Protein AF-0000000067924309 (afdb_homodimer)

Structure (mmCIF, N/CA/C/O backbone):
data_AF-0000000067924309-model_v1
#
loop_
_entity.id
_entity.type
_entity.pdbx_description
1 polymer 'DUF1259 domain-containing protein'
#
loop_
_atom_site.group_PDB
_atom_site.id
_atom_site.type_symbol
_atom_site.label_atom_id
_atom_site.label_alt_id
_atom_site.label_comp_id
_atom_site.label_asym_id
_atom_site.label_entity_id
_atom_site.label_seq_id
_atom_site.pdbx_PDB_ins_code
_atom_site.Cartn_x
_atom_site.Cartn_y
_atom_site.Cartn_z
_atom_site.occupancy
_atom_site.B_iso_or_equiv
_atom_site.auth_seq_id
_atom_site.auth_comp_id
_atom_site.auth_asym_id
_atom_site.auth_atom_id
_atom_site.pdbx_PDB_model_num
ATOM 1 N N . MET A 1 1 ? 17.607 -83.705 40.54 1 23.08 1 MET A N 1
ATOM 2 C CA . MET A 1 1 ? 16.521 -83.33 39.639 1 23.08 1 MET A CA 1
ATOM 3 C C . MET A 1 1 ? 16.368 -81.814 39.572 1 23.08 1 MET A C 1
ATOM 5 O O . MET A 1 1 ? 15.809 -81.202 40.484 1 23.08 1 MET A O 1
ATOM 9 N N . ARG A 1 2 ? 17.459 -81.066 39.121 1 29.7 2 ARG A N 1
ATOM 10 C CA . ARG A 1 2 ? 17.712 -79.656 38.84 1 29.7 2 ARG A CA 1
ATOM 11 C C . ARG A 1 2 ? 16.684 -79.1 37.86 1 29.7 2 ARG A C 1
ATOM 13 O O . ARG A 1 2 ? 16.654 -79.496 36.693 1 29.7 2 ARG A O 1
ATOM 20 N N . GLY A 1 3 ? 15.448 -78.944 38.33 1 28.32 3 GLY A N 1
ATOM 21 C CA . GLY A 1 3 ? 14.361 -78.472 37.487 1 28.32 3 GLY A CA 1
ATOM 22 C C . GLY A 1 3 ? 14.646 -77.128 36.842 1 28.32 3 GLY A C 1
ATOM 23 O O . GLY A 1 3 ? 15.003 -76.168 37.527 1 28.32 3 GLY A O 1
ATOM 24 N N . LYS A 1 4 ? 15.116 -77.11 35.594 1 32.19 4 LYS A N 1
ATOM 25 C CA . LYS A 1 4 ? 15.393 -76.02 34.662 1 32.19 4 LYS A CA 1
ATOM 26 C C . LYS A 1 4 ? 14.173 -75.121 34.488 1 32.19 4 LYS A C 1
ATOM 28 O O . LYS A 1 4 ? 13.108 -75.585 34.075 1 32.19 4 LYS A O 1
ATOM 33 N N . ILE A 1 5 ? 13.844 -74.185 35.409 1 35.72 5 ILE A N 1
ATOM 34 C CA . ILE A 1 5 ? 12.767 -73.213 35.257 1 35.72 5 ILE A CA 1
ATOM 35 C C . ILE A 1 5 ? 12.973 -72.408 33.976 1 35.72 5 ILE A C 1
ATOM 37 O O . ILE A 1 5 ? 13.992 -71.732 33.818 1 35.72 5 ILE A O 1
ATOM 41 N N . THR A 1 6 ? 12.565 -72.855 32.813 1 34.09 6 THR A N 1
ATOM 42 C CA . THR A 1 6 ? 12.554 -72.127 31.549 1 34.09 6 THR A CA 1
ATOM 43 C C . THR A 1 6 ? 11.695 -70.871 31.655 1 34.09 6 THR A C 1
ATOM 45 O O . THR A 1 6 ? 10.504 -70.951 31.963 1 34.09 6 THR A O 1
ATOM 48 N N . THR A 1 7 ? 12.187 -69.773 32.178 1 37.63 7 THR A N 1
ATOM 49 C CA . THR A 1 7 ? 11.464 -68.506 32.173 1 37.63 7 THR A CA 1
ATOM 50 C C . THR A 1 7 ? 11.074 -68.112 30.751 1 37.63 7 THR A C 1
ATOM 52 O O . THR A 1 7 ? 11.924 -68.059 29.86 1 37.63 7 THR A O 1
ATOM 55 N N . GLY A 1 8 ? 9.877 -68.409 30.246 1 32.55 8 GLY A N 1
ATOM 56 C CA . GLY A 1 8 ? 9.249 -67.971 29.009 1 32.55 8 GLY A CA 1
ATOM 57 C C . GLY A 1 8 ? 9.24 -66.462 28.847 1 32.55 8 GLY A C 1
ATOM 58 O O . GLY A 1 8 ? 8.758 -65.741 29.723 1 32.55 8 GLY A O 1
ATOM 59 N N . LEU A 1 9 ? 10.204 -65.874 28.143 1 33.08 9 LEU A N 1
ATOM 60 C CA . LEU A 1 9 ? 10.248 -64.466 27.764 1 33.08 9 LEU A CA 1
ATOM 61 C C . LEU A 1 9 ? 9.013 -64.082 26.955 1 33.08 9 LEU A C 1
ATOM 63 O O . LEU A 1 9 ? 8.748 -64.668 25.903 1 33.08 9 LEU A O 1
ATOM 67 N N . ALA A 1 10 ? 7.907 -63.552 27.582 1 36.67 10 ALA A N 1
ATOM 68 C CA . ALA A 1 10 ? 6.747 -62.981 26.903 1 36.67 10 ALA A CA 1
ATOM 69 C C . ALA A 1 10 ? 7.165 -61.866 25.948 1 36.67 10 ALA A C 1
ATOM 71 O O . ALA A 1 10 ? 7.77 -60.876 26.366 1 36.67 10 ALA A O 1
ATOM 72 N N . LEU A 1 11 ? 7.314 -62.12 24.678 1 35.98 11 LEU A N 1
ATOM 73 C CA . LEU A 1 11 ? 7.451 -61.105 23.64 1 35.98 11 LEU A CA 1
ATOM 74 C C . LEU A 1 11 ? 6.238 -60.181 23.62 1 35.98 11 LEU A C 1
ATOM 76 O O . LEU A 1 11 ? 5.112 -60.632 23.395 1 35.98 11 LEU A O 1
ATOM 80 N N . ALA A 1 12 ? 6.207 -59.073 24.358 1 36.69 12 ALA A N 1
ATOM 81 C CA . ALA A 1 12 ? 5.209 -58.019 24.198 1 36.69 12 ALA A CA 1
ATOM 82 C C . ALA A 1 12 ? 5.17 -57.514 22.758 1 36.69 12 ALA A C 1
ATOM 84 O O . ALA A 1 12 ? 6.166 -56.996 22.248 1 36.69 12 ALA A O 1
ATOM 85 N N . ALA A 1 13 ? 4.249 -58.012 21.91 1 39.47 13 ALA A N 1
ATOM 86 C CA . ALA A 1 13 ? 3.939 -57.439 20.603 1 39.47 13 ALA A CA 1
ATOM 87 C C . ALA A 1 13 ? 3.551 -55.968 20.727 1 39.47 13 ALA A C 1
ATOM 89 O O . ALA A 1 13 ? 2.582 -55.631 21.411 1 39.47 13 ALA A O 1
ATOM 90 N N . SER A 1 14 ? 4.457 -55.034 20.583 1 39.79 14 SER A N 1
ATOM 91 C CA . SER A 1 14 ? 4.105 -53.627 20.422 1 39.79 14 SER A CA 1
ATOM 92 C C . SER A 1 14 ? 3.09 -53.436 19.301 1 39.79 14 SER A C 1
ATOM 94 O O . SER A 1 14 ? 3.377 -53.732 18.139 1 39.79 14 SER A O 1
ATOM 96 N N . LEU A 1 15 ? 1.822 -53.582 19.565 1 42.45 15 LEU A N 1
ATOM 97 C CA . LEU A 1 15 ? 0.823 -53.106 18.614 1 42.45 15 LEU A CA 1
ATOM 98 C C . LEU A 1 15 ? 1.114 -51.669 18.194 1 42.45 15 LEU A C 1
ATOM 100 O O . LEU A 1 15 ? 1.043 -50.752 19.014 1 42.45 15 LEU A O 1
ATOM 104 N N . GLY A 1 16 ? 1.887 -51.476 17.162 1 40.39 16 GLY A N 1
ATOM 105 C CA . GLY A 1 16 ? 1.947 -50.166 16.535 1 40.39 16 GLY A CA 1
ATOM 106 C C . GLY A 1 16 ? 0.579 -49.571 16.263 1 40.39 16 GLY A C 1
ATOM 107 O O . GLY A 1 16 ? -0.231 -50.164 15.547 1 40.39 16 GLY A O 1
ATOM 108 N N . ILE A 1 17 ? -0.018 -48.821 17.112 1 43.35 17 ILE A N 1
ATOM 109 C CA . ILE A 1 17 ? -1.154 -47.975 16.765 1 43.35 17 ILE A CA 1
ATOM 110 C C . ILE A 1 17 ? -0.861 -47.224 15.469 1 43.35 17 ILE A C 1
ATOM 112 O O . ILE A 1 17 ? 0.073 -46.421 15.407 1 43.35 17 ILE A O 1
ATOM 116 N N . ALA A 1 18 ? -1.315 -47.752 14.346 1 43.51 18 ALA A N 1
ATOM 117 C CA . ALA A 1 18 ? -1.325 -46.936 13.135 1 43.51 18 ALA A CA 1
ATOM 118 C C . ALA A 1 18 ? -1.882 -45.543 13.416 1 43.51 18 ALA A C 1
ATOM 120 O O . ALA A 1 18 ? -3.02 -45.403 13.87 1 43.51 18 ALA A O 1
ATOM 121 N N . GLN A 1 19 ? -1.108 -44.576 13.682 1 43.29 19 GLN A N 1
ATOM 122 C CA . GLN A 1 19 ? -1.622 -43.211 13.641 1 43.29 19 GLN A CA 1
ATOM 123 C C . GLN A 1 19 ? -2.549 -43.0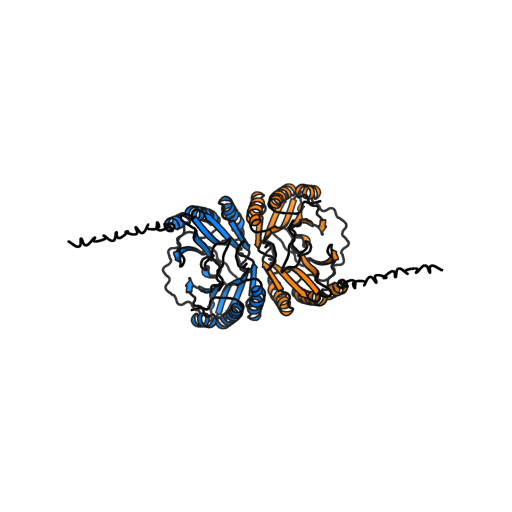08 12.446 1 43.29 19 GLN A C 1
ATOM 125 O O . GLN A 1 19 ? -2.22 -43.4 11.325 1 43.29 19 GLN A O 1
ATOM 130 N N . PRO A 1 20 ? -3.871 -42.97 12.626 1 41.98 20 PRO A N 1
ATOM 131 C CA . PRO A 1 20 ? -4.694 -42.668 11.453 1 41.98 20 PRO A CA 1
ATOM 132 C C . PRO A 1 20 ? -4.018 -41.69 10.494 1 41.98 20 PRO A C 1
ATOM 134 O O . PRO A 1 20 ? -3.347 -40.753 10.934 1 41.98 20 PRO A O 1
ATOM 137 N N . SER A 1 21 ? -3.563 -42.096 9.409 1 42.72 21 SER A N 1
ATOM 138 C CA . SER A 1 21 ? -3.136 -41.19 8.348 1 42.72 21 SER A CA 1
ATOM 139 C C . SER A 1 21 ? -4.053 -39.976 8.255 1 42.72 21 SER A C 1
ATOM 141 O O . SER A 1 21 ? -5.27 -40.119 8.121 1 42.72 21 SER A O 1
ATOM 143 N N . LEU A 1 22 ? -3.825 -38.855 8.944 1 50.45 22 LEU A N 1
ATOM 144 C CA . LEU A 1 22 ? -4.514 -37.58 8.776 1 50.45 22 LEU A CA 1
ATOM 145 C C . LEU A 1 22 ? -4.946 -37.382 7.326 1 50.45 22 LEU A C 1
ATOM 147 O O . LEU A 1 22 ? -4.12 -37.454 6.413 1 50.45 22 LEU A O 1
ATOM 151 N N . ALA A 1 23 ? -6.161 -37.845 6.984 1 56.33 23 ALA A N 1
ATOM 152 C CA . ALA A 1 23 ? -6.686 -37.814 5.621 1 56.33 23 ALA A CA 1
ATOM 153 C C . ALA A 1 23 ? -6.424 -36.462 4.963 1 56.33 23 ALA A C 1
ATOM 155 O O . ALA A 1 23 ? -6.719 -35.415 5.543 1 56.33 23 ALA A O 1
ATOM 156 N N . ALA A 1 24 ? -5.529 -36.313 3.994 1 72.33 24 ALA A N 1
ATOM 157 C CA . ALA A 1 24 ? -5.271 -35.156 3.139 1 72.33 24 ALA A CA 1
ATOM 158 C C . ALA A 1 24 ? -6.571 -34.588 2.578 1 72.33 24 ALA A C 1
ATOM 160 O O . ALA A 1 24 ? -7.512 -35.334 2.298 1 72.33 24 ALA A O 1
ATOM 161 N N . PRO A 1 25 ? -6.758 -33.21 2.652 1 83.13 25 PRO A N 1
ATOM 162 C CA . PRO A 1 25 ? -7.966 -32.628 2.062 1 83.13 25 PRO A CA 1
ATOM 163 C C . PRO A 1 25 ? -8.257 -33.163 0.662 1 83.13 25 PRO A C 1
ATOM 165 O O . PRO A 1 25 ? -7.337 -33.573 -0.05 1 83.13 25 PRO A O 1
ATOM 168 N N . ASP A 1 26 ? -9.457 -33.373 0.361 1 91.67 26 ASP A N 1
ATOM 169 C CA . ASP A 1 26 ? -9.881 -33.744 -0.985 1 91.67 26 ASP A CA 1
ATOM 170 C C . ASP A 1 26 ? -9.73 -32.571 -1.952 1 91.67 26 ASP A C 1
ATOM 172 O O . ASP A 1 26 ? -10.674 -31.805 -2.159 1 91.67 26 ASP A O 1
ATOM 176 N N . TRP A 1 27 ? -8.61 -32.438 -2.599 1 95.27 27 TRP A N 1
ATOM 177 C CA . TRP A 1 27 ? -8.313 -31.31 -3.476 1 95.27 27 TRP A CA 1
ATOM 178 C C . TRP A 1 27 ? -9.221 -31.319 -4.701 1 95.27 27 TRP A C 1
ATOM 180 O O . TRP A 1 27 ? -9.486 -30.27 -5.293 1 95.27 27 TRP A O 1
ATOM 190 N N . LYS A 1 28 ? -9.723 -32.455 -5.056 1 95.65 28 LYS A N 1
ATOM 191 C CA . LYS A 1 28 ? -10.682 -32.516 -6.156 1 95.65 28 LYS A CA 1
ATOM 192 C C . LYS A 1 28 ? -11.969 -31.775 -5.805 1 95.65 28 LYS A C 1
ATOM 194 O O . LYS A 1 28 ? -12.53 -31.065 -6.642 1 95.65 28 LYS A O 1
ATOM 199 N N . ALA A 1 29 ? -12.399 -32.016 -4.596 1 96.96 29 ALA A N 1
ATOM 200 C CA . ALA A 1 29 ? -13.594 -31.314 -4.133 1 96.96 29 ALA A CA 1
ATOM 201 C C . ALA A 1 29 ? -13.355 -29.808 -4.072 1 96.96 29 ALA A C 1
ATOM 203 O O . ALA A 1 29 ? -14.25 -29.018 -4.383 1 96.96 29 ALA A O 1
ATOM 204 N N . VAL A 1 30 ? -12.164 -29.425 -3.657 1 97.4 30 VAL A N 1
ATOM 205 C CA . VAL A 1 30 ? -11.791 -28.015 -3.599 1 97.4 30 VAL A CA 1
ATOM 206 C C . VAL A 1 30 ? -11.806 -27.418 -5.004 1 97.4 30 VAL A C 1
ATOM 208 O O . VAL A 1 30 ? -12.355 -26.335 -5.219 1 97.4 30 VAL A O 1
ATOM 211 N N . ALA A 1 31 ? -11.223 -28.113 -5.942 1 97.27 31 ALA A N 1
ATOM 212 C CA . ALA A 1 31 ? -11.202 -27.668 -7.333 1 97.27 31 ALA A CA 1
ATOM 213 C C . ALA A 1 31 ? -12.618 -27.477 -7.87 1 97.27 31 ALA A C 1
ATOM 215 O O . ALA A 1 31 ? -12.903 -26.489 -8.55 1 97.27 31 ALA A O 1
ATOM 216 N N . GLN A 1 32 ? -13.484 -28.411 -7.61 1 96.94 32 GLN A N 1
ATOM 217 C CA . GLN A 1 32 ? -14.867 -28.346 -8.071 1 96.94 32 GLN A CA 1
ATOM 218 C C . GLN A 1 32 ? -15.597 -27.156 -7.455 1 96.94 32 GLN A C 1
ATOM 220 O O . GLN A 1 32 ? -16.317 -26.435 -8.149 1 96.94 32 GLN A O 1
ATOM 225 N N . ALA A 1 33 ? -15.384 -26.998 -6.196 1 97.9 33 ALA A N 1
ATOM 226 C CA . ALA A 1 33 ? -16.037 -25.899 -5.491 1 97.9 33 ALA A CA 1
ATOM 227 C C . ALA A 1 33 ? -15.539 -24.549 -5.998 1 97.9 33 ALA A C 1
ATOM 229 O O . ALA A 1 33 ? -16.317 -23.601 -6.127 1 97.9 33 ALA A O 1
ATOM 230 N N . LEU A 1 34 ? -14.25 -24.45 -6.256 1 98.12 34 LEU A N 1
ATOM 231 C CA . LEU A 1 34 ? -13.643 -23.208 -6.722 1 98.12 34 LEU A CA 1
ATOM 232 C C . LEU A 1 34 ? -14 -22.942 -8.181 1 98.12 34 LEU A C 1
ATOM 234 O O . LEU A 1 34 ? -14.069 -21.787 -8.607 1 98.12 34 LEU A O 1
ATOM 238 N N . GLY A 1 35 ? -14.247 -24.033 -8.899 1 96.47 35 GLY A N 1
ATOM 239 C CA . GLY A 1 35 ? -14.524 -23.925 -10.323 1 96.47 35 GLY A CA 1
ATOM 240 C C . GLY A 1 35 ? -13.268 -23.818 -11.168 1 96.47 35 GLY A C 1
ATOM 241 O O . GLY A 1 35 ? -13.328 -23.405 -12.328 1 96.47 35 GLY A O 1
ATOM 242 N N . LYS A 1 36 ? -12.176 -24.162 -10.606 1 96.66 36 LYS A N 1
ATOM 243 C CA . LYS A 1 36 ? -10.875 -24.1 -11.266 1 96.66 36 LYS A CA 1
ATOM 244 C C . LYS A 1 36 ? -9.903 -25.109 -10.662 1 96.66 36 LYS A C 1
ATOM 246 O O . LYS A 1 36 ? -9.794 -25.219 -9.439 1 96.66 36 LYS A O 1
ATOM 251 N N . SER A 1 37 ? -9.218 -25.865 -11.512 1 95.58 37 SER A N 1
ATOM 252 C CA . SER A 1 37 ? -8.261 -26.857 -11.034 1 95.58 37 SER A CA 1
ATOM 253 C C . SER A 1 37 ? -6.916 -26.216 -10.708 1 95.58 37 SER A C 1
ATOM 255 O O . SER A 1 37 ? -6.543 -25.206 -11.308 1 95.58 37 SER A O 1
ATOM 257 N N . GLY A 1 38 ? -6.316 -26.782 -9.717 1 95.61 38 GLY A N 1
ATOM 258 C CA . GLY A 1 38 ? -4.951 -26.43 -9.359 1 95.61 38 GLY A CA 1
ATOM 259 C C . GLY A 1 38 ? -4.013 -27.622 -9.341 1 95.61 38 GLY A C 1
ATOM 260 O O . GLY A 1 38 ? -4.25 -28.616 -10.032 1 95.61 38 GLY A O 1
ATOM 261 N N . GLN A 1 39 ? -2.899 -27.427 -8.745 1 94.71 39 GLN A N 1
ATOM 262 C CA . GLN A 1 39 ? -1.901 -28.483 -8.618 1 94.71 39 GLN A CA 1
ATOM 263 C C . GLN A 1 39 ? -1.324 -28.528 -7.206 1 94.71 39 GLN A C 1
ATOM 265 O O . GLN A 1 39 ? -1.125 -27.486 -6.578 1 94.71 39 GLN A O 1
ATOM 270 N N . GLU A 1 40 ? -1.088 -29.74 -6.809 1 94.69 40 GLU A N 1
ATOM 271 C CA . GLU A 1 40 ? -0.344 -29.879 -5.561 1 94.69 40 GLU A CA 1
ATOM 272 C C . GLU A 1 40 ? 1.139 -29.582 -5.766 1 94.69 40 GLU A C 1
ATOM 274 O O . GLU A 1 40 ? 1.744 -30.055 -6.73 1 94.69 40 GLU A O 1
ATOM 279 N N . VAL A 1 41 ? 1.634 -28.8 -4.991 1 92.65 41 VAL A N 1
ATOM 280 C CA . VAL A 1 41 ? 3.052 -28.461 -5.056 1 92.65 41 VAL A CA 1
ATOM 281 C C . VAL A 1 41 ? 3.755 -28.936 -3.787 1 92.65 41 VAL A C 1
ATOM 283 O O . VAL A 1 41 ? 3.108 -29.422 -2.856 1 92.65 41 VAL A O 1
ATOM 286 N N . PRO A 1 42 ? 5.062 -28.922 -3.751 1 85.93 42 PRO A N 1
ATOM 287 C CA . PRO A 1 42 ? 5.788 -29.405 -2.574 1 85.93 42 PRO A CA 1
ATOM 288 C C . PRO A 1 42 ? 5.303 -28.76 -1.277 1 85.93 42 PRO A C 1
ATOM 290 O O . PRO A 1 42 ? 5.014 -27.562 -1.25 1 85.93 42 PRO A O 1
ATOM 293 N N . GLY A 1 43 ? 5.138 -29.604 -0.269 1 84.44 43 GLY A N 1
ATOM 294 C CA . GLY A 1 43 ? 4.661 -29.148 1.027 1 84.44 43 GLY A CA 1
ATOM 295 C C . GLY A 1 43 ? 3.178 -29.39 1.237 1 84.44 43 GLY A C 1
ATOM 296 O O . GLY A 1 43 ? 2.594 -28.902 2.206 1 84.44 43 GLY A O 1
ATOM 297 N N . GLY A 1 44 ? 2.645 -30.117 0.253 1 88.74 44 GLY A N 1
ATOM 298 C CA . GLY A 1 44 ? 1.239 -30.463 0.384 1 88.74 44 GLY A CA 1
ATOM 299 C C . GLY A 1 44 ? 0.31 -29.287 0.144 1 88.74 44 GLY A C 1
ATOM 300 O O . GLY A 1 44 ? -0.823 -29.275 0.63 1 88.74 44 GLY A O 1
ATOM 301 N N . ILE A 1 45 ? 0.823 -28.35 -0.517 1 95.45 45 ILE A N 1
ATOM 302 C CA . ILE A 1 45 ? 0.059 -27.146 -0.824 1 95.45 45 ILE A CA 1
ATOM 303 C C . ILE A 1 45 ? -0.698 -27.334 -2.136 1 95.45 45 ILE A C 1
ATOM 305 O O . ILE A 1 45 ? -0.149 -27.861 -3.107 1 95.45 45 ILE A O 1
ATOM 309 N N . TYR A 1 46 ? -2.002 -27.038 -2.077 1 97.04 46 TYR A N 1
ATOM 310 C CA . TYR A 1 46 ? -2.779 -27.014 -3.312 1 97.04 46 TYR A CA 1
ATOM 311 C C . TYR A 1 46 ? -2.86 -25.601 -3.878 1 97.04 46 TYR A C 1
ATOM 313 O O . TYR A 1 46 ? -3.462 -24.715 -3.267 1 97.04 46 TYR A O 1
ATOM 321 N N . ARG A 1 47 ? -2.263 -25.378 -5.033 1 97.48 47 ARG A N 1
ATOM 322 C CA . ARG A 1 47 ? -2.154 -24.04 -5.608 1 97.48 47 ARG A CA 1
ATOM 323 C C . ARG A 1 47 ? -2.965 -23.93 -6.895 1 97.48 47 ARG A C 1
ATOM 325 O O . ARG A 1 47 ? -2.9 -24.812 -7.753 1 97.48 47 ARG A O 1
ATOM 332 N N . VAL A 1 48 ? -3.699 -22.878 -7.003 1 97.52 48 VAL A N 1
ATOM 333 C CA . VAL A 1 48 ? -4.535 -22.602 -8.166 1 97.52 48 VAL A CA 1
ATOM 334 C C . VAL A 1 48 ? -4.135 -21.264 -8.785 1 97.52 48 VAL A C 1
ATOM 336 O O . VAL A 1 48 ? -4.202 -20.224 -8.126 1 97.52 48 VAL A O 1
ATOM 339 N N . GLY A 1 49 ? -3.682 -21.275 -10.022 1 96.25 49 GLY A N 1
ATOM 340 C CA . GLY A 1 49 ? -3.431 -20.056 -10.774 1 96.25 49 GLY A CA 1
ATOM 341 C C . GLY A 1 49 ? -4.676 -19.495 -11.435 1 96.25 49 GLY A C 1
ATOM 342 O O . GLY A 1 49 ? -5.47 -20.243 -12.01 1 96.25 49 GLY A O 1
ATOM 343 N N . LEU A 1 50 ? -4.891 -18.269 -11.298 1 97.24 50 LEU A N 1
ATOM 344 C CA . LEU A 1 50 ? -6.041 -17.563 -11.854 1 97.24 50 LEU A CA 1
ATOM 345 C C . LEU A 1 50 ? -5.594 -16.364 -12.683 1 97.24 50 LEU A C 1
ATOM 347 O O . LEU A 1 50 ? -5.926 -15.221 -12.358 1 97.24 50 LEU A O 1
ATOM 351 N N . PRO A 1 51 ? -4.916 -16.663 -13.816 1 96.09 51 PRO A N 1
ATOM 352 C CA . PRO A 1 51 ? -4.453 -15.539 -14.633 1 96.09 51 PRO A CA 1
ATOM 353 C C . PRO A 1 51 ? -5.603 -14.706 -15.197 1 96.09 51 PRO A C 1
ATOM 355 O O . PRO A 1 51 ? -6.626 -15.259 -15.607 1 96.09 51 PRO A O 1
ATOM 358 N N . ARG A 1 52 ? -5.449 -13.452 -15.206 1 97.45 52 ARG A N 1
ATOM 359 C CA . ARG A 1 52 ? -6.435 -12.562 -15.812 1 97.45 52 ARG A CA 1
ATOM 360 C C . ARG A 1 52 ? -6.246 -12.484 -17.323 1 97.45 52 ARG A C 1
ATOM 362 O O . ARG A 1 52 ? -5.911 -11.425 -17.858 1 97.45 52 ARG A O 1
ATOM 369 N N . SER A 1 53 ? -6.512 -13.534 -18.009 1 95.09 53 SER A N 1
ATOM 370 C CA . SER A 1 53 ? -6.374 -13.598 -19.46 1 95.09 53 SER A CA 1
ATOM 371 C C . SER A 1 53 ? -7.472 -12.801 -20.156 1 95.09 53 SER A C 1
ATOM 373 O O . SER A 1 53 ? -7.399 -12.557 -21.362 1 95.09 53 SER A O 1
ATOM 375 N N . ASP A 1 54 ? -8.429 -12.408 -19.399 1 96.76 54 ASP A N 1
ATOM 376 C CA . ASP A 1 54 ? -9.534 -11.611 -19.923 1 96.76 54 ASP A CA 1
ATOM 377 C C . ASP A 1 54 ? -9.126 -10.149 -20.087 1 96.76 54 ASP A C 1
ATOM 379 O O . ASP A 1 54 ? -9.817 -9.377 -20.756 1 96.76 54 ASP A O 1
ATOM 383 N N . LEU A 1 55 ? -8.014 -9.758 -19.435 1 97.76 55 LEU A N 1
ATOM 384 C CA . LEU A 1 55 ? -7.613 -8.355 -19.421 1 97.76 55 LEU A CA 1
ATOM 385 C C . LEU A 1 55 ? -6.54 -8.087 -20.471 1 97.76 55 LEU A C 1
ATOM 387 O O . LEU A 1 55 ? -5.648 -8.913 -20.678 1 97.76 55 LEU A O 1
ATOM 391 N N . LYS A 1 56 ? -6.691 -7.047 -21.171 1 97.96 56 LYS A N 1
ATOM 392 C CA . LYS A 1 56 ? -5.626 -6.462 -21.981 1 97.96 56 LYS A CA 1
ATOM 393 C C . LYS A 1 56 ? -5.046 -5.22 -21.312 1 97.96 56 LYS A C 1
ATOM 395 O O . LYS A 1 56 ? -5.538 -4.109 -21.52 1 97.96 56 LYS A O 1
ATOM 400 N N . VAL A 1 57 ? -3.987 -5.428 -20.582 1 98.5 57 VAL A N 1
ATOM 401 C CA . VAL A 1 57 ? -3.367 -4.348 -19.821 1 98.5 57 VAL A CA 1
ATOM 402 C C . VAL A 1 57 ? -2.083 -3.898 -20.512 1 98.5 57 VAL A C 1
ATOM 404 O O . VAL A 1 57 ? -1.271 -4.728 -20.93 1 98.5 57 VAL A O 1
ATOM 407 N N . THR A 1 58 ? -1.958 -2.646 -20.657 1 98.67 58 THR A N 1
ATOM 408 C CA . THR A 1 58 ? -0.729 -2.089 -21.212 1 98.67 58 THR A CA 1
ATOM 409 C C . THR A 1 58 ? -0.013 -1.224 -20.179 1 98.67 58 THR A C 1
ATOM 411 O O . THR A 1 58 ? -0.654 -0.62 -19.316 1 98.67 58 THR A O 1
ATOM 414 N N . LEU A 1 59 ? 1.21 -1.222 -20.201 1 98.33 59 LEU A N 1
ATOM 415 C CA . LEU A 1 59 ? 2.089 -0.367 -19.411 1 98.33 59 LEU A CA 1
ATOM 416 C C . LEU A 1 59 ? 3.199 0.22 -20.277 1 98.33 59 LEU A C 1
ATOM 418 O O . LEU A 1 59 ? 4.028 -0.517 -20.815 1 98.33 59 LEU A O 1
ATOM 422 N N . ASP A 1 60 ? 3.144 1.55 -20.4 1 96.63 60 ASP A N 1
ATOM 423 C CA . ASP A 1 60 ? 4.115 2.254 -21.232 1 96.63 60 ASP A CA 1
ATOM 424 C C . ASP A 1 60 ? 4.121 1.702 -22.656 1 96.63 60 ASP A C 1
ATOM 426 O O . ASP A 1 60 ? 5.185 1.45 -23.224 1 96.63 60 ASP A O 1
ATOM 430 N N . GLY A 1 61 ? 3.009 1.348 -23.141 1 96.69 61 GLY A N 1
ATOM 431 C CA . GLY A 1 61 ? 2.856 0.902 -24.517 1 96.69 61 GLY A CA 1
ATOM 432 C C . GLY A 1 61 ? 3.07 -0.59 -24.687 1 96.69 61 GLY A C 1
ATOM 433 O O . GLY A 1 61 ? 2.893 -1.127 -25.783 1 96.69 61 GLY A O 1
ATOM 434 N N . LEU A 1 62 ? 3.461 -1.267 -23.67 1 98.12 62 LEU A N 1
ATOM 435 C CA . LEU A 1 62 ? 3.695 -2.706 -23.718 1 98.12 62 LEU A CA 1
ATOM 436 C C . LEU A 1 62 ? 2.487 -3.472 -23.188 1 98.12 62 LEU A C 1
ATOM 438 O O . LEU A 1 62 ? 2.035 -3.228 -22.067 1 98.12 62 LEU A O 1
ATOM 442 N N . GLU A 1 63 ? 2.012 -4.386 -23.99 1 98.16 63 GLU A N 1
ATOM 443 C CA . GLU A 1 63 ? 0.954 -5.265 -23.5 1 98.16 63 GLU A CA 1
ATOM 444 C C . GLU A 1 63 ? 1.504 -6.297 -22.52 1 98.16 63 GLU A C 1
ATOM 446 O O . GLU A 1 63 ? 2.448 -7.023 -22.838 1 98.16 63 GLU A O 1
ATOM 451 N N . LEU A 1 64 ? 0.971 -6.387 -21.409 1 98.41 64 LEU A N 1
ATOM 452 C CA . LEU A 1 64 ? 1.438 -7.301 -20.373 1 98.41 64 LEU A CA 1
ATOM 453 C C . LEU A 1 64 ? 0.839 -8.691 -20.564 1 98.41 64 LEU A C 1
ATOM 455 O O . LEU A 1 64 ? -0.374 -8.831 -20.735 1 98.41 64 LEU A O 1
ATOM 459 N N . LYS A 1 65 ? 1.713 -9.688 -20.55 1 97.23 65 LYS A N 1
ATOM 460 C CA . LYS A 1 65 ? 1.219 -11.06 -20.472 1 97.23 65 LYS A CA 1
ATOM 461 C C . LYS A 1 65 ? 0.637 -11.357 -19.093 1 97.23 65 LYS A C 1
ATOM 463 O O . LYS A 1 65 ? 1.165 -10.897 -18.079 1 97.23 65 LYS A O 1
ATOM 468 N N . PRO A 1 66 ? -0.38 -12.155 -19.064 1 96.16 66 PRO A N 1
ATOM 469 C CA . PRO A 1 66 ? -0.991 -12.451 -17.766 1 96.16 66 PRO A CA 1
ATOM 470 C C . PRO A 1 66 ? 0.015 -12.985 -16.749 1 96.16 66 PRO A C 1
ATOM 472 O O . PRO A 1 66 ? -0.028 -12.608 -15.575 1 96.16 66 PRO A O 1
ATOM 475 N N . ALA A 1 67 ? 0.983 -13.773 -17.18 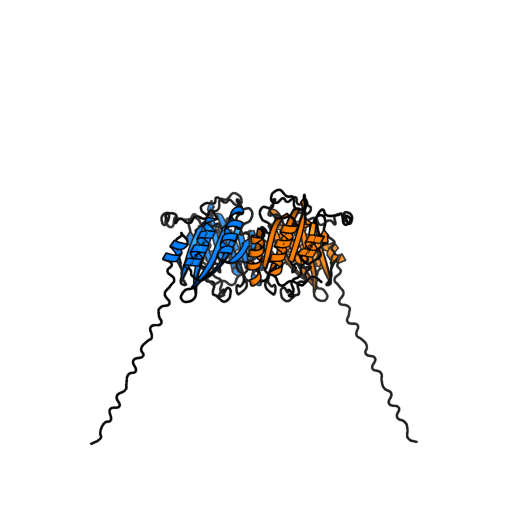1 95.84 67 ALA A N 1
ATOM 476 C CA . ALA A 1 67 ? 1.943 -14.407 -16.28 1 95.84 67 ALA A CA 1
ATOM 477 C C . ALA A 1 67 ? 2.951 -13.392 -15.749 1 95.84 67 ALA A C 1
ATOM 479 O O . ALA A 1 67 ? 3.667 -13.666 -14.783 1 95.84 67 ALA A O 1
ATOM 480 N N . LEU A 1 68 ? 3.031 -12.244 -16.45 1 98.07 68 LEU A N 1
ATOM 481 C CA . LEU A 1 68 ? 4.006 -11.246 -16.023 1 98.07 68 LEU A CA 1
ATOM 482 C C . LEU A 1 68 ? 3.554 -10.561 -14.738 1 98.07 68 LEU A C 1
ATOM 484 O O . LEU A 1 68 ? 4.327 -10.452 -13.783 1 98.07 68 LEU A O 1
ATOM 488 N N . ALA A 1 69 ? 2.259 -10.136 -14.707 1 97.97 69 ALA A N 1
ATOM 489 C CA . ALA A 1 69 ? 1.882 -9.282 -13.584 1 97.97 69 ALA A CA 1
ATOM 490 C C . ALA A 1 69 ? 0.389 -9.389 -13.29 1 97.97 69 ALA A C 1
ATOM 492 O O . ALA A 1 69 ? -0.122 -8.72 -12.389 1 97.97 69 ALA A O 1
ATOM 493 N N . LEU A 1 70 ? -0.361 -10.212 -14.012 1 98.05 70 LEU A N 1
ATOM 494 C CA . LEU A 1 70 ? -1.815 -10.257 -13.904 1 98.05 70 LEU A CA 1
ATOM 495 C C . LEU A 1 70 ? -2.283 -11.631 -13.435 1 98.05 70 LEU A C 1
ATOM 497 O O . LEU A 1 70 ? -3.328 -12.118 -13.873 1 98.05 70 LEU A O 1
ATOM 501 N N . GLY A 1 71 ? -1.426 -12.301 -12.671 1 95.94 71 GLY A N 1
ATOM 502 C CA . GLY A 1 71 ? -1.755 -13.633 -12.187 1 95.94 71 GLY A CA 1
ATOM 503 C C . GLY A 1 71 ? -2.362 -13.63 -10.797 1 95.94 71 GLY A C 1
ATOM 504 O O . GLY A 1 71 ? -1.639 -13.601 -9.799 1 95.94 71 GLY A O 1
ATOM 505 N N . SER A 1 72 ? -3.653 -13.696 -10.671 1 97.96 72 SER A N 1
ATOM 506 C CA . SER A 1 72 ? -4.248 -14.055 -9.387 1 97.96 72 SER A CA 1
ATOM 507 C C . SER A 1 72 ? -3.895 -15.486 -8.996 1 97.96 72 SER A C 1
ATOM 509 O O . SER A 1 72 ? -3.602 -16.317 -9.858 1 97.96 72 SER A O 1
ATOM 511 N N . TRP A 1 73 ? -3.878 -15.709 -7.742 1 97.84 73 TRP A N 1
ATOM 512 C CA . TRP A 1 73 ? -3.632 -17.077 -7.297 1 97.84 73 TRP A CA 1
ATOM 513 C C . TRP A 1 73 ? -4.216 -17.312 -5.908 1 97.84 73 TRP A C 1
ATOM 515 O O . TRP A 1 73 ? -4.44 -16.362 -5.154 1 97.84 73 TRP A O 1
ATOM 525 N N . LEU A 1 74 ? -4.484 -18.55 -5.613 1 98.64 74 LEU A N 1
ATOM 526 C CA . LEU A 1 74 ? -4.891 -19.062 -4.309 1 98.64 74 LEU A CA 1
ATOM 527 C C . LEU A 1 74 ? -4.082 -20.299 -3.934 1 98.64 74 LEU A C 1
ATOM 529 O O . LEU A 1 74 ? -3.817 -21.154 -4.783 1 98.64 74 LEU A O 1
ATOM 533 N N . ALA A 1 75 ? -3.687 -20.372 -2.731 1 98.26 75 ALA A N 1
ATOM 534 C CA . ALA A 1 75 ? -2.977 -21.543 -2.223 1 98.26 75 ALA A CA 1
ATOM 535 C C . ALA A 1 75 ? -3.578 -22.021 -0.905 1 98.26 75 ALA A C 1
ATOM 537 O O . ALA A 1 75 ? -3.806 -21.223 0.007 1 98.26 75 ALA A O 1
ATOM 538 N N . PHE A 1 76 ? -3.859 -23.321 -0.838 1 97.71 76 PHE A N 1
ATOM 539 C CA . PHE A 1 76 ? -4.443 -23.96 0.335 1 97.71 76 PHE A CA 1
ATOM 540 C C . PHE A 1 76 ? -3.413 -24.829 1.048 1 97.71 76 PHE A C 1
ATOM 542 O O . PHE A 1 76 ? -2.767 -25.673 0.423 1 97.71 76 PHE A O 1
ATOM 549 N N . LYS A 1 77 ? -3.238 -24.59 2.246 1 96.45 77 LYS A N 1
ATOM 550 C CA . LYS A 1 77 ? -2.372 -25.405 3.093 1 96.45 77 LYS A CA 1
ATOM 551 C C . LYS A 1 77 ? -3.18 -26.141 4.158 1 96.45 77 LYS A C 1
ATOM 553 O O . LYS A 1 77 ? -3.893 -25.515 4.946 1 96.45 77 LYS A O 1
ATOM 558 N N . PRO A 1 78 ? -3.052 -27.422 4.202 1 94.92 78 PRO A N 1
ATOM 559 C CA . PRO A 1 78 ? -3.761 -28.166 5.246 1 94.92 78 PRO A CA 1
ATOM 560 C C . PRO A 1 78 ? -3.312 -27.781 6.654 1 94.92 78 PRO A C 1
ATOM 562 O O . PRO A 1 78 ? -2.121 -27.558 6.887 1 94.92 78 PRO A O 1
ATOM 565 N N . MET A 1 79 ? -4.32 -27.556 7.433 1 91.37 79 MET A N 1
ATOM 566 C CA . MET A 1 79 ? -4.116 -27.328 8.861 1 91.37 79 MET A CA 1
ATOM 567 C C . MET A 1 79 ? -4.824 -28.395 9.689 1 91.37 79 MET A C 1
ATOM 569 O O . MET A 1 79 ? -6.047 -28.362 9.836 1 91.37 79 MET A O 1
ATOM 573 N N . GLY A 1 80 ? -4.105 -29.232 10.326 1 85.21 80 GLY A N 1
ATOM 574 C CA . GLY A 1 80 ? -4.751 -30.306 11.063 1 85.21 80 GLY A CA 1
ATOM 575 C C . GLY A 1 80 ? -5.498 -31.278 10.169 1 85.21 80 GLY A C 1
ATOM 576 O O . GLY A 1 80 ? -5.064 -31.558 9.049 1 85.21 80 GLY A O 1
ATOM 577 N N . ASP A 1 81 ? -6.637 -31.873 10.685 1 82.54 81 ASP A N 1
ATOM 578 C CA . ASP A 1 81 ? -7.277 -32.985 9.988 1 82.54 81 ASP A CA 1
ATOM 579 C C . ASP A 1 81 ? -8.341 -32.483 9.014 1 82.54 81 ASP A C 1
ATOM 581 O O . ASP A 1 81 ? -8.583 -33.103 7.976 1 82.54 81 ASP A O 1
ATOM 585 N N . HIS A 1 82 ? -8.881 -31.365 9.291 1 87.88 82 HIS A N 1
ATOM 586 C CA . HIS A 1 82 ? -10.044 -31.031 8.477 1 87.88 82 HIS A CA 1
ATOM 587 C C . HIS A 1 82 ? -9.988 -29.583 8.002 1 87.88 82 HIS A C 1
ATOM 589 O O . HIS A 1 82 ? -10.837 -29.148 7.221 1 87.88 82 HIS A O 1
ATOM 595 N N . ASP A 1 83 ? -8.999 -28.869 8.46 1 93.96 83 ASP A N 1
ATOM 596 C CA . ASP A 1 83 ? -8.988 -27.442 8.154 1 93.96 83 ASP A CA 1
ATOM 597 C C . ASP A 1 83 ? -7.817 -27.085 7.241 1 93.96 83 ASP A C 1
ATOM 599 O O . ASP A 1 83 ? -6.924 -27.905 7.018 1 93.96 83 ASP A O 1
ATOM 603 N N . ALA A 1 84 ? -7.932 -25.97 6.64 1 96.22 84 ALA A N 1
ATOM 604 C CA . ALA A 1 84 ? -6.866 -25.402 5.819 1 96.22 84 ALA A CA 1
ATOM 605 C C . ALA A 1 84 ? -6.77 -23.891 6.014 1 96.22 84 ALA A C 1
ATOM 607 O O . ALA A 1 84 ? -7.694 -23.267 6.541 1 96.22 84 ALA A O 1
ATOM 608 N N . MET A 1 85 ? -5.668 -23.448 5.717 1 96.63 85 MET A N 1
ATOM 609 C CA . MET A 1 85 ? -5.443 -22.024 5.489 1 96.63 85 MET A CA 1
ATOM 610 C C . MET A 1 85 ? -5.378 -21.715 3.997 1 96.63 85 MET A C 1
ATOM 612 O O . MET A 1 85 ? -4.779 -22.469 3.228 1 96.63 85 MET A O 1
ATOM 616 N N . VAL A 1 86 ? -6.055 -20.716 3.593 1 97.97 86 VAL A N 1
ATOM 617 C CA . VAL A 1 86 ? -5.932 -20.268 2.21 1 97.97 86 VAL A CA 1
ATOM 618 C C . VAL A 1 86 ? -5.379 -18.845 2.174 1 97.97 86 VAL A C 1
ATOM 620 O O . VAL A 1 86 ? -5.745 -18.01 3.005 1 97.97 86 VAL A O 1
ATOM 623 N N . MET A 1 87 ? -4.444 -18.587 1.341 1 98.4 87 MET A N 1
ATOM 624 C CA . MET A 1 87 ? -3.926 -17.262 1.01 1 98.4 87 MET A CA 1
ATOM 625 C C . MET A 1 87 ? -4.006 -17.006 -0.491 1 98.4 87 MET A C 1
ATOM 627 O O . MET A 1 87 ? -4.073 -17.947 -1.283 1 98.4 87 MET A O 1
ATOM 631 N N . GLY A 1 88 ? -4.075 -15.747 -0.839 1 98.43 88 GLY A N 1
ATOM 632 C CA . GLY A 1 88 ? -4.109 -15.438 -2.259 1 98.43 88 GLY A CA 1
ATOM 633 C C . GLY A 1 88 ? -3.871 -13.969 -2.556 1 98.43 88 GLY A C 1
ATOM 634 O O . GLY A 1 88 ? -3.775 -13.153 -1.637 1 98.43 88 GLY A O 1
ATOM 635 N N . ASP A 1 89 ? -3.732 -13.768 -3.706 1 98.53 89 ASP A N 1
ATOM 636 C CA . ASP A 1 89 ? -3.577 -12.461 -4.337 1 98.53 89 ASP A CA 1
ATOM 637 C C . ASP A 1 89 ? -4.497 -12.323 -5.548 1 98.53 89 ASP A C 1
ATOM 639 O O . ASP A 1 89 ? -4.294 -12.988 -6.567 1 98.53 89 ASP A O 1
ATOM 643 N N . LEU A 1 90 ? -5.463 -11.47 -5.459 1 98.9 90 LEU A N 1
ATOM 644 C CA . LEU A 1 90 ? -6.446 -11.285 -6.521 1 98.9 90 LEU A CA 1
ATOM 645 C C . LEU A 1 90 ? -6.159 -10.014 -7.312 1 98.9 90 LEU A C 1
ATOM 647 O O . LEU A 1 90 ? -6.163 -8.915 -6.752 1 98.9 90 LEU A O 1
ATOM 651 N N . VAL A 1 91 ? -5.911 -10.164 -8.564 1 98.82 91 VAL A N 1
ATOM 652 C CA . VAL A 1 91 ? -5.748 -9.026 -9.463 1 98.82 91 VAL A CA 1
ATOM 653 C C . VAL A 1 91 ? -7.118 -8.499 -9.883 1 98.82 91 VAL A C 1
ATOM 655 O O . VAL A 1 91 ? -7.909 -9.224 -10.492 1 98.82 91 VAL A O 1
ATOM 658 N N . LEU A 1 92 ? -7.391 -7.246 -9.604 1 98.89 92 LEU A N 1
ATOM 659 C CA . LEU A 1 92 ? -8.717 -6.682 -9.833 1 98.89 92 LEU A CA 1
ATOM 660 C C . LEU A 1 92 ? -8.621 -5.348 -10.564 1 98.89 92 LEU A C 1
ATOM 662 O O . LEU A 1 92 ? -7.707 -4.559 -10.308 1 98.89 92 LEU A O 1
ATOM 666 N N . THR A 1 93 ? -9.606 -5.164 -11.458 1 98.53 93 THR A N 1
ATOM 667 C CA . THR A 1 93 ? -9.827 -3.802 -11.93 1 98.53 93 THR A CA 1
ATOM 668 C C . THR A 1 93 ? -10.544 -2.971 -10.871 1 98.53 93 THR A C 1
ATOM 670 O O . THR A 1 93 ? -11.096 -3.518 -9.914 1 98.53 93 THR A O 1
ATOM 673 N N . LEU A 1 94 ? -10.572 -1.697 -11.033 1 98.18 94 LEU A N 1
ATOM 674 C CA . LEU A 1 94 ? -11.116 -0.811 -10.009 1 98.18 94 LEU A CA 1
ATOM 675 C C . LEU A 1 94 ? -12.588 -1.115 -9.753 1 98.18 94 LEU A C 1
ATOM 677 O O . LEU A 1 94 ? -13.007 -1.252 -8.602 1 98.18 94 LEU A O 1
ATOM 681 N N . PRO A 1 95 ? -13.437 -1.36 -10.75 1 98.19 95 PRO A N 1
ATOM 682 C CA . PRO A 1 95 ? -14.854 -1.629 -10.492 1 98.19 95 PRO A CA 1
ATOM 683 C C . PRO A 1 95 ? -15.084 -2.981 -9.82 1 98.19 95 PRO A C 1
ATOM 685 O O . PRO A 1 95 ? -16.161 -3.226 -9.271 1 98.19 95 PRO A O 1
ATOM 688 N N . GLU A 1 96 ? -14.088 -3.802 -9.891 1 98.76 96 GLU A N 1
ATOM 689 C CA . GLU A 1 96 ? -14.242 -5.147 -9.346 1 98.76 96 GLU A CA 1
ATOM 690 C C . GLU A 1 96 ? -13.968 -5.17 -7.845 1 98.76 96 GLU A C 1
ATOM 692 O O . GLU A 1 96 ? -14.358 -6.111 -7.151 1 98.76 96 GLU A O 1
ATOM 697 N N . ILE A 1 97 ? -13.321 -4.164 -7.316 1 98.79 97 ILE A N 1
ATOM 698 C CA . ILE A 1 97 ? -12.808 -4.193 -5.951 1 98.79 97 ILE A CA 1
ATOM 699 C C . ILE A 1 97 ? -13.969 -4.299 -4.965 1 98.79 97 ILE A C 1
ATOM 701 O O . ILE A 1 97 ? -14.006 -5.209 -4.134 1 98.79 97 ILE A O 1
ATOM 705 N N . ASP A 1 98 ? -14.945 -3.456 -5.072 1 97.89 98 ASP A N 1
ATOM 706 C CA . ASP A 1 98 ? -16.014 -3.377 -4.082 1 97.89 98 ASP A CA 1
ATOM 707 C C . ASP A 1 98 ? -16.859 -4.649 -4.084 1 97.89 98 ASP A C 1
ATOM 709 O O . ASP A 1 98 ? -17.074 -5.259 -3.034 1 97.89 98 ASP A O 1
ATOM 713 N N . PRO A 1 99 ? -17.299 -5.095 -5.247 1 98.55 99 PRO A N 1
ATOM 714 C CA . PRO A 1 99 ? -18.136 -6.297 -5.207 1 98.55 99 PRO A CA 1
ATOM 715 C C . PRO A 1 99 ? -17.376 -7.53 -4.726 1 98.55 99 PRO A C 1
ATOM 717 O O . PRO A 1 99 ? -17.927 -8.352 -3.989 1 98.55 99 PRO A O 1
ATOM 720 N N . VAL A 1 100 ? -16.143 -7.694 -5.119 1 98.87 100 VAL A N 1
ATOM 721 C CA . VAL A 1 100 ? -15.348 -8.828 -4.659 1 98.87 100 VAL A CA 1
ATOM 722 C C . VAL A 1 100 ? -15.155 -8.744 -3.147 1 98.87 100 VAL A C 1
ATOM 724 O O . VAL A 1 100 ? -15.354 -9.73 -2.433 1 98.87 100 VAL A O 1
ATOM 727 N N . MET A 1 101 ? -14.803 -7.563 -2.678 1 98.79 101 MET A N 1
ATOM 728 C CA . MET A 1 101 ? -14.57 -7.345 -1.253 1 98.79 101 MET A CA 1
ATOM 729 C C . MET A 1 101 ? -15.815 -7.681 -0.44 1 98.79 101 MET A C 1
ATOM 731 O O . MET A 1 101 ? -15.724 -8.33 0.604 1 98.79 101 MET A O 1
ATOM 735 N N . MET A 1 102 ? -16.95 -7.254 -0.885 1 98.33 102 MET A N 1
ATOM 736 C CA . MET A 1 102 ? -18.193 -7.478 -0.153 1 98.33 102 MET A CA 1
ATOM 737 C C . MET A 1 102 ? -18.493 -8.968 -0.033 1 98.33 102 MET A C 1
ATOM 739 O O . MET A 1 102 ? -18.933 -9.434 1.019 1 98.33 102 MET A O 1
ATOM 743 N N . LYS A 1 103 ? -18.249 -9.705 -1.098 1 98.63 103 LYS A N 1
ATOM 744 C CA . LYS A 1 103 ? -18.484 -11.145 -1.044 1 98.63 103 LYS A CA 1
ATOM 745 C C . LYS A 1 103 ? -17.521 -11.823 -0.074 1 98.63 103 LYS A C 1
ATOM 747 O O . LYS A 1 103 ? -17.896 -12.767 0.624 1 98.63 103 LYS A O 1
ATOM 752 N N . LEU A 1 104 ? -16.267 -11.374 -0.096 1 98.75 104 LEU A N 1
ATOM 753 C CA . LEU A 1 104 ? -15.287 -11.941 0.824 1 98.75 104 LEU A CA 1
ATOM 754 C C . LEU A 1 104 ? -15.682 -11.673 2.272 1 98.75 104 LEU A C 1
ATOM 756 O O . LEU A 1 104 ? -15.642 -12.578 3.109 1 98.75 104 LEU A O 1
ATOM 760 N N . ILE A 1 105 ? -16.099 -10.464 2.535 1 97.4 105 ILE A N 1
ATOM 761 C CA . ILE A 1 105 ? -16.545 -10.073 3.868 1 97.4 105 ILE A CA 1
ATOM 762 C C . ILE A 1 105 ? -17.714 -10.955 4.301 1 97.4 105 ILE A C 1
ATOM 764 O O . ILE A 1 105 ? -17.709 -11.506 5.404 1 97.4 105 ILE A O 1
ATOM 768 N N . GLU A 1 106 ? -18.621 -11.153 3.454 1 97.07 106 GLU A N 1
ATOM 769 C CA . GLU A 1 106 ? -19.823 -11.931 3.741 1 97.07 106 GLU A CA 1
ATOM 770 C C . GLU A 1 106 ? -19.478 -13.384 4.054 1 97.07 106 GLU A C 1
ATOM 772 O O . GLU A 1 106 ? -20.175 -14.04 4.831 1 97.07 106 GLU A O 1
ATOM 777 N N . SER A 1 107 ? -18.415 -13.827 3.503 1 97.74 107 SER A N 1
ATOM 778 C CA . SER A 1 107 ? -18.096 -15.247 3.6 1 97.74 107 SER A CA 1
ATOM 779 C C . SER A 1 107 ? -17.017 -15.501 4.647 1 97.74 107 SER A C 1
ATOM 781 O O . SER A 1 107 ? -16.567 -16.636 4.82 1 97.74 107 SER A O 1
ATOM 783 N N . GLY A 1 108 ? -16.54 -14.481 5.192 1 96.45 108 GLY A N 1
ATOM 784 C CA . GLY A 1 108 ? -15.606 -14.628 6.297 1 96.45 108 GLY A CA 1
ATOM 785 C C . GLY A 1 108 ? -14.161 -14.73 5.846 1 96.45 108 GLY A C 1
ATOM 786 O O . GLY A 1 108 ? -13.291 -15.136 6.62 1 96.45 108 GLY A O 1
ATOM 787 N N . ILE A 1 109 ? -13.894 -14.48 4.555 1 98.58 109 ILE A N 1
ATOM 788 C CA . ILE A 1 109 ? -12.523 -14.389 4.066 1 98.58 109 ILE A CA 1
ATOM 789 C C . ILE A 1 109 ? -11.942 -13.02 4.411 1 98.58 109 ILE A C 1
ATOM 791 O O . ILE A 1 109 ? -12.577 -11.991 4.171 1 98.58 109 ILE A O 1
ATOM 795 N N . GLU A 1 110 ? -10.786 -12.959 4.918 1 98.61 110 GLU A N 1
ATOM 796 C CA . GLU A 1 110 ? -10.161 -11.712 5.348 1 98.61 110 GLU A CA 1
ATOM 797 C C . GLU A 1 110 ? -9.41 -11.046 4.199 1 98.61 110 GLU A C 1
ATOM 799 O O . GLU A 1 110 ? -8.867 -11.728 3.327 1 98.61 110 GLU A O 1
ATOM 804 N N . ILE A 1 111 ? -9.419 -9.763 4.212 1 98.86 111 ILE A N 1
ATOM 805 C CA . ILE A 1 111 ? -8.57 -8.944 3.354 1 98.86 111 ILE A CA 1
ATOM 806 C C . ILE A 1 111 ? -7.351 -8.465 4.139 1 98.86 111 ILE A C 1
ATOM 808 O O . ILE A 1 111 ? -7.491 -7.841 5.194 1 98.86 111 ILE A O 1
ATOM 812 N N . THR A 1 112 ? -6.186 -8.713 3.621 1 98.78 112 THR A N 1
ATOM 813 C CA . THR A 1 112 ? -4.988 -8.409 4.394 1 98.78 112 THR A CA 1
ATOM 814 C C . THR A 1 112 ? -4.234 -7.231 3.784 1 98.78 112 THR A C 1
ATOM 816 O O . THR A 1 112 ? -3.358 -6.648 4.425 1 98.78 112 THR A O 1
ATOM 819 N N . ALA A 1 113 ? -4.523 -6.92 2.535 1 98.85 113 ALA A N 1
ATOM 820 C CA . ALA A 1 113 ? -3.94 -5.768 1.852 1 98.85 113 ALA A CA 1
ATOM 821 C C . ALA A 1 113 ? -4.714 -5.434 0.58 1 98.85 113 ALA A C 1
ATOM 823 O O . ALA A 1 113 ? -5.359 -6.306 -0.009 1 98.85 113 ALA A O 1
ATOM 824 N N . LEU A 1 114 ? -4.704 -4.27 0.187 1 98.9 114 LEU A N 1
ATOM 825 C CA . LEU A 1 114 ? -5.209 -3.732 -1.071 1 98.9 114 LEU A CA 1
ATOM 826 C C . LEU A 1 114 ? -4.331 -2.586 -1.563 1 98.9 114 LEU A C 1
ATOM 828 O O . LEU A 1 114 ? -4.228 -1.549 -0.904 1 98.9 114 LEU A O 1
ATOM 832 N N . HIS A 1 115 ? -3.656 -2.761 -2.648 1 98.66 115 HIS A N 1
ATOM 833 C CA . HIS A 1 115 ? -2.731 -1.75 -3.147 1 98.66 115 HIS A CA 1
ATOM 834 C C . HIS A 1 115 ? -2.3 -2.056 -4.578 1 98.66 115 HIS A C 1
ATOM 836 O O . HIS A 1 115 ? -2.625 -3.117 -5.115 1 98.66 115 HIS A O 1
ATOM 842 N N . ASN A 1 116 ? -1.597 -1.175 -5.17 1 98.03 116 ASN A N 1
ATOM 843 C CA . ASN A 1 116 ? -1.058 -1.367 -6.513 1 98.03 116 ASN A CA 1
ATOM 844 C C . ASN A 1 116 ? 0.264 -2.129 -6.482 1 98.03 116 ASN A C 1
ATOM 846 O O . ASN A 1 116 ? 1.03 -2.014 -5.523 1 98.03 116 ASN A O 1
ATOM 850 N N . HIS A 1 117 ? 0.552 -2.856 -7.568 1 98.48 117 HIS A N 1
ATOM 851 C CA . HIS A 1 117 ? 1.883 -3.401 -7.809 1 98.48 117 HIS A CA 1
ATOM 852 C C . HIS A 1 117 ? 2.599 -2.635 -8.917 1 98.48 117 HIS A C 1
ATOM 854 O O . HIS A 1 117 ? 3.831 -2.631 -8.978 1 98.48 117 HIS A O 1
ATOM 860 N N . LEU A 1 118 ? 1.796 -2.038 -9.797 1 98.22 118 LEU A N 1
ATOM 861 C CA . LEU A 1 118 ? 2.292 -1.34 -10.978 1 98.22 118 LEU A CA 1
ATOM 862 C C . LEU A 1 118 ? 1.849 0.119 -10.973 1 98.22 118 LEU A C 1
ATOM 864 O O . LEU A 1 118 ? 0.825 0.459 -10.376 1 98.22 118 LEU A O 1
ATOM 868 N N . GLN A 1 119 ? 2.641 0.886 -11.593 1 97.97 119 GLN A N 1
ATOM 869 C CA . GLN A 1 119 ? 2.258 2.249 -11.943 1 97.97 119 GLN A CA 1
ATOM 870 C C . GLN A 1 119 ? 1.978 2.376 -13.437 1 97.97 119 GLN A C 1
ATOM 872 O O . GLN A 1 119 ? 2.621 1.713 -14.253 1 97.97 119 GLN A O 1
ATOM 877 N N . ARG A 1 120 ? 0.962 3.171 -13.836 1 97.4 120 ARG A N 1
ATOM 878 C CA . ARG A 1 120 ? 0.666 3.583 -15.204 1 97.4 120 ARG A CA 1
ATOM 879 C C . ARG A 1 120 ? -0.023 2.463 -15.977 1 97.4 120 ARG A C 1
ATOM 881 O O . ARG A 1 120 ? -0.192 2.554 -17.194 1 97.4 120 ARG A O 1
ATOM 888 N N . ALA A 1 121 ? -0.342 1.326 -15.312 1 97.85 121 ALA A N 1
ATOM 889 C CA . ALA A 1 121 ? -1.057 0.255 -16 1 97.85 121 ALA A CA 1
ATOM 890 C C . ALA A 1 121 ? -2.431 0.725 -16.468 1 97.85 121 ALA A C 1
ATOM 892 O O . ALA A 1 121 ? -3.125 1.447 -15.748 1 97.85 121 ALA A O 1
ATOM 893 N N . GLN A 1 122 ? -2.769 0.279 -17.658 1 97.9 122 GLN A N 1
ATOM 894 C CA . GLN A 1 122 ? -4.068 0.61 -18.235 1 97.9 122 GLN A CA 1
ATOM 895 C C . GLN A 1 122 ? -4.743 -0.628 -18.817 1 97.9 122 GLN A C 1
ATOM 897 O O . GLN A 1 122 ? -4.248 -1.216 -19.781 1 97.9 122 GLN A O 1
ATOM 902 N N . PRO A 1 123 ? -5.92 -0.967 -18.352 1 97.46 123 PRO A N 1
ATOM 903 C CA . PRO A 1 123 ? -6.578 -0.342 -17.202 1 97.46 123 PRO A CA 1
ATOM 904 C C . PRO A 1 123 ? -5.796 -0.525 -15.904 1 97.46 123 PRO A C 1
ATOM 906 O O . PRO A 1 123 ? -4.981 -1.445 -15.794 1 97.46 123 PRO A O 1
ATOM 909 N N . GLU A 1 124 ? -6.069 0.367 -14.975 1 97.3 124 GLU A N 1
ATOM 910 C CA . GLU A 1 124 ? -5.46 0.268 -13.652 1 97.3 124 GLU A CA 1
ATOM 911 C C . GLU A 1 124 ? -5.846 -1.038 -12.964 1 97.3 124 GLU A C 1
ATOM 913 O O . GLU A 1 124 ? -7.011 -1.44 -12.99 1 97.3 124 GLU A O 1
ATOM 918 N N . THR A 1 125 ? -4.876 -1.684 -12.404 1 98.05 125 THR A N 1
ATOM 919 C CA . THR A 1 125 ? -5.092 -2.933 -11.682 1 98.05 125 THR A CA 1
ATOM 920 C C . THR A 1 125 ? -4.663 -2.797 -10.224 1 98.05 125 THR A C 1
ATOM 922 O O . THR A 1 125 ? -3.674 -2.126 -9.923 1 98.05 125 THR A O 1
ATOM 925 N N . MET A 1 126 ? -5.415 -3.367 -9.396 1 98.7 126 MET A N 1
ATOM 926 C CA . MET A 1 126 ? -5.146 -3.435 -7.963 1 98.7 126 MET A CA 1
ATOM 927 C C . MET A 1 126 ? -5.055 -4.884 -7.495 1 98.7 126 MET A C 1
ATOM 929 O O . MET A 1 126 ? -5.557 -5.789 -8.163 1 98.7 126 MET A O 1
ATOM 933 N N . TYR A 1 127 ? -4.413 -5.051 -6.42 1 98.82 127 TYR A N 1
ATOM 934 C CA . TYR A 1 127 ? -4.149 -6.378 -5.874 1 98.82 127 TYR A CA 1
ATOM 935 C C . TYR A 1 127 ? -4.704 -6.507 -4.461 1 98.82 127 TYR A C 1
ATOM 937 O O . TYR A 1 127 ? -4.335 -5.737 -3.57 1 98.82 127 TYR A O 1
ATOM 945 N N . MET A 1 128 ? -5.585 -7.418 -4.297 1 98.92 128 MET A N 1
ATOM 946 C CA . MET A 1 128 ? -6.203 -7.69 -3.002 1 98.92 128 MET A CA 1
ATOM 947 C C . MET A 1 128 ? -5.693 -9.004 -2.42 1 98.92 128 MET A C 1
ATOM 949 O O . MET A 1 128 ? -5.907 -10.069 -3.001 1 98.92 128 MET A O 1
ATOM 953 N N . HIS A 1 129 ? -5.024 -8.922 -1.347 1 98.87 129 HIS A N 1
ATOM 954 C CA . HIS A 1 129 ? -4.535 -10.116 -0.667 1 98.87 129 HIS A CA 1
ATOM 955 C C . HIS A 1 129 ? -5.563 -10.644 0.327 1 98.87 129 HIS A C 1
ATOM 957 O O . HIS A 1 129 ? -6.229 -9.863 1.012 1 98.87 129 HIS A O 1
ATOM 963 N N . VAL A 1 130 ? -5.656 -11.972 0.415 1 98.83 130 VAL A N 1
ATOM 964 C CA . VAL A 1 130 ? -6.731 -12.567 1.203 1 98.83 130 VAL A CA 1
ATOM 965 C C . VAL A 1 130 ? -6.167 -13.665 2.102 1 98.83 130 VAL A C 1
ATOM 967 O O . VAL A 1 130 ? -5.112 -14.233 1.811 1 98.83 130 VAL A O 1
ATOM 970 N N . LEU A 1 131 ? -6.849 -13.919 3.115 1 98.57 131 LEU A N 1
ATOM 971 C CA . LEU A 1 131 ? -6.539 -14.961 4.087 1 98.57 131 LEU A CA 1
ATOM 972 C C . LEU A 1 131 ? -7.815 -15.598 4.627 1 98.57 131 LEU A C 1
ATOM 974 O O . LEU A 1 131 ? -8.78 -14.897 4.939 1 98.57 131 LEU A O 1
ATOM 978 N N . GLY A 1 132 ? -7.87 -16.903 4.668 1 97.84 132 GLY A N 1
ATOM 979 C CA . GLY A 1 132 ? -8.981 -17.632 5.259 1 97.84 132 GLY A CA 1
ATOM 980 C C . GLY A 1 132 ? -8.544 -18.867 6.023 1 97.84 132 GLY A C 1
ATOM 981 O O . GLY A 1 132 ? -7.509 -19.462 5.714 1 97.84 132 GLY A O 1
ATOM 982 N N . HIS A 1 133 ? -9.339 -19.246 6.977 1 96.56 133 HIS A N 1
ATOM 983 C CA . HIS A 1 133 ? -9.172 -20.48 7.737 1 96.56 133 HIS A CA 1
ATOM 984 C C . HIS A 1 133 ? -10.482 -21.257 7.821 1 96.56 133 HIS A C 1
ATOM 986 O O . HIS A 1 133 ? -11.551 -20.664 7.982 1 96.56 133 HIS A O 1
ATOM 992 N N . GLY A 1 134 ? -10.387 -22.582 7.672 1 96.58 134 GLY A N 1
ATOM 993 C CA . GLY A 1 134 ? -11.58 -23.397 7.84 1 96.58 134 GLY A CA 1
ATOM 994 C C . GLY A 1 134 ? -11.631 -24.584 6.896 1 96.58 134 GLY A C 1
ATOM 995 O O . GLY A 1 134 ? -10.59 -25.095 6.478 1 96.58 134 GLY A O 1
ATOM 996 N N . ASP A 1 135 ? -12.767 -25.131 6.623 1 96.88 135 ASP A N 1
ATOM 997 C CA . ASP A 1 135 ? -12.974 -26.223 5.676 1 96.88 135 ASP A CA 1
ATOM 998 C C . ASP A 1 135 ? -12.578 -25.806 4.262 1 96.88 135 ASP A C 1
ATOM 1000 O O . ASP A 1 135 ? -13.1 -24.824 3.73 1 96.88 135 ASP A O 1
ATOM 1004 N N . PRO A 1 136 ? -11.662 -26.53 3.69 1 97.37 136 PRO A N 1
ATOM 1005 C CA . PRO A 1 136 ? -11.131 -26.086 2.398 1 97.37 136 PRO A CA 1
ATOM 1006 C C . PRO A 1 136 ? -12.209 -25.981 1.322 1 97.37 136 PRO A C 1
ATOM 1008 O O . PRO A 1 136 ? -12.138 -25.105 0.456 1 97.37 136 PRO A O 1
ATOM 1011 N N . GLU A 1 137 ? -13.193 -26.848 1.315 1 97.77 137 GLU A N 1
ATOM 1012 C CA . GLU A 1 137 ? -14.265 -26.779 0.325 1 97.77 137 GLU A CA 1
ATOM 1013 C C . GLU A 1 137 ? -15.12 -25.532 0.524 1 97.77 137 GLU A C 1
ATOM 1015 O O . GLU A 1 137 ? -15.537 -24.897 -0.447 1 97.77 137 GLU A O 1
ATOM 1020 N N . LYS A 1 138 ? -15.394 -25.213 1.775 1 97.97 138 LYS A N 1
ATOM 1021 C CA . LYS A 1 138 ? -16.156 -24.004 2.078 1 97.97 138 LYS A CA 1
ATOM 1022 C C . LYS A 1 138 ? -15.378 -22.751 1.685 1 97.97 138 LYS A C 1
ATOM 1024 O O . LYS A 1 138 ? -15.953 -21.799 1.153 1 97.97 138 LYS A O 1
ATOM 1029 N N . LEU A 1 139 ? -14.099 -22.781 1.987 1 98.55 139 LEU A N 1
ATOM 1030 C CA . LEU A 1 139 ? -13.249 -21.667 1.581 1 98.55 139 LEU A CA 1
ATOM 1031 C C . LEU A 1 139 ? -13.263 -21.497 0.066 1 98.55 139 LEU A C 1
ATOM 1033 O O . LEU A 1 139 ? -13.392 -20.378 -0.436 1 98.55 139 LEU A O 1
ATOM 1037 N N . ALA A 1 140 ? -13.144 -22.588 -0.621 1 98.5 140 ALA A N 1
ATOM 1038 C CA . ALA A 1 140 ? -13.152 -22.559 -2.081 1 98.5 140 ALA A CA 1
ATOM 1039 C C . ALA A 1 140 ? -14.475 -22.015 -2.612 1 98.5 140 ALA A C 1
ATOM 1041 O O . ALA A 1 140 ? -14.495 -21.237 -3.569 1 98.5 140 ALA A O 1
ATOM 1042 N N . THR A 1 141 ? -15.574 -22.399 -2.031 1 98.64 141 THR A N 1
ATOM 1043 C CA . THR A 1 141 ? -16.893 -21.92 -2.427 1 98.64 141 THR A CA 1
ATOM 1044 C C . THR A 1 141 ? -17.003 -20.411 -2.23 1 98.64 141 THR A C 1
ATOM 1046 O O . THR A 1 141 ? -17.524 -19.703 -3.095 1 98.64 141 THR A O 1
ATOM 1049 N N . ALA A 1 142 ? -16.541 -19.988 -1.081 1 98.74 142 ALA A N 1
ATOM 1050 C CA . ALA A 1 142 ? -16.551 -18.558 -0.783 1 98.74 142 ALA A CA 1
ATOM 1051 C C . ALA A 1 142 ? -15.73 -17.779 -1.806 1 98.74 142 ALA A C 1
ATOM 1053 O O . ALA A 1 142 ? -16.177 -16.748 -2.315 1 98.74 142 ALA A O 1
ATOM 1054 N N . LEU A 1 143 ? -14.569 -18.274 -2.112 1 98.84 143 LEU A N 1
ATOM 1055 C CA . LEU A 1 143 ? -13.666 -17.615 -3.05 1 98.84 143 LEU A CA 1
ATOM 1056 C C . LEU A 1 143 ? -14.233 -17.649 -4.465 1 98.84 143 LEU A C 1
ATOM 1058 O O . LEU A 1 143 ? -14.093 -16.682 -5.218 1 98.84 143 LEU A O 1
ATOM 1062 N N . HIS A 1 144 ? -14.865 -18.735 -4.808 1 98.65 144 HIS A N 1
ATOM 1063 C CA . HIS A 1 144 ? -15.55 -18.806 -6.093 1 98.65 144 HIS A CA 1
ATOM 1064 C C . HIS A 1 144 ? -16.602 -17.709 -6.218 1 98.65 144 HIS A C 1
ATOM 1066 O O . HIS A 1 144 ? -16.684 -17.036 -7.248 1 98.65 144 HIS A O 1
ATOM 1072 N N . SER A 1 145 ? -17.381 -17.588 -5.193 1 98.52 145 SER A N 1
ATOM 1073 C CA . SER A 1 145 ? -18.434 -16.578 -5.186 1 98.52 145 SER A CA 1
ATOM 1074 C C . SER A 1 145 ? -17.857 -15.177 -5.357 1 98.52 145 SER A C 1
ATOM 1076 O O . SER A 1 145 ? -18.436 -14.343 -6.056 1 98.52 145 SER A O 1
ATOM 1078 N N . ALA A 1 146 ? -16.771 -14.919 -4.71 1 98.82 146 ALA A N 1
ATOM 1079 C CA . ALA A 1 146 ? -16.112 -13.62 -4.83 1 98.82 146 ALA A CA 1
ATOM 1080 C C . ALA A 1 146 ? -15.559 -13.414 -6.237 1 98.82 146 ALA A C 1
ATOM 1082 O O . ALA A 1 146 ? -15.735 -12.347 -6.83 1 98.82 146 ALA A O 1
ATOM 1083 N N . LEU A 1 147 ? -14.91 -14.385 -6.787 1 98.74 147 LEU A N 1
ATOM 1084 C CA . LEU A 1 147 ? -14.278 -14.295 -8.099 1 98.74 147 LEU A CA 1
ATOM 1085 C C . LEU A 1 147 ? -15.322 -14.102 -9.193 1 98.74 147 LEU A C 1
ATOM 1087 O O . LEU A 1 147 ? -15.047 -13.47 -10.216 1 98.74 147 LEU A O 1
ATOM 1091 N N . GLN A 1 148 ? -16.536 -14.571 -8.975 1 98.14 148 GLN A N 1
ATOM 1092 C CA . GLN A 1 148 ? -17.621 -14.396 -9.935 1 98.14 148 GLN A CA 1
ATOM 1093 C C . GLN A 1 148 ? -17.992 -12.923 -10.083 1 98.14 148 GLN A C 1
ATOM 1095 O O . GLN A 1 148 ? -18.68 -12.544 -11.033 1 98.14 148 GLN A O 1
ATOM 1100 N N . GLN A 1 149 ? -17.572 -12.146 -9.067 1 98.61 149 GLN A N 1
ATOM 1101 C CA . GLN A 1 149 ? -17.84 -10.714 -9.146 1 98.61 149 GLN A CA 1
ATOM 1102 C C . GLN A 1 149 ? -16.776 -10 -9.975 1 98.61 149 GLN A C 1
ATOM 1104 O O . GLN A 1 149 ? -16.785 -8.772 -10.082 1 98.61 149 GLN A O 1
ATOM 1109 N N . SER A 1 150 ? -15.838 -10.704 -10.511 1 98.5 150 SER A N 1
ATOM 1110 C CA . SER A 1 150 ? -14.78 -10.174 -11.365 1 98.5 150 SER A CA 1
ATOM 1111 C C . SER A 1 150 ? -14.771 -10.863 -12.725 1 98.5 150 SER A C 1
ATOM 1113 O O . SER A 1 150 ? -15.579 -11.759 -12.979 1 98.5 150 SER A O 1
ATOM 1115 N N . GLY A 1 151 ? -13.902 -10.431 -13.606 1 97.84 151 GLY A N 1
ATOM 1116 C CA . GLY A 1 151 ? -13.751 -11.05 -14.914 1 97.84 151 GLY A CA 1
ATOM 1117 C C . GLY A 1 151 ? -12.761 -12.199 -14.919 1 97.84 151 GLY A C 1
ATOM 1118 O O . GLY A 1 151 ? -12.378 -12.69 -15.983 1 97.84 151 GLY A O 1
ATOM 1119 N N . THR A 1 152 ? -12.328 -12.659 -13.74 1 97.88 152 THR A N 1
ATOM 1120 C CA . THR A 1 152 ? -11.341 -13.729 -13.644 1 97.88 152 THR A CA 1
ATOM 1121 C C . THR A 1 152 ? -11.859 -15.004 -14.303 1 97.88 152 THR A C 1
ATOM 1123 O O . THR A 1 152 ? -12.898 -15.536 -13.906 1 97.88 152 THR A O 1
ATOM 1126 N N . PRO A 1 153 ? -11.132 -15.489 -15.208 1 96.19 153 PRO A N 1
ATOM 1127 C CA . PRO A 1 153 ? -11.581 -16.733 -15.839 1 96.19 153 PRO A CA 1
ATOM 1128 C C . PRO A 1 153 ? -11.507 -17.932 -14.896 1 96.19 153 PRO A C 1
ATOM 1130 O O . PRO A 1 153 ? -10.465 -18.175 -14.282 1 96.19 153 PRO A O 1
ATOM 1133 N N . LEU A 1 154 ? -12.563 -18.609 -14.765 1 93.11 154 LEU A N 1
ATOM 1134 C CA . LEU A 1 154 ? -12.602 -19.78 -13.895 1 93.11 154 LEU A CA 1
ATOM 1135 C C . LEU A 1 154 ? -12.679 -21.064 -14.714 1 93.11 154 LEU A C 1
ATOM 1137 O O . LEU A 1 154 ? -12.752 -22.159 -14.153 1 93.11 154 LEU A O 1
ATOM 1141 N N . SER A 1 155 ? -12.64 -20.938 -15.975 1 83.92 155 SER A N 1
ATOM 1142 C CA . SER A 1 155 ? -12.667 -22.137 -16.806 1 83.92 155 SER A CA 1
ATOM 1143 C C . SER A 1 155 ? -11.258 -22.645 -17.09 1 83.92 155 SER A C 1
ATOM 1145 O O . SER A 1 155 ? -10.318 -21.855 -17.199 1 83.92 155 SER A O 1
ATOM 1147 N N . ASP A 1 156 ? -11.208 -23.822 -16.796 1 70.85 156 ASP A N 1
ATOM 1148 C CA . ASP A 1 156 ? -9.923 -24.423 -17.136 1 70.85 156 ASP A CA 1
ATOM 1149 C C . ASP A 1 156 ? -9.625 -24.278 -18.627 1 70.85 156 ASP A C 1
ATOM 1151 O O . ASP A 1 156 ? -10.463 -24.61 -19.468 1 70.85 156 ASP A O 1
ATOM 1155 N N . ALA A 1 157 ? -9.372 -23.015 -18.979 1 58.05 157 ALA A N 1
ATOM 1156 C CA . ALA A 1 157 ? -9.04 -22.963 -20.4 1 58.05 157 ALA A CA 1
ATOM 1157 C C . ALA A 1 157 ? -8.354 -24.249 -20.851 1 58.05 157 ALA A C 1
ATOM 1159 O O . ALA A 1 157 ? -7.608 -24.863 -20.084 1 58.05 157 ALA A O 1
ATOM 1160 N N . PRO A 1 158 ? -9.058 -24.835 -21.741 1 46.01 158 PRO A N 1
ATOM 1161 C CA . PRO A 1 158 ? -8.34 -26.016 -22.226 1 46.01 158 PRO A CA 1
ATOM 1162 C C . PRO A 1 158 ? -6.823 -25.863 -22.137 1 46.01 158 PRO A C 1
ATOM 1164 O O . PRO A 1 158 ? -6.303 -24.753 -22.271 1 46.01 158 PRO A O 1
ATOM 1167 N N . ALA A 1 159 ? -6.386 -26.567 -21.051 1 43.79 159 ALA A N 1
ATOM 1168 C CA . ALA A 1 159 ? -4.925 -26.569 -21.052 1 43.79 159 ALA A CA 1
ATOM 1169 C C . ALA A 1 159 ? -4.377 -26.191 -22.426 1 43.79 159 ALA A C 1
ATOM 1171 O O . ALA A 1 159 ? -4.525 -26.947 -23.389 1 43.79 159 ALA A O 1
ATOM 1172 N N . SER A 1 160 ? -4.938 -25.081 -22.919 1 41.38 160 SER A N 1
ATOM 1173 C CA . SER A 1 160 ? -4.154 -25.008 -24.148 1 41.38 160 SER A CA 1
ATOM 1174 C C . SER A 1 160 ? -2.874 -25.83 -24.037 1 41.38 160 SER A C 1
ATOM 1176 O O . SER A 1 160 ? -2.255 -25.884 -22.972 1 41.38 160 SER A O 1
ATOM 1178 N N . ALA A 1 161 ? -2.797 -26.856 -24.781 1 39.77 161 ALA A N 1
ATOM 1179 C CA . ALA A 1 161 ? -1.662 -27.77 -24.893 1 39.77 161 ALA A CA 1
ATOM 1180 C C . ALA A 1 161 ? -0.453 -27.237 -24.13 1 39.77 161 ALA A C 1
ATOM 1182 O O . ALA A 1 161 ? -0.239 -26.025 -24.061 1 39.77 161 ALA A O 1
ATOM 1183 N N . ALA A 1 162 ? 0.062 -27.955 -23.111 1 43.97 162 ALA A N 1
ATOM 1184 C CA . ALA A 1 162 ? 1.489 -27.987 -22.803 1 43.97 162 ALA A CA 1
ATOM 1185 C C . ALA A 1 162 ? 2.292 -27.205 -23.839 1 43.97 162 ALA A C 1
ATOM 1187 O O . ALA A 1 162 ? 2.638 -27.737 -24.896 1 43.97 162 ALA A O 1
ATOM 1188 N N . ALA A 1 163 ? 1.666 -26.103 -24.256 1 45.91 163 ALA A N 1
ATOM 1189 C CA . ALA A 1 163 ? 2.565 -25.446 -25.202 1 45.91 163 ALA A CA 1
ATOM 1190 C C . ALA A 1 163 ? 4.025 -25.719 -24.85 1 45.91 163 ALA A C 1
ATOM 1192 O O . ALA A 1 163 ? 4.477 -25.39 -23.751 1 45.91 163 ALA A O 1
ATOM 1193 N N . ALA A 1 164 ? 4.432 -26.78 -25.318 1 43.08 164 ALA A N 1
ATOM 1194 C CA . ALA A 1 164 ? 5.838 -27.155 -25.448 1 43.08 164 ALA A CA 1
ATOM 1195 C C . ALA A 1 164 ? 6.752 -25.975 -25.133 1 43.08 164 ALA A C 1
ATOM 1197 O O . ALA A 1 164 ? 6.395 -24.821 -25.384 1 43.08 164 ALA A O 1
ATOM 1198 N N . SER A 1 165 ? 7.629 -26.124 -24.22 1 50.67 165 SER A N 1
ATOM 1199 C CA . SER A 1 165 ? 8.865 -25.382 -23.998 1 50.67 165 SER A CA 1
ATOM 1200 C C . SER A 1 165 ? 9.19 -24.482 -25.185 1 50.67 165 SER A C 1
ATOM 1202 O O . SER A 1 165 ? 10.035 -24.822 -26.016 1 50.67 165 SER A O 1
ATOM 1204 N N . LYS A 1 166 ? 8.083 -23.95 -25.837 1 58.13 166 LYS A N 1
ATOM 1205 C CA . LYS A 1 166 ? 8.533 -23.076 -26.916 1 58.13 166 LYS A CA 1
ATOM 1206 C C . LYS A 1 166 ? 9.65 -22.149 -26.443 1 58.13 166 LYS A C 1
ATOM 1208 O O . LYS A 1 166 ? 9.669 -21.733 -25.282 1 58.13 166 LYS A O 1
ATOM 1213 N N . ALA A 1 167 ? 10.548 -22.295 -27.097 1 76.18 167 ALA A N 1
ATOM 1214 C CA . ALA A 1 167 ? 11.699 -21.408 -26.951 1 76.18 167 ALA A CA 1
ATOM 1215 C C . ALA A 1 167 ? 11.255 -19.966 -26.723 1 76.18 167 ALA A C 1
ATOM 1217 O O . ALA A 1 167 ? 10.352 -19.473 -27.403 1 76.18 167 ALA A O 1
ATOM 1218 N N . ILE A 1 168 ? 11.288 -19.488 -25.415 1 89.03 168 ILE A N 1
ATOM 1219 C CA . ILE A 1 168 ? 11.081 -18.072 -25.13 1 89.03 168 ILE A CA 1
ATOM 1220 C C . ILE A 1 168 ? 12.263 -17.262 -25.655 1 89.03 168 ILE A C 1
ATOM 1222 O O . ILE A 1 168 ? 13.413 -17.699 -25.563 1 89.03 168 ILE A O 1
ATOM 1226 N N . ASP A 1 169 ? 12.01 -16.266 -26.358 1 91.48 169 ASP A N 1
ATOM 1227 C CA . ASP A 1 169 ? 13.044 -15.393 -26.905 1 91.48 169 ASP A CA 1
ATOM 1228 C C . ASP A 1 169 ? 13.718 -14.58 -25.802 1 91.48 169 ASP A C 1
ATOM 1230 O O . ASP A 1 169 ? 13.617 -13.352 -25.778 1 91.48 169 ASP A O 1
ATOM 1234 N N . LEU A 1 170 ? 14.393 -15.309 -24.936 1 95.27 170 LEU A N 1
ATOM 1235 C CA . LEU A 1 170 ? 15.069 -14.72 -23.785 1 95.27 170 LEU A CA 1
ATOM 1236 C C . LEU A 1 170 ? 16.312 -15.522 -23.416 1 95.27 170 LEU A C 1
ATOM 1238 O O . LEU A 1 170 ? 16.281 -16.755 -23.408 1 95.27 170 LEU A O 1
ATOM 1242 N N . ASP A 1 171 ? 17.381 -14.902 -23.186 1 95.03 171 ASP A N 1
ATOM 1243 C CA . ASP A 1 171 ? 18.587 -15.57 -22.708 1 95.03 171 ASP A CA 1
ATOM 1244 C C . ASP A 1 171 ? 18.427 -16.022 -21.259 1 95.03 171 ASP A C 1
ATOM 1246 O O . ASP A 1 171 ? 19.018 -15.433 -20.351 1 95.03 171 ASP A O 1
ATOM 1250 N N . THR A 1 172 ? 17.779 -17.114 -21.04 1 96.46 172 THR A N 1
ATOM 1251 C CA . THR A 1 172 ? 17.46 -17.579 -19.695 1 96.46 172 THR A CA 1
ATOM 1252 C C . THR A 1 172 ? 18.717 -18.06 -18.976 1 96.46 172 THR A C 1
ATOM 1254 O O . THR A 1 172 ? 18.805 -17.982 -17.748 1 96.46 172 THR A O 1
ATOM 1257 N N . GLN A 1 173 ? 19.705 -18.519 -19.738 1 95.89 173 GLN A N 1
ATOM 1258 C CA . GLN A 1 173 ? 20.945 -18.992 -19.132 1 95.89 173 GLN A CA 1
ATOM 1259 C C . GLN A 1 173 ? 21.677 -17.858 -18.42 1 95.89 173 GLN A C 1
ATOM 1261 O O . GLN A 1 173 ? 22.155 -18.03 -17.297 1 95.89 173 GLN A O 1
ATOM 1266 N N . THR A 1 174 ? 21.77 -16.782 -19.131 1 97.09 174 THR A N 1
ATOM 1267 C CA . THR A 1 174 ? 22.408 -15.614 -18.532 1 97.09 174 THR A CA 1
ATOM 1268 C C . THR A 1 174 ? 21.665 -15.178 -17.273 1 97.09 174 THR A C 1
ATOM 1270 O O . THR A 1 174 ? 22.287 -14.818 -16.272 1 97.09 174 THR A O 1
ATOM 1273 N N . ILE A 1 175 ? 20.321 -15.196 -17.297 1 98.09 175 ILE A N 1
ATOM 1274 C CA . ILE A 1 175 ? 19.505 -14.813 -16.15 1 98.09 175 ILE A CA 1
ATOM 1275 C C . ILE A 1 175 ? 19.79 -15.75 -14.979 1 98.09 175 ILE A C 1
ATOM 1277 O O . ILE A 1 175 ? 20.125 -15.298 -13.881 1 98.09 175 ILE A O 1
ATOM 1281 N N . ASP A 1 176 ? 19.76 -17.054 -15.242 1 97.6 176 ASP A N 1
ATOM 1282 C CA . ASP A 1 176 ? 19.962 -18.062 -14.206 1 97.6 176 ASP A CA 1
ATOM 1283 C C . ASP A 1 176 ? 21.338 -17.917 -13.559 1 97.6 176 ASP A C 1
ATOM 1285 O O . ASP A 1 176 ? 21.46 -17.952 -12.333 1 97.6 176 ASP A O 1
ATOM 1289 N N . LYS A 1 177 ? 22.317 -17.807 -14.379 1 97.62 177 LYS A N 1
ATOM 1290 C CA . LYS A 1 177 ? 23.692 -17.72 -13.897 1 97.62 177 LYS A CA 1
ATOM 1291 C C . LYS A 1 177 ? 23.901 -16.466 -13.053 1 97.62 177 LYS A C 1
ATOM 1293 O O . LYS A 1 177 ? 24.523 -16.523 -11.99 1 97.62 177 LYS A O 1
ATOM 1298 N N . THR A 1 178 ? 23.408 -15.391 -13.544 1 98.3 178 THR A N 1
ATOM 1299 C CA . THR A 1 178 ? 23.616 -14.119 -12.861 1 98.3 178 THR A CA 1
ATOM 1300 C C . THR A 1 178 ? 22.877 -14.094 -11.526 1 98.3 178 THR A C 1
ATOM 1302 O O . THR A 1 178 ? 23.434 -13.672 -10.51 1 98.3 178 THR A O 1
ATOM 1305 N N . LEU A 1 179 ? 21.617 -14.576 -11.496 1 98.1 179 LEU A N 1
ATOM 1306 C CA . LEU A 1 179 ? 20.798 -14.499 -10.291 1 98.1 179 LEU A CA 1
ATOM 1307 C C . LEU A 1 179 ? 21.086 -15.674 -9.363 1 98.1 179 LEU A C 1
ATOM 1309 O O . LEU A 1 179 ? 20.733 -15.639 -8.182 1 98.1 179 LEU A O 1
ATOM 1313 N N . GLY A 1 180 ? 21.695 -16.752 -9.912 1 97.14 180 GLY A N 1
ATOM 1314 C CA . GLY A 1 180 ? 22.023 -17.922 -9.113 1 97.14 180 GLY A CA 1
ATOM 1315 C C . GLY A 1 180 ? 20.818 -18.788 -8.801 1 97.14 180 GLY A C 1
ATOM 1316 O O . GLY A 1 180 ? 20.822 -19.537 -7.821 1 97.14 180 GLY A O 1
ATOM 1317 N N . HIS A 1 181 ? 19.762 -18.645 -9.52 1 96.75 181 HIS A N 1
ATOM 1318 C CA . HIS A 1 181 ? 18.526 -19.406 -9.374 1 96.75 181 HIS A CA 1
ATOM 1319 C C . HIS A 1 181 ? 17.944 -19.779 -10.733 1 96.75 181 HIS A C 1
ATOM 1321 O O . HIS A 1 181 ? 17.979 -18.977 -11.669 1 96.75 181 HIS A O 1
ATOM 1327 N N . LYS A 1 182 ? 17.36 -20.921 -10.823 1 95.76 182 LYS A N 1
ATOM 1328 C CA . LYS A 1 182 ? 16.74 -21.385 -12.061 1 95.76 182 LYS A CA 1
ATOM 1329 C C . LYS A 1 182 ? 15.261 -21.014 -12.108 1 95.76 182 LYS A C 1
ATOM 1331 O O . LYS A 1 182 ? 14.544 -21.172 -11.118 1 95.76 182 LYS A O 1
ATOM 1336 N N . GLY A 1 183 ? 14.87 -20.517 -13.242 1 96.02 183 GLY A N 1
ATOM 1337 C CA . GLY A 1 183 ? 13.468 -20.184 -13.435 1 96.02 183 GLY A CA 1
ATOM 1338 C C . GLY A 1 183 ? 12.719 -21.213 -14.262 1 96.02 183 GLY A C 1
ATOM 1339 O O . GLY A 1 183 ? 13.24 -22.297 -14.534 1 96.02 183 GLY A O 1
ATOM 1340 N N . LYS A 1 184 ? 11.497 -20.884 -14.504 1 93.98 184 LYS A N 1
ATOM 1341 C CA . LYS A 1 184 ? 10.637 -21.704 -15.353 1 93.98 184 LYS A CA 1
ATOM 1342 C C . LYS A 1 184 ? 9.796 -20.835 -16.285 1 93.98 184 LYS A C 1
ATOM 1344 O O . LYS A 1 184 ? 9.441 -19.707 -15.938 1 93.98 184 LYS A O 1
ATOM 1349 N N . VAL A 1 185 ? 9.504 -21.397 -17.392 1 94.58 185 VAL A N 1
ATOM 1350 C CA . VAL A 1 185 ? 8.664 -20.691 -18.355 1 94.58 185 VAL A CA 1
ATOM 1351 C C . VAL A 1 185 ? 7.192 -20.933 -18.032 1 94.58 185 VAL A C 1
ATOM 1353 O O . VAL A 1 185 ? 6.778 -22.073 -17.806 1 94.58 185 VAL A O 1
ATOM 1356 N N . ASN A 1 186 ? 6.46 -19.928 -17.956 1 91.48 186 ASN A N 1
ATOM 1357 C CA . ASN A 1 186 ? 5.005 -19.916 -17.847 1 91.48 186 ASN A CA 1
ATOM 1358 C C . ASN A 1 186 ? 4.37 -19.033 -18.917 1 91.48 186 ASN A C 1
ATOM 1360 O O . ASN A 1 186 ? 4.286 -17.814 -18.753 1 91.48 186 ASN A O 1
ATOM 1364 N N . GLY A 1 187 ? 3.964 -19.711 -19.893 1 85.17 187 GLY A N 1
ATOM 1365 C CA . GLY A 1 187 ? 3.575 -18.947 -21.067 1 85.17 187 GLY A CA 1
ATOM 1366 C C . GLY A 1 187 ? 4.747 -18.274 -21.757 1 85.17 187 GLY A C 1
ATOM 1367 O O . GLY A 1 187 ? 5.739 -18.928 -22.086 1 85.17 187 GLY A O 1
ATOM 1368 N N . ASP A 1 188 ? 4.704 -17.032 -21.94 1 90.28 188 ASP A N 1
ATOM 1369 C CA . ASP A 1 188 ? 5.766 -16.281 -22.603 1 90.28 188 ASP A CA 1
ATOM 1370 C C . ASP A 1 188 ? 6.569 -15.46 -21.596 1 90.28 188 ASP A C 1
ATOM 1372 O O . ASP A 1 188 ? 7.15 -14.432 -21.949 1 90.28 188 ASP A O 1
ATOM 1376 N N . VAL A 1 189 ? 6.491 -16 -20.393 1 96.96 189 VAL A N 1
ATOM 1377 C CA . VAL A 1 189 ? 7.187 -15.29 -19.325 1 96.96 189 VAL A CA 1
ATOM 1378 C C . VAL A 1 189 ? 8.125 -16.248 -18.593 1 96.96 189 VAL A C 1
ATOM 1380 O O . VAL A 1 189 ? 7.782 -17.411 -18.367 1 96.96 189 VAL A O 1
ATOM 1383 N N . TYR A 1 190 ? 9.344 -15.775 -18.368 1 97.56 190 TYR A N 1
ATOM 1384 C CA . TYR A 1 190 ? 10.289 -16.523 -17.546 1 97.56 190 TYR A CA 1
ATOM 1385 C C . TYR A 1 190 ? 10.209 -16.085 -16.089 1 97.56 190 TYR A C 1
ATOM 1387 O O . TYR A 1 190 ? 10.394 -14.906 -15.777 1 97.56 190 TYR A O 1
ATOM 1395 N N . GLN A 1 191 ? 9.913 -17.015 -15.195 1 97.64 191 GLN A N 1
ATOM 1396 C CA . GLN A 1 191 ? 9.633 -16.681 -13.802 1 97.64 191 GLN A CA 1
ATOM 1397 C C . GLN A 1 191 ? 10.65 -17.328 -12.866 1 97.64 191 GLN A C 1
ATOM 1399 O O . GLN A 1 191 ? 10.977 -18.507 -13.016 1 97.64 191 GLN A O 1
ATOM 1404 N N . ILE A 1 192 ? 11.166 -16.599 -11.976 1 97.61 192 ILE A N 1
ATOM 1405 C CA . ILE A 1 192 ? 12.116 -17.077 -10.977 1 97.61 192 ILE A CA 1
ATOM 1406 C C . ILE A 1 192 ? 11.552 -16.844 -9.577 1 97.61 192 ILE A C 1
ATOM 1408 O O . ILE A 1 192 ? 11.033 -15.764 -9.281 1 97.61 192 ILE A O 1
ATOM 1412 N N . SER A 1 193 ? 11.548 -17.838 -8.754 1 96.97 193 SER A N 1
ATOM 1413 C CA . SER A 1 193 ? 11.155 -17.784 -7.35 1 96.97 193 SER A CA 1
ATOM 1414 C C . SER A 1 193 ? 12.356 -17.988 -6.432 1 96.97 193 SER A C 1
ATOM 1416 O O . SER A 1 193 ? 13.027 -19.02 -6.499 1 96.97 193 SER A O 1
ATOM 1418 N N . ILE A 1 194 ? 12.657 -17.019 -5.609 1 97.7 194 ILE A N 1
ATOM 1419 C CA . ILE A 1 194 ? 13.816 -17.064 -4.724 1 97.7 194 ILE A CA 1
ATOM 1420 C C . ILE A 1 194 ? 13.356 -17.025 -3.268 1 97.7 194 ILE A C 1
ATOM 1422 O O . ILE A 1 194 ? 12.954 -15.973 -2.766 1 97.7 194 ILE A O 1
ATOM 1426 N N . PRO A 1 195 ? 13.453 -18.093 -2.534 1 96.3 195 PRO A N 1
ATOM 1427 C CA . PRO A 1 195 ? 12.98 -18.134 -1.148 1 96.3 195 PRO A CA 1
ATOM 1428 C C . PRO A 1 195 ? 13.867 -17.334 -0.197 1 96.3 195 PRO A C 1
ATOM 1430 O O . PRO A 1 195 ? 15.088 -17.294 -0.373 1 96.3 195 PRO A O 1
ATOM 1433 N N . ARG A 1 196 ? 13.26 -16.736 0.728 1 97.24 196 ARG A N 1
ATOM 1434 C CA . ARG A 1 196 ? 14.026 -16.197 1.847 1 97.24 196 ARG A CA 1
ATOM 1435 C C . ARG A 1 196 ? 14.67 -17.316 2.66 1 97.24 196 ARG A C 1
ATOM 1437 O O . ARG A 1 196 ? 14.225 -18.464 2.607 1 97.24 196 ARG A O 1
ATOM 1444 N N . ALA A 1 197 ? 15.651 -16.944 3.419 1 96.2 197 ALA A N 1
ATOM 1445 C CA . ALA A 1 197 ? 16.346 -17.924 4.25 1 96.2 197 ALA A CA 1
ATOM 1446 C C . ALA A 1 197 ? 15.584 -18.18 5.547 1 96.2 197 ALA A C 1
ATOM 1448 O O . ALA A 1 197 ? 15.688 -19.261 6.132 1 96.2 197 ALA A O 1
ATOM 1449 N N . GLU A 1 198 ? 14.834 -17.181 5.984 1 95.62 198 GLU A N 1
ATOM 1450 C CA . GLU A 1 198 ? 14.028 -17.336 7.192 1 95.62 198 GLU A CA 1
ATOM 1451 C C . GLU A 1 198 ? 12.787 -18.182 6.923 1 95.62 198 GLU A C 1
ATOM 1453 O O . GLU A 1 198 ? 12.263 -18.188 5.807 1 95.62 198 GLU A O 1
ATOM 1458 N N . THR A 1 199 ? 12.407 -18.896 7.907 1 95.45 199 THR A N 1
ATOM 1459 C CA . THR A 1 199 ? 11.049 -19.426 7.865 1 95.45 199 THR A CA 1
ATOM 1460 C C . THR A 1 199 ? 10.028 -18.32 8.115 1 95.45 199 THR A C 1
ATOM 1462 O O . THR A 1 199 ? 10.08 -17.641 9.143 1 95.45 199 THR A O 1
ATOM 1465 N N . ILE A 1 200 ? 9.153 -18.147 7.211 1 96.97 200 ILE A N 1
ATOM 1466 C CA . ILE A 1 200 ? 8.136 -17.108 7.325 1 96.97 200 ILE A CA 1
ATOM 1467 C C . ILE A 1 200 ? 6.867 -17.693 7.94 1 96.97 200 ILE A C 1
ATOM 1469 O O . ILE A 1 200 ? 6.432 -18.783 7.562 1 96.97 200 ILE A O 1
ATOM 1473 N N . LYS A 1 201 ? 6.348 -16.986 8.882 1 97.34 201 LYS A N 1
ATOM 1474 C CA . LYS A 1 201 ? 5.08 -17.37 9.496 1 97.34 201 LYS A CA 1
ATOM 1475 C C . LYS A 1 201 ? 4.054 -16.246 9.388 1 97.34 201 LYS A C 1
ATOM 1477 O O . LYS A 1 201 ? 4.419 -15.078 9.239 1 97.34 201 LYS A O 1
ATOM 1482 N N . ASP A 1 202 ? 2.836 -16.598 9.442 1 95.15 202 ASP A N 1
ATOM 1483 C CA . ASP A 1 202 ? 1.707 -15.688 9.609 1 95.15 202 ASP A CA 1
ATOM 1484 C C . ASP A 1 202 ? 0.726 -16.214 10.655 1 95.15 202 ASP A C 1
ATOM 1486 O O . ASP A 1 202 ? 0.176 -17.307 10.504 1 95.15 202 ASP A O 1
ATOM 1490 N N . ASP A 1 203 ? 0.523 -15.397 11.675 1 93.08 203 ASP A N 1
ATOM 1491 C CA . ASP A 1 203 ? -0.288 -15.808 12.816 1 93.08 203 ASP A CA 1
ATOM 1492 C C . ASP A 1 203 ? 0.16 -17.168 13.347 1 93.08 203 ASP A C 1
ATOM 1494 O O . ASP A 1 203 ? -0.664 -18.063 13.55 1 93.08 203 ASP A O 1
ATOM 1498 N N . GLY A 1 204 ? 1.462 -17.342 13.396 1 92.25 204 GLY A N 1
ATOM 1499 C CA . GLY A 1 204 ? 2.068 -18.526 13.985 1 92.25 204 GLY A CA 1
ATOM 1500 C C . GLY A 1 204 ? 2.158 -19.693 13.02 1 92.25 204 GLY A C 1
ATOM 1501 O O . GLY A 1 204 ? 2.771 -20.716 13.33 1 92.25 204 GLY A O 1
ATOM 1502 N N . MET A 1 205 ? 1.629 -19.541 11.806 1 93.5 205 MET A N 1
ATOM 1503 C CA . MET A 1 205 ? 1.632 -20.632 10.836 1 93.5 205 MET A CA 1
ATOM 1504 C C . MET A 1 205 ? 2.686 -20.398 9.759 1 93.5 205 MET A C 1
ATOM 1506 O O . MET A 1 205 ? 2.871 -19.27 9.299 1 93.5 205 MET A O 1
ATOM 1510 N N . ASP A 1 206 ? 3.24 -21.461 9.358 1 94.78 206 ASP A N 1
ATOM 1511 C CA . ASP A 1 206 ? 4.246 -21.354 8.306 1 94.78 206 ASP A CA 1
ATOM 1512 C C . ASP A 1 206 ? 3.621 -20.885 6.994 1 94.78 206 ASP A C 1
ATOM 1514 O O . ASP A 1 206 ? 2.526 -21.319 6.632 1 94.78 206 ASP A O 1
ATOM 1518 N N . VAL A 1 207 ? 4.26 -19.997 6.33 1 95.9 207 VAL A N 1
ATOM 1519 C CA . VAL A 1 207 ? 3.891 -19.542 4.993 1 95.9 207 VAL A CA 1
ATOM 1520 C C . VAL A 1 207 ? 4.948 -19.988 3.985 1 95.9 207 VAL A C 1
ATOM 1522 O O . VAL A 1 207 ? 5.883 -19.241 3.686 1 95.9 207 VAL A O 1
ATOM 1525 N N . PRO A 1 208 ? 4.787 -21.193 3.427 1 95.18 208 PRO A N 1
ATOM 1526 C CA . PRO A 1 208 ? 5.757 -21.687 2.447 1 95.18 208 PRO A CA 1
ATOM 1527 C C . PRO A 1 208 ? 5.889 -20.769 1.234 1 95.18 208 PRO A C 1
ATOM 1529 O O . PRO A 1 208 ? 5.03 -19.913 1.006 1 95.18 208 PRO A O 1
ATOM 1532 N N . ASP A 1 209 ? 6.871 -20.995 0.426 1 94.13 209 ASP A N 1
ATOM 1533 C CA . ASP A 1 209 ? 7.182 -20.182 -0.746 1 94.13 209 ASP A CA 1
ATOM 1534 C C . ASP A 1 209 ? 5.984 -20.099 -1.69 1 94.13 209 ASP A C 1
ATOM 1536 O O . ASP A 1 209 ? 5.677 -19.029 -2.218 1 94.13 209 ASP A O 1
ATOM 1540 N N . ALA A 1 210 ? 5.323 -21.202 -1.859 1 93.79 210 ALA A N 1
ATOM 1541 C CA . ALA A 1 210 ? 4.22 -21.298 -2.811 1 93.79 210 ALA A CA 1
ATOM 1542 C C . ALA A 1 210 ? 3.039 -20.437 -2.37 1 93.79 210 ALA A C 1
ATOM 1544 O O . ALA A 1 210 ? 2.115 -20.193 -3.15 1 93.79 210 ALA A O 1
ATOM 1545 N N . MET A 1 211 ? 3.118 -19.903 -1.14 1 95.64 211 MET A N 1
ATOM 1546 C CA . MET A 1 211 ? 2.026 -19.094 -0.606 1 95.64 211 MET A CA 1
ATOM 1547 C C . MET A 1 211 ? 2.414 -17.62 -0.558 1 95.64 211 MET A C 1
ATOM 1549 O O . MET A 1 211 ? 1.796 -16.834 0.162 1 95.64 211 MET A O 1
ATOM 1553 N N . GLY A 1 212 ? 3.444 -17.259 -1.268 1 93.93 212 GLY A N 1
ATOM 1554 C CA . GLY A 1 212 ? 3.703 -15.849 -1.513 1 93.93 212 GLY A CA 1
ATOM 1555 C C . GLY A 1 212 ? 4.787 -15.277 -0.619 1 93.93 212 GLY A C 1
ATOM 1556 O O . GLY A 1 212 ? 4.858 -14.062 -0.42 1 93.93 212 GLY A O 1
ATOM 1557 N N . SER A 1 213 ? 5.659 -16.148 -0.033 1 95.85 213 SER A N 1
ATOM 1558 C CA . SER A 1 213 ? 6.684 -15.644 0.875 1 95.85 213 SER A CA 1
ATOM 1559 C C . SER A 1 213 ? 8.045 -15.578 0.189 1 95.85 213 SER A C 1
ATOM 1561 O O . SER A 1 213 ? 9.047 -15.234 0.82 1 95.85 213 SER A O 1
ATOM 1563 N N . ALA A 1 214 ? 8.125 -15.942 -1.102 1 97.01 214 ALA A N 1
ATOM 1564 C CA . ALA A 1 214 ? 9.383 -15.899 -1.842 1 97.01 214 ALA A CA 1
ATOM 1565 C C . ALA A 1 214 ? 9.448 -14.67 -2.744 1 97.01 214 ALA A C 1
ATOM 1567 O O . ALA A 1 214 ? 8.413 -14.141 -3.158 1 97.01 214 ALA A O 1
ATOM 1568 N N . ILE A 1 215 ? 10.587 -14.241 -3.044 1 98.41 215 ILE A N 1
ATOM 1569 C CA . ILE A 1 215 ? 10.825 -13.202 -4.04 1 98.41 215 ILE A CA 1
ATOM 1570 C C . ILE A 1 215 ? 10.459 -13.724 -5.428 1 98.41 215 ILE A C 1
ATOM 1572 O O . ILE A 1 215 ? 10.868 -14.822 -5.812 1 98.41 215 ILE A O 1
ATOM 1576 N N . ALA A 1 216 ? 9.644 -12.987 -6.096 1 98.12 216 ALA A N 1
ATOM 1577 C CA . ALA A 1 216 ? 9.217 -13.345 -7.446 1 98.12 216 ALA A CA 1
ATOM 1578 C C . ALA A 1 216 ? 9.765 -12.359 -8.474 1 98.12 216 ALA A C 1
ATOM 1580 O O . ALA A 1 216 ? 9.588 -11.146 -8.336 1 98.12 216 ALA A O 1
ATOM 1581 N N . ILE A 1 217 ? 10.451 -12.866 -9.477 1 98.75 217 ILE A N 1
ATOM 1582 C CA . ILE A 1 217 ? 10.971 -12.059 -10.575 1 98.75 217 ILE A CA 1
ATOM 1583 C C . ILE A 1 217 ? 10.496 -12.633 -11.908 1 98.75 217 ILE A C 1
ATOM 1585 O O . ILE A 1 217 ? 10.76 -13.797 -12.219 1 98.75 217 ILE A O 1
ATOM 1589 N N . ASN A 1 218 ? 9.855 -11.843 -12.69 1 98.72 218 ASN A N 1
ATOM 1590 C CA . ASN A 1 218 ? 9.294 -12.257 -13.972 1 98.72 218 ASN A CA 1
ATOM 1591 C C . ASN A 1 218 ? 9.908 -11.477 -15.13 1 98.72 218 ASN A C 1
ATOM 1593 O O . ASN A 1 218 ? 10.086 -10.261 -15.04 1 98.72 218 ASN A O 1
ATOM 1597 N N . PHE A 1 219 ? 10.212 -12.189 -16.21 1 98.8 219 PHE A N 1
ATOM 1598 C CA . PHE A 1 219 ? 10.764 -11.615 -17.431 1 98.8 219 PHE A CA 1
ATOM 1599 C C . PHE A 1 219 ? 9.841 -11.876 -18.616 1 98.8 219 PHE A C 1
ATOM 1601 O O . PHE A 1 219 ? 9.572 -13.029 -18.958 1 98.8 219 PHE A O 1
ATOM 1608 N N . GLN A 1 220 ? 9.374 -10.853 -19.22 1 98.56 220 GLN A N 1
ATOM 1609 C CA . GLN A 1 220 ? 8.679 -10.948 -20.499 1 98.56 220 GLN A CA 1
ATOM 1610 C C . GLN A 1 220 ? 9.544 -10.415 -21.637 1 98.56 220 GLN A C 1
ATOM 1612 O O . GLN A 1 220 ? 9.853 -9.222 -21.682 1 98.56 220 GLN A O 1
ATOM 1617 N N . PRO A 1 221 ? 9.877 -11.257 -22.583 1 98.12 221 PRO A N 1
ATOM 1618 C CA . PRO A 1 221 ? 10.658 -10.744 -23.711 1 98.12 221 PRO A CA 1
ATOM 1619 C C . PRO A 1 221 ? 9.934 -9.638 -24.475 1 98.12 221 PRO A C 1
ATOM 1621 O O . PRO A 1 221 ? 8.721 -9.72 -24.686 1 98.12 221 PRO A O 1
ATOM 1624 N N . THR A 1 222 ? 10.73 -8.61 -24.827 1 97.93 222 THR A N 1
ATOM 1625 C CA . THR A 1 222 ? 10.137 -7.505 -25.573 1 97.93 222 THR A CA 1
ATOM 1626 C C . THR A 1 222 ? 10.882 -7.277 -26.885 1 97.93 222 THR A C 1
ATOM 1628 O O . THR A 1 222 ? 10.69 -6.253 -27.544 1 97.93 222 THR A O 1
ATOM 1631 N N . GLY A 1 223 ? 11.781 -8.199 -27.254 1 95.43 223 GLY A N 1
ATOM 1632 C CA . GLY A 1 223 ? 12.491 -8.162 -28.523 1 95.43 223 GLY A CA 1
ATOM 1633 C C . GLY A 1 223 ? 13.898 -7.609 -28.403 1 95.43 223 GLY A C 1
ATOM 1634 O O . GLY A 1 223 ? 14.176 -6.787 -27.527 1 95.43 223 GLY A O 1
ATOM 1635 N N . GLY A 1 224 ? 14.818 -8.085 -29.255 1 95.36 224 GLY A N 1
ATOM 1636 C CA . GLY A 1 224 ? 16.165 -7.549 -29.374 1 95.36 224 GLY A CA 1
ATOM 1637 C C . GLY A 1 224 ? 17.001 -7.754 -28.125 1 95.36 224 GLY A C 1
ATOM 1638 O O . GLY A 1 224 ? 17.8 -6.889 -27.758 1 95.36 224 GLY A O 1
ATOM 1639 N N . GLY A 1 225 ? 16.697 -8.867 -27.387 1 96.27 225 GLY A N 1
ATOM 1640 C CA . GLY A 1 225 ? 17.477 -9.15 -26.193 1 96.27 225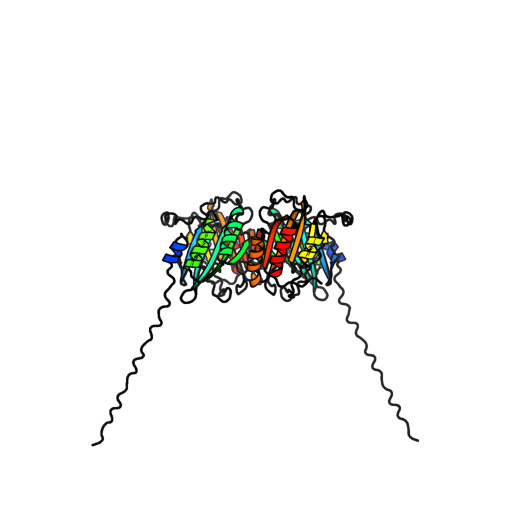 GLY A CA 1
ATOM 1641 C C . GLY A 1 225 ? 16.989 -8.399 -24.968 1 96.27 225 GLY A C 1
ATOM 1642 O O . GLY A 1 225 ? 17.606 -8.47 -23.903 1 96.27 225 GLY A O 1
ATOM 1643 N N . LYS A 1 226 ? 15.826 -7.734 -25.119 1 98.17 226 LYS A N 1
ATOM 1644 C CA . LYS A 1 226 ? 15.243 -6.962 -24.025 1 98.17 226 LYS A CA 1
ATOM 1645 C C . LYS A 1 226 ? 14.109 -7.731 -23.353 1 98.17 226 LYS A C 1
ATOM 1647 O O . LYS A 1 226 ? 13.582 -8.691 -23.919 1 98.17 226 LYS A O 1
ATOM 1652 N N . ALA A 1 227 ? 13.821 -7.286 -22.17 1 98.72 227 ALA A N 1
ATOM 1653 C CA . ALA A 1 227 ? 12.688 -7.838 -21.432 1 98.72 227 ALA A CA 1
ATOM 1654 C C . ALA A 1 227 ? 12.069 -6.789 -20.512 1 98.72 227 ALA A C 1
ATOM 1656 O O . ALA A 1 227 ? 12.771 -5.916 -19.996 1 98.72 227 ALA A O 1
ATOM 1657 N N . ALA A 1 228 ? 10.82 -6.87 -20.375 1 98.81 228 ALA A N 1
ATOM 1658 C CA . ALA A 1 228 ? 10.139 -6.233 -19.25 1 98.81 228 ALA A CA 1
ATOM 1659 C C . ALA A 1 228 ? 10.218 -7.102 -17.998 1 98.81 228 ALA A C 1
ATOM 1661 O O . ALA A 1 228 ? 10 -8.314 -18.061 1 98.81 228 ALA A O 1
ATOM 1662 N N . ILE A 1 229 ? 10.61 -6.491 -16.936 1 98.88 229 ILE A N 1
ATOM 1663 C CA . ILE A 1 229 ? 10.697 -7.238 -15.686 1 98.88 229 ILE A CA 1
ATOM 1664 C C . ILE A 1 229 ? 9.781 -6.605 -14.641 1 98.88 229 ILE A C 1
ATOM 1666 O O . ILE A 1 229 ? 9.619 -5.383 -14.607 1 98.88 229 ILE A O 1
ATOM 1670 N N . THR A 1 230 ? 9.117 -7.441 -13.836 1 98.82 230 THR A N 1
ATOM 1671 C CA . THR A 1 230 ? 8.4 -7.026 -12.635 1 98.82 230 THR A CA 1
ATOM 1672 C C . THR A 1 230 ? 8.373 -8.152 -11.606 1 98.82 230 THR A C 1
ATOM 1674 O O . THR A 1 230 ? 8.857 -9.254 -11.87 1 98.82 230 THR A O 1
ATOM 1677 N N . GLY A 1 231 ? 7.965 -7.893 -10.445 1 98.35 231 GLY A N 1
ATOM 1678 C CA . GLY A 1 231 ? 7.886 -8.805 -9.315 1 98.35 231 GLY A CA 1
ATOM 1679 C C . GLY A 1 231 ? 7.925 -8.097 -7.974 1 98.35 231 GLY A C 1
ATOM 1680 O O . GLY A 1 231 ? 7.474 -6.955 -7.855 1 98.35 231 GLY A O 1
ATOM 1681 N N . ASP A 1 232 ? 8.204 -8.865 -7.002 1 98.13 232 ASP A N 1
ATOM 1682 C CA . ASP A 1 232 ? 8.296 -8.244 -5.684 1 98.13 232 ASP A CA 1
ATOM 1683 C C . ASP A 1 232 ? 9.449 -8.836 -4.878 1 98.13 232 ASP A C 1
ATOM 1685 O O . ASP A 1 232 ? 9.621 -10.056 -4.835 1 98.13 232 ASP A O 1
ATOM 1689 N N . PHE A 1 233 ? 10.333 -7.993 -4.377 1 98.8 233 PHE A N 1
ATOM 1690 C CA . PHE A 1 233 ? 11.243 -8.38 -3.305 1 98.8 233 PHE A CA 1
ATOM 1691 C C . PHE A 1 233 ? 10.496 -8.518 -1.984 1 98.8 233 PHE A C 1
ATOM 1693 O O . PHE A 1 233 ? 9.647 -7.687 -1.655 1 98.8 233 PHE A O 1
ATOM 1700 N N . VAL A 1 234 ? 10.729 -9.554 -1.297 1 98.76 234 VAL A N 1
ATOM 1701 C CA . VAL A 1 234 ? 10.182 -9.785 0.036 1 98.76 234 VAL A CA 1
ATOM 1702 C C . VAL A 1 234 ? 11.227 -9.429 1.092 1 98.76 234 VAL A C 1
ATOM 1704 O O . VAL A 1 234 ? 12.227 -10.134 1.247 1 98.76 234 VAL A O 1
ATOM 1707 N N . LEU A 1 235 ? 10.971 -8.386 1.875 1 98.85 235 LEU A N 1
ATOM 1708 C CA . LEU A 1 235 ? 12.042 -7.749 2.633 1 98.85 235 LEU A CA 1
ATOM 1709 C C . LEU A 1 235 ? 11.655 -7.599 4.1 1 98.85 235 LEU A C 1
ATOM 1711 O O . LEU A 1 235 ? 10.48 -7.407 4.42 1 98.85 235 LEU A O 1
ATOM 1715 N N . ILE A 1 236 ? 12.664 -7.646 4.918 1 98.28 236 ILE A N 1
ATOM 1716 C CA . ILE A 1 236 ? 12.496 -7.136 6.274 1 98.28 236 ILE A CA 1
ATOM 1717 C C . ILE A 1 236 ? 12.925 -5.672 6.332 1 98.28 236 ILE A C 1
ATOM 1719 O O . ILE A 1 236 ? 13.558 -5.167 5.402 1 98.28 236 ILE A O 1
ATOM 1723 N N . ALA A 1 237 ? 12.675 -4.988 7.399 1 98.17 237 ALA A N 1
ATOM 1724 C CA . ALA A 1 237 ? 12.771 -3.534 7.507 1 98.17 237 ALA A CA 1
ATOM 1725 C C . ALA A 1 237 ? 14.161 -3.046 7.109 1 98.17 237 ALA A C 1
ATOM 1727 O O . ALA A 1 237 ? 14.296 -2.156 6.266 1 98.17 237 ALA A O 1
ATOM 1728 N N . PRO A 1 238 ? 15.277 -3.603 7.597 1 98.21 238 PRO A N 1
ATOM 1729 C CA . PRO A 1 238 ? 16.602 -3.066 7.279 1 98.21 238 PRO A CA 1
ATOM 1730 C C . PRO A 1 238 ? 16.995 -3.289 5.82 1 98.21 238 PRO A C 1
ATOM 1732 O O . PRO A 1 238 ? 17.962 -2.693 5.339 1 98.21 238 PRO A O 1
ATOM 1735 N N . GLU A 1 239 ? 16.272 -4.128 5.143 1 98.78 239 GLU A N 1
ATOM 1736 C CA . GLU A 1 239 ? 16.616 -4.464 3.765 1 98.78 239 GLU A CA 1
ATOM 1737 C C . GLU A 1 239 ? 15.95 -3.506 2.781 1 98.78 239 GLU A C 1
ATOM 1739 O O . GLU A 1 239 ? 16.373 -3.399 1.628 1 98.78 239 GLU A O 1
ATOM 1744 N N . VAL A 1 240 ? 14.919 -2.785 3.187 1 98.83 240 VAL A N 1
ATOM 1745 C CA . VAL A 1 240 ? 14.064 -2.025 2.281 1 98.83 240 VAL A CA 1
ATOM 1746 C C . VAL A 1 240 ? 14.894 -0.976 1.545 1 98.83 240 VAL A C 1
ATOM 1748 O O . VAL A 1 240 ? 14.92 -0.949 0.312 1 98.83 240 VAL A O 1
ATOM 1751 N N . ASN A 1 241 ? 15.583 -0.146 2.259 1 98.77 241 ASN A N 1
ATOM 1752 C CA . ASN A 1 241 ? 16.238 0.984 1.61 1 98.77 241 ASN A CA 1
ATOM 1753 C C . ASN A 1 241 ? 17.502 0.551 0.871 1 98.77 241 ASN A C 1
ATOM 1755 O O . ASN A 1 241 ? 17.798 1.059 -0.212 1 98.77 241 ASN A O 1
ATOM 1759 N N . PRO A 1 242 ? 18.3 -0.458 1.355 1 98.79 242 PRO A N 1
ATOM 1760 C CA . PRO A 1 242 ? 19.408 -0.967 0.543 1 98.79 242 PRO A CA 1
ATOM 1761 C C . PRO A 1 242 ? 18.943 -1.557 -0.786 1 98.79 242 PRO A C 1
ATOM 1763 O O . PRO A 1 242 ? 19.569 -1.322 -1.823 1 98.79 242 PRO A O 1
ATOM 1766 N N . VAL A 1 243 ? 17.883 -2.301 -0.768 1 98.88 243 VAL A N 1
ATOM 1767 C CA . VAL A 1 243 ? 17.362 -2.89 -1.997 1 98.88 243 VAL A CA 1
ATOM 1768 C C . VAL A 1 243 ? 16.836 -1.789 -2.916 1 98.88 243 VAL A C 1
ATOM 1770 O O . VAL A 1 243 ? 17.091 -1.804 -4.122 1 98.88 243 VAL A O 1
ATOM 1773 N N . LEU A 1 244 ? 16.095 -0.864 -2.294 1 98.82 244 LEU A N 1
ATOM 1774 C CA . LEU A 1 244 ? 15.577 0.268 -3.054 1 98.82 244 LEU A CA 1
ATOM 1775 C C . LEU A 1 244 ? 16.705 1.003 -3.771 1 98.82 244 LEU A C 1
ATOM 1777 O O . LEU A 1 244 ? 16.6 1.298 -4.964 1 98.82 244 LEU A O 1
ATOM 1781 N N . ARG A 1 245 ? 17.759 1.299 -3.102 1 98.56 245 ARG A N 1
ATOM 1782 C CA . ARG A 1 245 ? 18.911 1.994 -3.668 1 98.56 245 ARG A CA 1
ATOM 1783 C C . ARG A 1 245 ? 19.525 1.194 -4.811 1 98.56 245 ARG A C 1
ATOM 1785 O O . ARG A 1 245 ? 19.816 1.744 -5.875 1 98.56 245 ARG A O 1
ATOM 1792 N N . ALA A 1 246 ? 19.708 -0.106 -4.583 1 98.76 246 ALA A N 1
ATOM 1793 C CA . ALA A 1 246 ? 20.314 -0.961 -5.601 1 98.76 246 ALA A CA 1
ATOM 1794 C C . ALA A 1 246 ? 19.48 -0.966 -6.879 1 98.76 246 ALA A C 1
ATOM 1796 O O . ALA A 1 246 ? 20.025 -0.886 -7.983 1 98.76 246 ALA A O 1
ATOM 1797 N N . LEU A 1 247 ? 18.165 -1.051 -6.727 1 98.86 247 LEU A N 1
ATOM 1798 C CA . LEU A 1 247 ? 17.29 -1.05 -7.894 1 98.86 247 LEU A CA 1
ATOM 1799 C C . LEU A 1 247 ? 17.379 0.278 -8.639 1 98.86 247 LEU A C 1
ATOM 1801 O O . LEU A 1 247 ? 17.613 0.302 -9.849 1 98.86 247 LEU A O 1
ATOM 1805 N N . ARG A 1 248 ? 17.276 1.333 -7.925 1 98.57 248 ARG A N 1
ATOM 1806 C CA . ARG A 1 248 ? 17.222 2.644 -8.563 1 98.57 248 ARG A CA 1
ATOM 1807 C C . ARG A 1 248 ? 18.552 2.985 -9.227 1 98.57 248 ARG A C 1
ATOM 1809 O O . ARG A 1 248 ? 18.579 3.562 -10.315 1 98.57 248 ARG A O 1
ATOM 1816 N N . GLU A 1 249 ? 19.597 2.641 -8.586 1 97.64 249 GLU A N 1
ATOM 1817 C CA . GLU A 1 249 ? 20.916 2.888 -9.159 1 97.64 249 GLU A CA 1
ATOM 1818 C C . GLU A 1 249 ? 21.153 2.022 -10.394 1 97.64 249 GLU A C 1
ATOM 1820 O O . GLU A 1 249 ? 22.057 2.296 -11.186 1 97.64 249 GLU A O 1
ATOM 1825 N N . SER A 1 250 ? 20.362 0.968 -10.542 1 98.38 250 SER A N 1
ATOM 1826 C CA . SER A 1 250 ? 20.495 0.071 -11.685 1 98.38 250 SER A CA 1
ATOM 1827 C C . SER A 1 250 ? 19.47 0.397 -12.766 1 98.38 250 SER A C 1
ATOM 1829 O O . SER A 1 250 ? 19.313 -0.357 -13.728 1 98.38 250 SER A O 1
ATOM 1831 N N . GLY A 1 251 ? 18.756 1.447 -12.566 1 97.66 251 GLY A N 1
ATOM 1832 C CA . GLY A 1 251 ? 17.798 1.879 -13.571 1 97.66 251 GLY A CA 1
ATOM 1833 C C . GLY A 1 251 ? 16.487 1.118 -13.512 1 97.66 251 GLY A C 1
ATOM 1834 O O . GLY A 1 251 ? 15.737 1.084 -14.49 1 97.66 251 GLY A O 1
ATOM 1835 N N . ILE A 1 252 ? 16.246 0.458 -12.44 1 98.78 252 ILE A N 1
ATOM 1836 C CA . ILE A 1 252 ? 14.994 -0.262 -12.234 1 98.78 252 ILE A CA 1
ATOM 1837 C C . ILE A 1 252 ? 14.069 0.557 -11.337 1 98.78 252 ILE A C 1
ATOM 1839 O O . ILE A 1 252 ? 14.478 1.014 -10.266 1 98.78 252 ILE A O 1
ATOM 1843 N N . GLU A 1 253 ? 12.856 0.739 -11.73 1 98.6 253 GLU A N 1
ATOM 1844 C CA . GLU A 1 253 ? 11.891 1.553 -10.996 1 98.6 253 GLU A CA 1
ATOM 1845 C C . GLU A 1 253 ? 11.348 0.803 -9.782 1 98.6 253 GLU A C 1
ATOM 1847 O O . GLU A 1 253 ? 11.187 -0.418 -9.821 1 98.6 253 GLU A O 1
ATOM 1852 N N . VAL A 1 254 ? 11.108 1.548 -8.767 1 98.82 254 VAL A N 1
ATOM 1853 C CA . VAL A 1 254 ? 10.337 1.044 -7.634 1 98.82 254 VAL A CA 1
ATOM 1854 C C . VAL A 1 254 ? 8.896 1.538 -7.729 1 98.82 254 VAL A C 1
ATOM 1856 O O . VAL A 1 254 ? 8.638 2.741 -7.645 1 98.82 254 VAL A O 1
ATOM 1859 N N . ASN A 1 255 ? 7.975 0.618 -7.838 1 98.6 255 ASN A N 1
ATOM 1860 C CA . ASN A 1 255 ? 6.576 0.962 -8.069 1 98.6 255 ASN A CA 1
ATOM 1861 C C . ASN A 1 255 ? 5.81 1.107 -6.758 1 98.6 255 ASN A C 1
ATOM 1863 O O . ASN A 1 255 ? 4.855 1.882 -6.674 1 98.6 255 ASN A O 1
ATOM 1867 N N . ALA A 1 256 ? 6.192 0.291 -5.786 1 98.78 256 ALA A N 1
ATOM 1868 C CA . ALA A 1 256 ? 5.439 0.282 -4.534 1 98.78 256 ALA A CA 1
ATOM 1869 C C . ALA A 1 256 ? 6.225 -0.415 -3.427 1 98.78 256 ALA A C 1
ATOM 1871 O O . ALA A 1 256 ? 7.054 -1.286 -3.699 1 98.78 256 ALA A O 1
ATOM 1872 N N . VAL A 1 257 ? 6.018 -0.023 -2.241 1 98.86 257 VAL A N 1
ATOM 1873 C CA . VAL A 1 257 ? 6.503 -0.647 -1.015 1 98.86 257 VAL A CA 1
ATOM 1874 C C . VAL A 1 257 ? 5.369 -0.735 0.004 1 98.86 257 VAL A C 1
ATOM 1876 O O . VAL A 1 257 ? 4.841 0.29 0.443 1 98.86 257 VAL A O 1
ATOM 1879 N N . HIS A 1 258 ? 4.942 -1.947 0.338 1 98.76 258 HIS A N 1
ATOM 1880 C CA . HIS A 1 258 ? 3.82 -2.131 1.251 1 98.76 258 HIS A CA 1
ATOM 1881 C C . HIS A 1 258 ? 3.783 -3.554 1.798 1 98.76 258 HIS A C 1
ATOM 1883 O O . HIS A 1 258 ? 4.636 -4.377 1.458 1 98.76 258 HIS A O 1
ATOM 1889 N N . ASN A 1 259 ? 2.866 -3.835 2.631 1 98.39 259 ASN A N 1
ATOM 1890 C CA . ASN A 1 259 ? 2.691 -5.17 3.192 1 98.39 259 ASN A CA 1
ATOM 1891 C C . ASN A 1 259 ? 1.712 -6.001 2.366 1 98.39 259 ASN A C 1
ATOM 1893 O O . ASN A 1 259 ? 0.926 -5.453 1.591 1 98.39 259 ASN A O 1
ATOM 1897 N N . HIS A 1 260 ? 1.754 -7.353 2.587 1 98.68 260 HIS A N 1
ATOM 1898 C CA . HIS A 1 260 ? 0.757 -8.255 2.021 1 98.68 260 HIS A CA 1
ATOM 1899 C C . HIS A 1 260 ? -0.034 -8.96 3.117 1 98.68 260 HIS A C 1
ATOM 1901 O O . HIS A 1 260 ? -1.153 -9.423 2.881 1 98.68 260 HIS A O 1
ATOM 1907 N N . MET A 1 261 ? 0.587 -9.075 4.296 1 98.39 261 MET A N 1
ATOM 1908 C CA . MET A 1 261 ? 0.015 -9.853 5.391 1 98.39 261 MET A CA 1
ATOM 1909 C C . MET A 1 261 ? -0.154 -8.993 6.639 1 98.39 261 MET A C 1
ATOM 1911 O O . MET A 1 261 ? 0.409 -7.9 6.726 1 98.39 261 MET A O 1
ATOM 1915 N N . LEU A 1 262 ? -0.877 -9.49 7.614 1 98.25 262 LEU A N 1
ATOM 1916 C CA . LEU A 1 262 ? -1.181 -8.688 8.793 1 98.25 262 LEU A CA 1
ATOM 1917 C C . LEU A 1 262 ? -0.378 -9.166 9.998 1 98.25 262 LEU A C 1
ATOM 1919 O O . LEU A 1 262 ? -0.13 -8.397 10.929 1 98.25 262 LEU A O 1
ATOM 1923 N N . ASP A 1 263 ? 0.042 -10.451 10.006 1 97.44 263 ASP A N 1
ATOM 1924 C CA . ASP A 1 263 ? 0.686 -11.006 11.192 1 97.44 263 ASP A CA 1
ATOM 1925 C C . ASP A 1 263 ? 1.908 -11.84 10.814 1 97.44 263 ASP A C 1
ATOM 1927 O O . ASP A 1 263 ? 2.1 -12.941 11.336 1 97.44 263 ASP A O 1
ATOM 1931 N N . ASP A 1 264 ? 2.581 -11.409 9.814 1 97.75 264 ASP A N 1
ATOM 1932 C CA . ASP A 1 264 ? 3.774 -12.123 9.371 1 97.75 264 ASP A CA 1
ATOM 1933 C C . ASP A 1 264 ? 4.929 -11.923 10.348 1 97.75 264 ASP A C 1
ATOM 1935 O O . ASP A 1 264 ? 5.043 -10.867 10.975 1 97.75 264 ASP A O 1
ATOM 1939 N N . GLN A 1 265 ? 5.705 -12.929 10.411 1 97.18 265 GLN A N 1
ATOM 1940 C CA . GLN A 1 265 ? 6.942 -12.949 11.183 1 97.18 265 GLN A CA 1
ATOM 1941 C C . GLN A 1 265 ? 8.062 -13.639 10.41 1 97.18 265 GLN A C 1
ATOM 1943 O O . GLN A 1 265 ? 7.934 -14.805 10.029 1 97.18 265 GLN A O 1
ATOM 1948 N N . PRO A 1 266 ? 9.248 -13.039 10.318 1 97.16 266 PRO A N 1
ATOM 1949 C CA . PRO A 1 266 ? 9.435 -11.608 10.566 1 97.16 266 PRO A CA 1
ATOM 1950 C C . PRO A 1 266 ? 8.462 -10.739 9.773 1 97.16 266 PRO A C 1
ATOM 1952 O O . PRO A 1 266 ? 7.821 -11.221 8.835 1 97.16 266 PRO A O 1
ATOM 1955 N N . ARG A 1 267 ? 8.333 -9.503 10.178 1 97.22 267 ARG A N 1
ATOM 1956 C CA . ARG A 1 267 ? 7.515 -8.563 9.419 1 97.22 267 ARG A CA 1
ATOM 1957 C C . ARG A 1 267 ? 8.083 -8.348 8.02 1 97.22 267 ARG A C 1
ATOM 1959 O O . ARG A 1 267 ? 9.268 -8.047 7.865 1 97.22 267 ARG A O 1
ATOM 1966 N N . LEU A 1 268 ? 7.209 -8.47 7.082 1 98.51 268 LEU A N 1
ATOM 1967 C CA . LEU A 1 268 ? 7.677 -8.418 5.701 1 98.51 268 LEU A CA 1
ATOM 1968 C C . LEU A 1 268 ? 7.127 -7.189 4.986 1 98.51 268 LEU A C 1
ATOM 1970 O O . LEU A 1 268 ? 6.034 -6.716 5.307 1 98.51 268 LEU A O 1
ATOM 1974 N N . PHE A 1 269 ? 7.896 -6.695 4.106 1 98.77 269 PHE A N 1
ATOM 1975 C CA . PHE A 1 269 ? 7.542 -5.639 3.164 1 98.77 269 PHE A CA 1
ATOM 1976 C C . PHE A 1 269 ? 7.796 -6.086 1.729 1 98.77 269 PHE A C 1
ATOM 1978 O O . PHE A 1 269 ? 8.806 -6.732 1.444 1 98.77 269 PHE A O 1
ATOM 1985 N N . PHE A 1 270 ? 6.896 -5.765 0.906 1 98.87 270 PHE A N 1
ATOM 1986 C CA . PHE A 1 270 ? 6.983 -6.145 -0.499 1 98.87 270 PHE A CA 1
ATOM 1987 C C . PHE A 1 270 ? 7.28 -4.931 -1.371 1 98.87 270 PHE A C 1
ATOM 1989 O O . PHE A 1 270 ? 6.55 -3.939 -1.332 1 98.87 270 PHE A O 1
ATOM 1996 N N . MET A 1 271 ? 8.335 -5.037 -2.095 1 98.91 271 MET A N 1
ATOM 1997 C CA . MET A 1 271 ? 8.753 -3.971 -3.001 1 98.91 271 MET A CA 1
ATOM 1998 C C . MET A 1 271 ? 8.559 -4.386 -4.456 1 98.91 271 MET A C 1
ATOM 2000 O O . MET A 1 271 ? 9.248 -5.282 -4.947 1 98.91 271 MET A O 1
ATOM 2004 N N . HIS A 1 272 ? 7.651 -3.738 -5.078 1 98.9 272 HIS A N 1
ATOM 2005 C CA . HIS A 1 272 ? 7.366 -4.017 -6.482 1 98.9 272 HIS A CA 1
ATOM 2006 C C . HIS A 1 272 ? 8.188 -3.119 -7.4 1 98.9 272 HIS A C 1
ATOM 2008 O O . HIS A 1 272 ? 8.462 -1.964 -7.063 1 98.9 272 HIS A O 1
ATOM 2014 N N . PHE A 1 273 ? 8.582 -3.638 -8.519 1 98.88 273 PHE A N 1
ATOM 2015 C CA . PHE A 1 273 ? 9.511 -2.93 -9.393 1 98.88 273 PHE A CA 1
ATOM 2016 C C . PHE A 1 273 ? 9.122 -3.109 -10.855 1 98.88 273 PHE A C 1
ATOM 2018 O O . PHE A 1 273 ? 8.313 -3.979 -11.186 1 98.88 273 PHE A O 1
ATOM 2025 N N . TRP A 1 274 ? 9.63 -2.281 -11.696 1 98.81 274 TRP A N 1
ATOM 2026 C CA . TRP A 1 274 ? 9.378 -2.317 -13.132 1 98.81 274 TRP A CA 1
ATOM 2027 C C . TRP A 1 274 ? 10.585 -1.804 -13.911 1 98.81 274 TRP A C 1
ATOM 2029 O O . TRP A 1 274 ? 11.226 -0.833 -13.503 1 98.81 274 TRP A O 1
ATOM 2039 N N . ALA A 1 275 ? 10.846 -2.491 -14.968 1 98.81 275 ALA A N 1
ATOM 2040 C CA . ALA A 1 275 ? 11.778 -1.981 -15.97 1 98.81 275 ALA A CA 1
ATOM 2041 C C . ALA A 1 275 ? 11.575 -2.678 -17.313 1 98.81 275 ALA A C 1
ATOM 2043 O O . ALA A 1 275 ? 10.968 -3.75 -17.377 1 98.81 275 ALA A O 1
ATOM 2044 N N . ASN A 1 276 ? 11.96 -2.122 -18.397 1 98.7 276 ASN A N 1
ATOM 2045 C CA . ASN A 1 276 ? 12.078 -2.698 -19.733 1 98.7 276 ASN A CA 1
ATOM 2046 C C . ASN A 1 276 ? 13.39 -2.3 -20.401 1 98.7 276 ASN A C 1
ATOM 2048 O O . ASN A 1 276 ? 13.538 -1.167 -20.864 1 98.7 276 ASN A O 1
ATOM 2052 N N . ASP A 1 277 ? 14.332 -3.216 -20.421 1 98.56 277 ASP A N 1
ATOM 2053 C CA . ASP A 1 277 ? 15.688 -2.927 -20.876 1 98.56 277 ASP A CA 1
ATOM 2054 C C . ASP A 1 277 ? 16.423 -4.208 -21.262 1 98.56 277 ASP A C 1
ATOM 2056 O O . ASP A 1 277 ? 15.818 -5.28 -21.333 1 98.56 277 ASP A O 1
ATOM 2060 N N . ASP A 1 278 ? 17.711 -4.098 -21.562 1 98.4 278 ASP A N 1
ATOM 2061 C CA . ASP A 1 278 ? 18.572 -5.23 -21.891 1 98.4 278 ASP A CA 1
ATOM 2062 C C . ASP A 1 278 ? 18.582 -6.258 -20.762 1 98.4 278 ASP A C 1
ATOM 2064 O O . ASP A 1 278 ? 18.76 -5.905 -19.595 1 98.4 278 ASP A O 1
ATOM 2068 N N . VAL A 1 279 ? 18.446 -7.522 -21.105 1 98.2 279 VAL A N 1
ATOM 2069 C CA . VAL A 1 279 ? 18.291 -8.598 -20.132 1 98.2 279 VAL A CA 1
ATOM 2070 C C . VAL A 1 279 ? 19.534 -8.68 -19.249 1 98.2 279 VAL A C 1
ATOM 2072 O O . VAL A 1 279 ? 19.43 -8.878 -18.037 1 98.2 279 VAL A O 1
ATOM 2075 N N . GLY A 1 280 ? 20.699 -8.61 -19.808 1 98.24 280 GLY A N 1
ATOM 2076 C CA . GLY A 1 280 ? 21.925 -8.667 -19.028 1 98.24 280 GLY A CA 1
ATOM 2077 C C . GLY A 1 280 ? 22.027 -7.559 -17.997 1 98.24 280 GLY A C 1
ATOM 2078 O O . GLY A 1 280 ? 22.412 -7.803 -16.851 1 98.24 280 GLY A O 1
ATOM 2079 N N . LYS A 1 281 ? 21.659 -6.33 -18.443 1 98.48 281 LYS A N 1
ATOM 2080 C CA . LYS A 1 281 ? 21.663 -5.177 -17.547 1 98.48 281 LYS A CA 1
ATOM 2081 C C . LYS A 1 281 ? 20.681 -5.373 -16.395 1 98.48 281 LYS A C 1
ATOM 2083 O O . LYS A 1 281 ? 21.018 -5.123 -15.236 1 98.48 281 LYS A O 1
ATOM 2088 N N . LEU A 1 282 ? 19.508 -5.832 -16.741 1 98.81 282 LEU A N 1
ATOM 2089 C CA . LEU A 1 282 ? 18.465 -6.014 -15.738 1 98.81 282 LEU A CA 1
ATOM 2090 C C . LEU A 1 282 ? 18.845 -7.116 -14.754 1 98.81 282 LEU A C 1
ATOM 2092 O O . LEU A 1 282 ? 18.649 -6.969 -13.545 1 98.81 282 LEU A O 1
ATOM 2096 N N . ALA A 1 283 ? 19.395 -8.218 -15.235 1 98.75 283 ALA A N 1
ATOM 2097 C CA . ALA A 1 283 ? 19.802 -9.318 -14.365 1 98.75 283 ALA A CA 1
ATOM 2098 C C . ALA A 1 283 ? 20.867 -8.865 -13.37 1 98.75 283 ALA A C 1
ATOM 2100 O O . ALA A 1 283 ? 20.822 -9.233 -12.194 1 98.75 283 ALA A O 1
ATOM 2101 N N . LYS A 1 284 ? 21.806 -8.07 -13.821 1 98.79 284 LYS A N 1
ATOM 2102 C CA . LYS A 1 284 ? 22.858 -7.569 -12.941 1 98.79 284 LYS A CA 1
ATOM 2103 C C . LYS A 1 284 ? 22.282 -6.667 -11.853 1 98.79 284 LYS A C 1
ATOM 2105 O O . LYS A 1 284 ? 22.678 -6.758 -10.69 1 98.79 284 LYS A O 1
ATOM 2110 N N . GLY A 1 285 ? 21.405 -5.764 -12.303 1 98.85 285 GLY A N 1
ATOM 2111 C CA . GLY A 1 285 ? 20.759 -4.903 -11.325 1 98.85 285 GLY A CA 1
ATOM 2112 C C . GLY A 1 285 ? 19.97 -5.672 -10.282 1 98.85 285 GLY A C 1
ATOM 2113 O O . GLY A 1 285 ? 20.03 -5.354 -9.092 1 98.85 285 GLY A O 1
ATOM 2114 N N . LEU A 1 286 ? 19.226 -6.666 -10.716 1 98.89 286 LEU A N 1
ATOM 2115 C CA . LEU A 1 286 ? 18.455 -7.511 -9.811 1 98.89 286 LEU A CA 1
ATOM 2116 C C . LEU A 1 286 ? 19.375 -8.273 -8.862 1 98.89 286 LEU A C 1
ATOM 2118 O O . LEU A 1 286 ? 19.049 -8.453 -7.687 1 98.89 286 LEU A O 1
ATOM 2122 N N . LYS A 1 287 ? 20.52 -8.724 -9.386 1 98.77 287 LYS A N 1
ATOM 2123 C CA . LYS A 1 287 ? 21.493 -9.422 -8.55 1 98.77 287 LYS A CA 1
ATOM 2124 C C . LYS A 1 287 ? 22.018 -8.513 -7.442 1 98.77 287 LYS A C 1
ATOM 2126 O O . LYS A 1 287 ? 22.164 -8.943 -6.296 1 98.77 287 LYS A O 1
ATOM 2131 N N . LEU A 1 288 ? 22.304 -7.276 -7.765 1 98.78 288 LEU A N 1
ATOM 2132 C CA . LEU A 1 288 ? 22.772 -6.315 -6.772 1 98.78 288 LEU A CA 1
ATOM 2133 C C . LEU A 1 288 ? 21.733 -6.117 -5.674 1 98.78 288 LEU A C 1
ATOM 2135 O O . LEU A 1 288 ? 22.081 -5.996 -4.498 1 98.78 288 LEU A O 1
ATOM 2139 N N . ALA A 1 289 ? 20.471 -6.086 -6.078 1 98.83 289 ALA A N 1
ATOM 2140 C CA . ALA A 1 289 ? 19.395 -5.958 -5.098 1 98.83 289 ALA A CA 1
ATOM 2141 C C . ALA A 1 289 ? 19.272 -7.22 -4.25 1 98.83 289 ALA A C 1
ATOM 2143 O O . ALA A 1 289 ? 19.114 -7.142 -3.029 1 98.83 289 ALA A O 1
ATOM 2144 N N . LEU A 1 290 ? 19.351 -8.372 -4.893 1 98.63 290 LEU A N 1
ATOM 2145 C CA . LEU A 1 290 ? 19.251 -9.645 -4.187 1 98.63 290 LEU A CA 1
ATOM 2146 C C . LEU A 1 290 ? 20.366 -9.785 -3.157 1 98.63 290 LEU A C 1
ATOM 2148 O O . LEU A 1 290 ? 20.164 -10.372 -2.091 1 98.63 290 LEU A O 1
ATOM 2152 N N . ASP A 1 291 ? 21.498 -9.252 -3.444 1 98.2 291 ASP A N 1
ATOM 2153 C CA . ASP A 1 291 ? 22.65 -9.346 -2.553 1 98.2 291 ASP A CA 1
ATOM 2154 C C . ASP A 1 291 ? 22.408 -8.574 -1.258 1 98.2 291 ASP A C 1
ATOM 2156 O O . ASP A 1 291 ? 23.143 -8.741 -0.283 1 98.2 291 ASP A O 1
ATOM 2160 N N . GLN A 1 292 ? 21.386 -7.693 -1.284 1 98.5 292 GLN A N 1
ATOM 2161 C CA . GLN A 1 292 ? 21.059 -6.925 -0.088 1 98.5 292 GLN A CA 1
ATOM 2162 C C . GLN A 1 292 ? 20.047 -7.664 0.782 1 98.5 292 GLN A C 1
ATOM 2164 O O . GLN A 1 292 ? 19.564 -7.123 1.778 1 98.5 292 GLN A O 1
ATOM 2169 N N . THR A 1 293 ? 19.63 -8.868 0.395 1 98.08 293 THR A N 1
ATOM 2170 C CA . THR A 1 293 ? 18.599 -9.634 1.086 1 98.08 293 THR A CA 1
ATOM 2171 C C . THR A 1 293 ? 19.164 -10.95 1.611 1 98.08 293 THR A C 1
ATOM 2173 O O . THR A 1 293 ? 20.187 -11.432 1.121 1 98.08 293 THR A O 1
ATOM 2176 N N . HIS A 1 294 ? 18.55 -11.455 2.646 1 97.3 294 HIS A N 1
ATOM 2177 C CA . HIS A 1 294 ? 18.896 -12.769 3.176 1 97.3 294 HIS A CA 1
ATOM 2178 C C . HIS A 1 294 ? 18.084 -13.868 2.498 1 97.3 294 HIS A C 1
ATOM 2180 O O . HIS A 1 294 ? 17.033 -14.27 3.003 1 97.3 294 HIS A O 1
ATOM 2186 N N . THR A 1 295 ? 18.626 -14.358 1.371 1 95.29 295 THR A N 1
ATOM 2187 C CA . THR A 1 295 ? 17.929 -15.366 0.579 1 95.29 295 THR A CA 1
ATOM 2188 C C . THR A 1 295 ? 18.664 -16.702 0.635 1 95.29 295 THR A C 1
ATOM 2190 O O . THR A 1 295 ? 19.854 -16.749 0.954 1 95.29 295 THR A O 1
ATOM 2193 N N . ARG A 1 296 ? 17.895 -17.696 0.409 1 88.7 296 ARG A N 1
ATOM 2194 C CA . ARG A 1 296 ? 18.496 -19.023 0.316 1 88.7 296 ARG A CA 1
ATOM 2195 C C . ARG A 1 296 ? 19.379 -19.138 -0.922 1 88.7 296 ARG A C 1
ATOM 2197 O O . ARG A 1 296 ? 19.037 -18.618 -1.986 1 88.7 296 ARG A O 1
ATOM 2204 N N . THR A 1 297 ? 20.576 -19.663 -0.649 1 78.37 297 THR A N 1
ATOM 2205 C CA . THR A 1 297 ? 21.486 -19.85 -1.773 1 78.37 297 THR A CA 1
ATOM 2206 C C . THR A 1 297 ? 20.973 -20.941 -2.708 1 78.37 297 THR A C 1
ATOM 2208 O O . THR A 1 297 ? 20.344 -21.903 -2.263 1 78.37 297 THR A O 1
ATOM 2211 N N . GLY A 1 298 ? 20.795 -20.667 -3.887 1 64.36 298 GLY A N 1
ATOM 2212 C CA . GLY A 1 298 ? 20.377 -21.628 -4.895 1 64.36 298 GLY A CA 1
ATOM 2213 C C . GLY A 1 298 ? 21.205 -22.899 -4.89 1 64.36 298 GLY A C 1
ATOM 2214 O O . GLY A 1 298 ? 22.395 -22.868 -4.569 1 64.36 298 GLY A O 1
ATOM 2215 N N . SER A 1 299 ? 20.727 -24.008 -4.525 1 46.61 299 SER A N 1
ATOM 2216 C CA . SER A 1 299 ? 21.452 -25.259 -4.727 1 46.61 299 SER A CA 1
ATOM 2217 C C . SER A 1 299 ? 21.642 -25.553 -6.211 1 46.61 299 SER A C 1
ATOM 2219 O O . SER A 1 299 ? 20.866 -25.084 -7.047 1 46.61 299 SER A O 1
ATOM 2221 N N . MET B 1 1 ? 33.377 26.579 84.03 1 22.91 1 MET B N 1
ATOM 2222 C CA . MET B 1 1 ? 33.518 27.254 82.743 1 22.91 1 MET B CA 1
ATOM 2223 C C . MET B 1 1 ? 33.236 26.295 81.592 1 22.91 1 MET B C 1
ATOM 2225 O O . MET B 1 1 ? 34.12 25.547 81.171 1 22.91 1 MET B O 1
ATOM 2229 N N . ARG B 1 2 ? 32.046 25.582 81.62 1 30.04 2 ARG B N 1
ATOM 2230 C CA . ARG B 1 2 ? 31.425 24.649 80.684 1 30.04 2 ARG B CA 1
ATOM 2231 C C . ARG B 1 2 ? 31.276 25.278 79.303 1 30.04 2 ARG B C 1
ATOM 2233 O O . ARG B 1 2 ? 30.549 26.259 79.137 1 30.04 2 ARG B O 1
ATOM 2240 N N . GLY B 1 3 ? 32.378 25.314 78.563 1 28.74 3 GLY B N 1
ATOM 2241 C CA . GLY B 1 3 ? 32.433 25.932 77.247 1 28.74 3 GLY B CA 1
ATOM 2242 C C . GLY B 1 3 ? 31.439 25.339 76.267 1 28.74 3 GLY B C 1
ATOM 2243 O O . GLY B 1 3 ? 31.329 24.117 76.15 1 28.74 3 GLY B O 1
ATOM 2244 N N . LYS B 1 4 ? 30.301 26.008 75.98 1 32.7 4 LYS B N 1
ATOM 2245 C CA . LYS B 1 4 ? 29.201 25.801 75.043 1 32.7 4 LYS B CA 1
ATOM 2246 C C . LYS B 1 4 ? 29.72 25.611 73.62 1 32.7 4 LYS B C 1
ATOM 2248 O O . LYS B 1 4 ? 30.388 26.492 73.074 1 32.7 4 LYS B O 1
ATOM 2253 N N . ILE B 1 5 ? 30.236 24.418 73.231 1 36.12 5 ILE B N 1
ATOM 2254 C CA . ILE B 1 5 ? 30.653 24.131 71.863 1 36.12 5 ILE B CA 1
ATOM 2255 C C . ILE B 1 5 ? 29.487 24.375 70.907 1 36.12 5 ILE B C 1
ATOM 2257 O O . ILE B 1 5 ? 28.435 23.744 71.027 1 36.12 5 ILE B O 1
ATOM 2261 N N . THR B 1 6 ? 29.248 25.581 70.421 1 34.12 6 THR B N 1
ATOM 2262 C CA . THR B 1 6 ? 28.281 25.93 69.386 1 34.12 6 THR B CA 1
ATOM 2263 C C . THR B 1 6 ? 28.576 25.174 68.094 1 34.12 6 THR B C 1
ATOM 2265 O O . THR B 1 6 ? 29.688 25.246 67.566 1 34.12 6 THR B O 1
ATOM 2268 N N . THR B 1 7 ? 28.045 23.986 67.903 1 37.32 7 THR B N 1
ATOM 2269 C CA . THR B 1 7 ? 28.125 23.232 66.657 1 37.32 7 THR B CA 1
ATOM 2270 C C . THR B 1 7 ? 27.556 24.043 65.496 1 37.32 7 THR B C 1
ATOM 2272 O O . THR B 1 7 ? 26.406 24.484 65.545 1 37.32 7 THR B O 1
ATOM 2275 N N . GLY B 1 8 ? 28.344 24.848 64.769 1 32.52 8 GLY B N 1
ATOM 2276 C CA . GLY B 1 8 ? 27.993 25.539 63.539 1 32.52 8 GLY B CA 1
ATOM 2277 C C . GLY B 1 8 ? 27.453 24.611 62.467 1 32.52 8 GLY B C 1
ATOM 2278 O O . GLY B 1 8 ? 28.102 23.627 62.106 1 32.52 8 GLY B O 1
ATOM 2279 N N . LEU B 1 9 ? 26.149 24.485 62.331 1 33.27 9 LEU B N 1
ATOM 2280 C CA . LEU B 1 9 ? 25.47 23.779 61.249 1 33.27 9 LEU B CA 1
ATOM 2281 C C . LEU B 1 9 ? 25.859 24.357 59.893 1 33.27 9 LEU B C 1
ATOM 2283 O O . LEU B 1 9 ? 25.638 25.542 59.632 1 33.27 9 LEU B O 1
ATOM 2287 N N . ALA B 1 10 ? 26.94 23.848 59.213 1 35.28 10 ALA B N 1
ATOM 2288 C CA . ALA B 1 10 ? 27.272 24.213 57.838 1 35.28 10 ALA B CA 1
ATOM 2289 C C . ALA B 1 10 ? 26.103 23.934 56.899 1 35.28 10 ALA B C 1
ATOM 2291 O O . ALA B 1 10 ? 25.623 22.801 56.814 1 35.28 10 ALA B O 1
ATOM 2292 N N . LEU B 1 11 ? 25.289 24.905 56.578 1 35.51 11 LEU B N 1
ATOM 2293 C CA . LEU B 1 11 ? 24.31 24.823 55.5 1 35.51 11 LEU B CA 1
ATOM 2294 C C . LEU B 1 11 ? 24.987 24.491 54.175 1 35.51 11 LEU B C 1
ATOM 2296 O O . LEU B 1 11 ? 25.835 25.248 53.699 1 35.51 11 LEU B O 1
ATOM 2300 N N . ALA B 1 12 ? 25.131 23.238 53.756 1 34.56 12 ALA B N 1
ATOM 2301 C CA . ALA B 1 12 ? 25.525 22.842 52.407 1 34.56 12 ALA B CA 1
ATOM 2302 C C . ALA B 1 12 ? 24.613 23.477 51.361 1 34.56 12 ALA B C 1
ATOM 2304 O O . ALA B 1 12 ? 23.406 23.224 51.345 1 34.56 12 ALA B O 1
ATOM 2305 N N . ALA B 1 13 ? 24.981 24.651 50.824 1 38.21 13 ALA B N 1
ATOM 2306 C CA . ALA B 1 13 ? 24.328 25.213 49.645 1 38.21 13 ALA B CA 1
ATOM 2307 C C . ALA B 1 13 ? 24.292 24.201 48.503 1 38.21 13 ALA B C 1
ATOM 2309 O O . ALA B 1 13 ? 25.338 23.745 48.037 1 38.21 13 ALA B O 1
ATOM 2310 N N . SER B 1 14 ? 23.253 23.425 48.348 1 39.11 14 SER B N 1
ATOM 2311 C CA . SER B 1 14 ? 23.036 22.65 47.131 1 39.11 14 SER B CA 1
ATOM 2312 C C . SER B 1 14 ? 23.145 23.528 45.889 1 39.11 14 SER B C 1
ATOM 2314 O O . SER B 1 14 ? 22.345 24.447 45.7 1 39.11 14 SER B O 1
ATOM 2316 N N . LEU B 1 15 ? 24.33 23.782 45.392 1 42.45 15 LEU B N 1
ATOM 2317 C CA . LEU B 1 15 ? 24.449 24.328 44.045 1 42.45 15 LEU B CA 1
ATOM 2318 C C . LEU B 1 15 ? 23.596 23.537 43.059 1 42.45 15 LEU B C 1
ATOM 2320 O O . LEU B 1 15 ? 23.868 22.362 42.8 1 42.45 15 LEU B O 1
ATOM 2324 N N . GLY B 1 16 ? 22.351 23.925 42.891 1 39.51 16 GLY B N 1
ATOM 2325 C CA . GLY B 1 16 ? 21.593 23.419 41.757 1 39.51 16 GLY B CA 1
ATOM 2326 C C . GLY B 1 16 ? 22.346 23.519 40.444 1 39.51 16 GLY B C 1
ATOM 2327 O O . GLY B 1 16 ? 22.716 24.614 40.016 1 39.51 16 GLY B O 1
ATOM 2328 N N . ILE B 1 17 ? 23.091 22.577 40.032 1 43.23 17 ILE B N 1
ATOM 2329 C CA . ILE B 1 17 ? 23.553 22.491 38.651 1 43.23 17 ILE B CA 1
ATOM 2330 C C . ILE B 1 17 ? 22.385 22.74 37.7 1 43.23 17 ILE B C 1
ATOM 2332 O O . ILE B 1 17 ? 21.42 21.973 37.678 1 43.23 17 ILE B O 1
ATOM 2336 N N . ALA B 1 18 ? 22.214 23.963 37.25 1 42.83 18 ALA B N 1
ATOM 2337 C CA . ALA B 1 18 ? 21.316 24.176 36.118 1 42.83 18 ALA B CA 1
ATOM 2338 C C . ALA B 1 18 ? 21.557 23.14 35.024 1 42.83 18 ALA B C 1
ATOM 2340 O O . ALA B 1 18 ? 22.671 23.016 34.511 1 42.83 18 ALA B O 1
ATOM 2341 N N . GLN B 1 19 ? 20.853 22.084 34.97 1 43.23 19 GLN B N 1
ATOM 2342 C CA . GLN B 1 19 ? 20.883 21.266 33.762 1 43.23 19 GLN B CA 1
ATOM 2343 C C . GLN B 1 19 ? 20.853 22.136 32.509 1 43.23 19 GLN B C 1
ATOM 2345 O O . GLN B 1 19 ? 20.046 23.063 32.41 1 43.23 19 GLN B O 1
ATOM 2350 N N . PRO B 1 20 ? 21.975 22.328 31.795 1 41.9 20 PRO B N 1
ATOM 2351 C CA . PRO B 1 20 ? 21.85 23.087 30.548 1 41.9 20 PRO B CA 1
ATOM 2352 C C . PRO B 1 20 ? 20.518 22.846 29.842 1 41.9 20 PRO B C 1
ATOM 2354 O O . PRO B 1 20 ? 20.008 21.722 29.845 1 41.9 20 PRO B O 1
ATOM 2357 N N . SER B 1 21 ? 19.645 23.736 29.839 1 42.49 21 SER B N 1
ATOM 2358 C CA . SER B 1 21 ? 18.464 23.681 28.983 1 42.49 21 SER B CA 1
ATOM 2359 C C . SER B 1 21 ? 18.803 23.115 27.609 1 42.49 21 SER B C 1
ATOM 2361 O O . SER B 1 21 ? 19.712 23.607 26.936 1 42.49 21 SER B O 1
ATOM 2363 N N . LEU B 1 22 ? 18.716 21.814 27.339 1 50.14 22 LEU B N 1
ATOM 2364 C CA . LEU B 1 22 ? 18.815 21.188 26.025 1 50.14 22 LEU B CA 1
ATOM 2365 C C . LEU B 1 22 ? 18.263 22.108 24.942 1 50.14 22 LEU B C 1
ATOM 2367 O O . LEU B 1 22 ? 17.115 22.552 25.024 1 50.14 22 LEU B O 1
ATOM 2371 N N . ALA B 1 23 ? 19.12 22.986 24.379 1 56.42 23 ALA B N 1
ATOM 2372 C CA . ALA B 1 23 ? 18.735 23.995 23.394 1 56.42 23 ALA B CA 1
ATOM 2373 C C . ALA B 1 23 ? 17.815 23.401 22.331 1 56.42 23 ALA B C 1
ATOM 2375 O O . ALA B 1 23 ? 18.121 22.356 21.751 1 56.42 23 ALA B O 1
ATOM 2376 N N . ALA B 1 24 ? 16.528 23.705 22.273 1 72.42 24 ALA B N 1
ATOM 2377 C CA . ALA B 1 24 ? 15.546 23.379 21.241 1 72.42 24 ALA B CA 1
ATOM 2378 C C . ALA B 1 24 ? 16.092 23.683 19.849 1 72.42 24 ALA B C 1
ATOM 2380 O O . ALA B 1 24 ? 16.849 24.64 19.668 1 72.42 24 ALA B O 1
ATOM 2381 N N . PRO B 1 25 ? 15.939 22.716 18.868 1 83.05 25 PRO B N 1
ATOM 2382 C CA . PRO B 1 25 ? 16.393 23.006 17.506 1 83.05 25 PRO B CA 1
ATOM 2383 C C . PRO B 1 25 ? 15.953 24.384 17.018 1 83.05 25 PRO B C 1
ATOM 2385 O O . PRO B 1 25 ? 14.931 24.906 17.47 1 83.05 25 PRO B O 1
ATOM 2388 N N . ASP B 1 26 ? 16.767 25.046 16.326 1 91.62 26 ASP B N 1
ATOM 2389 C CA . ASP B 1 26 ? 16.42 26.309 15.682 1 91.62 26 ASP B CA 1
ATOM 2390 C C . ASP B 1 26 ? 15.449 26.087 14.525 1 91.62 26 ASP B C 1
ATOM 2392 O O . ASP B 1 26 ? 15.87 25.919 13.378 1 91.62 26 ASP B O 1
ATOM 2396 N N . TRP B 1 27 ? 14.17 26.128 14.768 1 95.28 27 TRP B N 1
ATOM 2397 C CA . TRP B 1 27 ? 13.148 25.84 13.767 1 95.28 27 TRP B CA 1
ATOM 2398 C C . TRP B 1 27 ? 13.157 26.89 12.662 1 95.28 27 TRP B C 1
ATOM 2400 O O . TRP B 1 27 ? 12.755 26.612 11.529 1 95.28 27 TRP B O 1
ATOM 2410 N N . LYS B 1 28 ? 13.636 28.05 12.962 1 95.64 28 LYS B N 1
ATOM 2411 C CA . LYS B 1 28 ? 13.77 29.066 11.922 1 95.64 28 LYS B CA 1
ATOM 2412 C C . LYS B 1 28 ? 14.783 28.639 10.863 1 95.64 28 LYS B C 1
ATOM 2414 O O . LYS B 1 28 ? 14.558 28.834 9.667 1 95.64 28 LYS B O 1
ATOM 2419 N N . ALA B 1 29 ? 15.88 28.122 11.353 1 96.96 29 ALA B N 1
ATOM 2420 C CA . ALA B 1 29 ? 16.896 27.625 10.429 1 96.96 29 ALA B CA 1
ATOM 2421 C C . ALA B 1 29 ? 16.36 26.463 9.597 1 96.96 29 ALA B C 1
ATOM 2423 O O . ALA B 1 29 ? 16.68 26.34 8.412 1 96.96 29 ALA B O 1
ATOM 2424 N N . VAL B 1 30 ? 15.568 25.617 10.228 1 97.4 30 VAL B N 1
ATOM 2425 C CA . VAL B 1 30 ? 14.951 24.489 9.536 1 97.4 30 VAL B CA 1
ATOM 2426 C C . VAL B 1 30 ? 14.007 25.003 8.452 1 97.4 30 VAL B C 1
ATOM 2428 O O . VAL B 1 30 ? 14.035 24.522 7.316 1 97.4 30 VAL B O 1
ATOM 2431 N N . ALA B 1 31 ? 13.197 25.962 8.793 1 97.27 31 ALA B N 1
ATOM 2432 C CA . ALA B 1 31 ? 12.272 26.564 7.836 1 97.27 31 ALA B CA 1
ATOM 2433 C C . ALA B 1 31 ? 13.022 27.146 6.641 1 97.27 31 ALA B C 1
ATOM 2435 O O . ALA B 1 31 ? 12.603 26.974 5.494 1 97.27 31 ALA B O 1
ATOM 2436 N N . GLN B 1 32 ? 14.083 27.859 6.902 1 96.93 32 GLN B N 1
ATOM 2437 C CA . GLN B 1 32 ? 14.881 28.472 5.845 1 96.93 32 GLN B CA 1
ATOM 2438 C C . GLN B 1 32 ? 15.498 27.412 4.937 1 96.93 32 GLN B C 1
ATOM 2440 O O . GLN B 1 32 ? 15.477 27.548 3.712 1 96.93 32 GLN B O 1
ATOM 2445 N N . ALA B 1 33 ? 16.011 26.41 5.558 1 97.91 33 ALA B N 1
ATOM 2446 C CA . ALA B 1 33 ? 16.643 25.336 4.796 1 97.91 33 ALA B CA 1
ATOM 2447 C C . ALA B 1 33 ? 15.618 24.594 3.942 1 97.91 33 ALA B C 1
ATOM 2449 O O . ALA B 1 33 ? 15.909 24.209 2.807 1 97.91 33 ALA B O 1
ATOM 2450 N N . LEU B 1 34 ? 14.439 24.363 4.482 1 98.11 34 LEU B N 1
ATOM 2451 C CA . LEU B 1 34 ? 13.382 23.642 3.782 1 98.11 34 LEU B CA 1
ATOM 2452 C C . LEU B 1 34 ? 12.758 24.511 2.696 1 98.11 34 LEU B C 1
ATOM 2454 O O . LEU B 1 34 ? 12.27 23.997 1.687 1 98.11 34 LEU B O 1
ATOM 2458 N N . GLY B 1 35 ? 12.818 25.826 2.928 1 96.46 35 GLY B N 1
ATOM 2459 C CA . GLY B 1 35 ? 12.193 26.761 2.007 1 96.46 35 GLY B CA 1
ATOM 2460 C C . GLY B 1 35 ? 10.704 26.929 2.246 1 96.46 35 GLY B C 1
ATOM 2461 O O . GLY B 1 35 ? 9.983 27.427 1.379 1 96.46 35 GLY B O 1
ATOM 2462 N N . LYS B 1 36 ? 10.253 26.52 3.361 1 96.61 36 LYS B N 1
ATOM 2463 C CA . LYS B 1 36 ? 8.846 26.582 3.744 1 96.61 36 LYS B CA 1
ATOM 2464 C C . LYS B 1 36 ? 8.691 26.645 5.261 1 96.61 36 LYS B C 1
ATOM 2466 O O . LYS B 1 36 ? 9.335 25.886 5.987 1 96.61 36 LYS B O 1
ATOM 2471 N N . SER B 1 37 ? 7.869 27.568 5.744 1 95.58 37 SER B N 1
ATOM 2472 C CA . SER B 1 37 ? 7.651 27.704 7.18 1 95.58 37 SER B CA 1
ATOM 2473 C C . SER B 1 37 ? 6.623 26.695 7.681 1 95.58 37 SER B C 1
ATOM 2475 O O . SER B 1 37 ? 5.729 26.289 6.936 1 95.58 37 SER B O 1
ATOM 2477 N N . GLY B 1 38 ? 6.869 26.279 8.874 1 95.62 38 GLY B N 1
ATOM 2478 C CA . GLY B 1 38 ? 5.92 25.445 9.594 1 95.62 38 GLY B CA 1
ATOM 2479 C C . GLY B 1 38 ? 5.503 26.032 10.929 1 95.62 38 GLY B C 1
ATOM 2480 O O . GLY B 1 38 ? 5.547 27.249 11.12 1 95.62 38 GLY B O 1
ATOM 2481 N N . GLN B 1 39 ? 4.927 25.219 11.729 1 94.77 39 GLN B N 1
ATOM 2482 C CA . GLN B 1 39 ? 4.493 25.625 13.062 1 94.77 39 GLN B CA 1
ATOM 2483 C C . GLN B 1 39 ? 4.863 24.574 14.105 1 94.77 39 GLN B C 1
ATOM 2485 O O . GLN B 1 39 ? 4.812 23.374 13.83 1 94.77 39 GLN B O 1
ATOM 2490 N N . GLU B 1 40 ? 5.199 25.113 15.236 1 94.72 40 GLU B N 1
ATOM 2491 C CA . GLU B 1 40 ? 5.366 24.195 16.359 1 94.72 40 GLU B CA 1
ATOM 2492 C C . GLU B 1 40 ? 4.016 23.74 16.906 1 94.72 40 GLU B C 1
ATOM 2494 O O . GLU B 1 40 ? 3.109 24.554 17.089 1 94.72 40 GLU B O 1
ATOM 2499 N N . VAL B 1 41 ? 3.884 22.547 17.049 1 92.68 41 VAL B N 1
ATOM 2500 C CA . VAL B 1 41 ? 2.656 21.986 17.601 1 92.68 41 VAL B CA 1
ATOM 2501 C C . VAL B 1 41 ? 2.954 21.298 18.932 1 92.68 41 VAL B C 1
ATOM 2503 O O . VAL B 1 41 ? 4.114 21.187 19.334 1 92.68 41 VAL B O 1
ATOM 2506 N N . PRO B 1 42 ? 1.944 20.933 19.684 1 85.9 42 PRO B N 1
ATOM 2507 C CA . PRO B 1 42 ? 2.171 20.309 20.99 1 85.9 42 PRO B CA 1
ATOM 2508 C C . PRO B 1 42 ? 3.123 19.117 20.916 1 85.9 42 PRO B C 1
ATOM 2510 O O . PRO B 1 42 ? 3.056 18.326 19.971 1 85.9 42 PRO B O 1
ATOM 2513 N N . GLY B 1 43 ? 4.044 19.081 21.863 1 84.36 43 GLY B N 1
ATOM 2514 C CA . GLY B 1 43 ? 5.039 18.022 21.918 1 84.36 43 GLY B CA 1
ATOM 2515 C C . GLY B 1 43 ? 6.378 18.431 21.335 1 84.36 43 GLY B C 1
ATOM 2516 O O . GLY B 1 43 ? 7.262 17.592 21.147 1 84.36 43 GLY B O 1
ATOM 2517 N N . GLY B 1 44 ? 6.426 19.732 21.05 1 88.58 44 GLY B N 1
ATOM 2518 C CA . GLY B 1 44 ? 7.687 20.246 20.541 1 88.58 44 GLY B CA 1
ATOM 2519 C C . GLY B 1 44 ? 7.976 19.812 19.116 1 88.58 44 GLY B C 1
ATOM 2520 O O . GLY B 1 44 ? 9.136 19.757 18.701 1 88.58 44 GLY B O 1
ATOM 2521 N N . ILE B 1 45 ? 6.961 19.466 18.455 1 95.48 45 ILE B N 1
ATOM 2522 C CA . ILE B 1 45 ? 7.073 19.015 17.072 1 95.48 45 ILE B CA 1
ATOM 2523 C C . ILE B 1 45 ? 6.963 20.211 16.129 1 95.48 45 ILE B C 1
ATOM 2525 O O . ILE B 1 45 ? 6.116 21.086 16.323 1 95.48 45 ILE B O 1
ATOM 2529 N N . TYR B 1 46 ? 7.941 20.302 15.221 1 97.06 46 TYR B N 1
ATOM 2530 C CA . TYR B 1 46 ? 7.836 21.301 14.163 1 97.06 46 TYR B CA 1
ATOM 2531 C C . TYR B 1 46 ? 7.215 20.702 12.907 1 97.06 46 TYR B C 1
ATOM 2533 O O . TYR B 1 46 ? 7.804 19.822 12.274 1 97.06 46 TYR B O 1
ATOM 2541 N N . ARG B 1 47 ? 6.03 21.156 12.544 1 97.5 47 ARG B N 1
ATOM 2542 C CA . ARG B 1 47 ? 5.274 20.568 11.443 1 97.5 47 ARG B CA 1
ATOM 2543 C C . ARG B 1 47 ? 5.141 21.55 10.284 1 97.5 47 ARG B C 1
ATOM 2545 O O . ARG B 1 47 ? 4.822 22.723 10.491 1 97.5 47 ARG B O 1
ATOM 2552 N N . VAL B 1 48 ? 5.393 21.073 9.113 1 97.51 48 VAL B N 1
ATOM 2553 C CA . VAL B 1 48 ? 5.309 21.862 7.889 1 97.51 48 VAL B CA 1
ATOM 2554 C C . VAL B 1 48 ? 4.302 21.228 6.933 1 97.51 48 VAL B C 1
ATOM 2556 O O . VAL B 1 48 ? 4.468 20.078 6.52 1 97.51 48 VAL B O 1
ATOM 2559 N N . GLY B 1 49 ? 3.23 21.93 6.598 1 96.26 49 GLY B N 1
ATOM 2560 C CA . GLY B 1 49 ? 2.293 21.505 5.57 1 96.26 49 GLY B CA 1
ATOM 2561 C C . GLY B 1 49 ? 2.743 21.866 4.167 1 96.26 49 GLY B C 1
ATOM 2562 O O . GLY B 1 49 ? 3.223 22.977 3.93 1 96.26 49 GLY B O 1
ATOM 2563 N N . LEU B 1 50 ? 2.685 20.969 3.294 1 97.25 50 LEU B N 1
ATOM 2564 C CA . LEU B 1 50 ? 3.083 21.138 1.901 1 97.25 50 LEU B CA 1
ATOM 2565 C C . LEU B 1 50 ? 1.957 20.723 0.96 1 97.25 50 LEU B C 1
ATOM 2567 O O . LEU B 1 50 ? 2.114 19.789 0.17 1 97.25 50 LEU B O 1
ATOM 2571 N N . PRO B 1 51 ? 0.851 21.503 1.008 1 96.1 51 PRO B N 1
ATOM 2572 C CA . PRO B 1 51 ? -0.262 21.127 0.133 1 96.1 51 PRO B CA 1
ATOM 2573 C C . PRO B 1 51 ? 0.097 21.213 -1.349 1 96.1 51 PRO B C 1
ATOM 2575 O O . PRO B 1 51 ? 0.803 22.136 -1.764 1 96.1 51 PRO B O 1
ATOM 2578 N N . ARG B 1 52 ? -0.349 20.305 -2.099 1 97.49 52 ARG B N 1
ATOM 2579 C CA . ARG B 1 52 ? -0.157 20.335 -3.545 1 97.49 52 ARG B CA 1
ATOM 2580 C C . ARG B 1 52 ? -1.19 21.234 -4.216 1 97.49 52 ARG B C 1
ATOM 2582 O O . ARG B 1 52 ? -2.031 20.758 -4.981 1 97.49 52 ARG B O 1
ATOM 2589 N N . SER B 1 53 ? -1.104 22.494 -4.002 1 95.19 53 SER B N 1
ATOM 2590 C CA . SER B 1 53 ? -2.025 23.466 -4.581 1 95.19 53 SER B CA 1
ATOM 2591 C C . SER B 1 53 ? -1.769 23.648 -6.074 1 95.19 53 SER B C 1
ATOM 2593 O O . SER B 1 53 ? -2.577 24.259 -6.777 1 95.19 53 SER B O 1
ATOM 2595 N N . ASP B 1 54 ? -0.697 23.114 -6.518 1 96.84 54 ASP B N 1
ATOM 2596 C CA . ASP B 1 54 ? -0.34 23.183 -7.931 1 96.84 54 ASP B CA 1
ATOM 2597 C C . ASP B 1 54 ? -1.126 22.16 -8.748 1 96.84 54 ASP B C 1
ATOM 2599 O O . ASP B 1 54 ? -1.167 22.238 -9.977 1 96.84 54 ASP B O 1
ATOM 2603 N N . LEU B 1 55 ? -1.719 21.166 -8.054 1 97.79 55 LEU B N 1
ATOM 2604 C CA . LEU B 1 55 ? -2.38 20.067 -8.749 1 97.79 55 LEU B CA 1
ATOM 2605 C C . LEU B 1 55 ? -3.886 20.297 -8.824 1 97.79 55 LEU B C 1
ATOM 2607 O O . LEU B 1 55 ? -4.491 20.79 -7.869 1 97.79 55 LEU B O 1
ATOM 2611 N N . LYS B 1 56 ? -4.423 20.061 -9.934 1 97.95 56 LYS B N 1
ATOM 2612 C CA . LYS B 1 56 ? -5.865 19.915 -10.107 1 97.95 56 LYS B CA 1
ATOM 2613 C C . LYS B 1 56 ? -6.253 18.448 -10.275 1 97.95 56 LYS B C 1
ATOM 2615 O O . LYS B 1 56 ? -6.275 17.931 -11.393 1 97.95 56 LYS B O 1
ATOM 2620 N N . VAL B 1 57 ? -6.617 17.849 -9.181 1 98.52 57 VAL B N 1
ATOM 2621 C CA . VAL B 1 57 ? -6.94 16.426 -9.174 1 98.52 57 VAL B CA 1
ATOM 2622 C C . VAL B 1 57 ? -8.452 16.24 -9.071 1 98.52 57 VAL B C 1
ATOM 2624 O O . VAL B 1 57 ? -9.111 16.894 -8.26 1 98.52 57 VAL B O 1
ATOM 2627 N N . THR B 1 58 ? -8.946 15.423 -9.899 1 98.67 58 THR B N 1
ATOM 2628 C CA . THR B 1 58 ? -10.362 15.081 -9.829 1 98.67 58 THR B CA 1
ATOM 2629 C C . THR B 1 58 ? -10.546 13.604 -9.493 1 98.67 58 THR B C 1
ATOM 2631 O O . THR B 1 58 ? -9.702 12.774 -9.837 1 98.67 58 THR B O 1
ATOM 2634 N N . LEU B 1 59 ? -11.523 13.3 -8.811 1 98.33 59 LEU B N 1
ATOM 2635 C CA . LEU B 1 59 ? -11.973 11.949 -8.495 1 98.33 59 LEU B CA 1
ATOM 2636 C C . LEU B 1 59 ? -13.483 11.825 -8.668 1 98.33 59 LEU B C 1
ATOM 2638 O O . LEU B 1 59 ? -14.249 12.487 -7.964 1 98.33 59 LEU B O 1
ATOM 2642 N N . ASP B 1 60 ? -13.847 10.99 -9.632 1 96.66 60 ASP B N 1
ATOM 2643 C CA . ASP B 1 60 ? -15.259 10.798 -9.947 1 96.66 60 ASP B CA 1
ATOM 2644 C C . ASP B 1 60 ? -15.937 12.128 -10.264 1 96.66 60 ASP B C 1
ATOM 2646 O O . ASP B 1 60 ? -17.027 12.411 -9.763 1 96.66 60 ASP B O 1
ATOM 2650 N N . GLY B 1 61 ? -15.258 12.978 -10.905 1 96.65 61 GLY B N 1
ATOM 2651 C CA . GLY B 1 61 ? -15.813 14.242 -11.362 1 96.65 61 GLY B CA 1
ATOM 2652 C C . GLY B 1 61 ? -15.698 15.351 -10.334 1 96.65 61 GLY B C 1
ATOM 2653 O O . GLY B 1 61 ? -16.054 16.499 -10.609 1 96.65 61 GLY B O 1
ATOM 2654 N N . LEU B 1 62 ? -15.245 15.057 -9.165 1 98.11 62 LEU B N 1
ATOM 2655 C CA . LEU B 1 62 ? -15.088 16.044 -8.102 1 98.11 62 LEU B CA 1
ATOM 2656 C C . LEU B 1 62 ? -13.648 16.54 -8.028 1 98.11 62 LEU B C 1
ATOM 2658 O O . LEU B 1 62 ? -12.717 15.74 -7.907 1 98.11 62 LEU B O 1
ATOM 2662 N N . GLU B 1 63 ? -13.505 17.835 -8.084 1 98.17 63 GLU B N 1
ATOM 2663 C CA . GLU B 1 63 ? -12.176 18.399 -7.867 1 98.17 63 GLU B CA 1
ATOM 2664 C C . GLU B 1 63 ? -11.781 18.331 -6.395 1 98.17 63 GLU B C 1
ATOM 2666 O O . GLU B 1 63 ? -12.516 18.806 -5.526 1 98.17 63 GLU B O 1
ATOM 2671 N N . LEU B 1 64 ? -10.705 17.797 -6.103 1 98.42 64 LEU B N 1
ATOM 2672 C CA . LEU B 1 64 ? -10.241 17.634 -4.729 1 98.42 64 LEU B CA 1
ATOM 2673 C C . LEU B 1 64 ? -9.529 18.892 -4.243 1 98.42 64 LEU B C 1
ATOM 2675 O O . LEU B 1 64 ? -8.646 19.414 -4.927 1 98.42 64 LEU B O 1
ATOM 2679 N N . LYS B 1 65 ? -9.946 19.366 -3.083 1 97.28 65 LYS B N 1
ATOM 2680 C CA . LYS B 1 65 ? -9.166 20.408 -2.42 1 97.28 65 LYS B CA 1
ATOM 2681 C C . LYS B 1 65 ? -7.847 19.853 -1.89 1 97.28 65 LYS B C 1
ATOM 2683 O O . LYS B 1 65 ? -7.795 18.724 -1.399 1 97.28 65 LYS B O 1
ATOM 2688 N N . PRO B 1 66 ? -6.842 20.646 -1.931 1 96.27 66 PRO B N 1
ATOM 2689 C CA . PRO B 1 66 ? -5.547 20.154 -1.454 1 96.27 66 PRO B CA 1
ATOM 2690 C C . PRO B 1 66 ? -5.613 19.602 -0.032 1 96.27 66 PRO B C 1
ATOM 2692 O O . PRO B 1 66 ? -5.004 18.57 0.263 1 96.27 66 PRO B O 1
ATOM 2695 N N . ALA B 1 67 ? -6.412 20.205 0.834 1 95.9 67 ALA B N 1
ATOM 2696 C CA . ALA B 1 67 ? -6.485 19.814 2.24 1 95.9 67 ALA B CA 1
ATOM 2697 C C . ALA B 1 67 ? -7.225 18.489 2.403 1 95.9 67 ALA B C 1
ATOM 2699 O O . ALA B 1 67 ? -7.16 17.861 3.462 1 95.9 67 ALA B O 1
ATOM 2700 N N . LEU B 1 68 ? -7.982 18.128 1.348 1 98.08 68 LEU B N 1
ATOM 2701 C CA . LEU B 1 68 ? -8.752 16.894 1.453 1 98.08 68 LEU B CA 1
ATOM 2702 C C . LEU B 1 68 ? -7.84 15.675 1.363 1 98.08 68 LEU B C 1
ATOM 2704 O O . LEU B 1 68 ? -7.926 14.767 2.194 1 98.08 68 LEU B O 1
ATOM 2708 N N . ALA B 1 69 ? -6.929 15.677 0.351 1 97.96 69 ALA B N 1
ATOM 2709 C CA . ALA B 1 69 ? -6.212 14.426 0.113 1 97.96 69 ALA B CA 1
ATOM 2710 C C . ALA B 1 69 ? -4.854 14.687 -0.533 1 97.96 69 ALA B C 1
ATOM 2712 O O . ALA B 1 69 ? -4.117 13.748 -0.844 1 97.96 69 ALA B O 1
ATOM 2713 N N . LEU B 1 70 ? -4.46 15.93 -0.758 1 98.07 70 LEU B N 1
ATOM 2714 C CA . LEU B 1 70 ? -3.251 16.261 -1.506 1 98.07 70 LEU B CA 1
ATOM 2715 C C . LEU B 1 70 ? -2.269 17.036 -0.635 1 98.07 70 LEU B C 1
ATOM 2717 O O . LEU B 1 70 ? -1.581 17.938 -1.119 1 98.07 70 LEU B O 1
ATOM 2721 N N . GLY B 1 71 ? -2.331 16.784 0.674 1 96 71 GLY B N 1
ATOM 2722 C CA . GLY B 1 71 ? -1.463 17.487 1.606 1 96 71 GLY B CA 1
ATOM 2723 C C . GLY B 1 71 ? -0.191 16.725 1.927 1 96 71 GLY B C 1
ATOM 2724 O O . GLY B 1 71 ? -0.183 15.865 2.811 1 96 71 GLY B O 1
ATOM 2725 N N . SER B 1 72 ? 0.899 17.009 1.28 1 97.96 72 SER B N 1
ATOM 2726 C CA . SER B 1 72 ? 2.19 16.569 1.798 1 97.96 72 SER B CA 1
ATOM 2727 C C . SER B 1 72 ? 2.501 17.228 3.138 1 97.96 72 SER B C 1
ATOM 2729 O O . SER B 1 72 ? 1.99 18.309 3.438 1 97.96 72 SER B O 1
ATOM 2731 N N . TRP B 1 73 ? 3.273 16.554 3.901 1 97.82 73 TRP B N 1
ATOM 2732 C CA . TRP B 1 73 ? 3.685 17.16 5.164 1 97.82 73 TRP B CA 1
ATOM 2733 C C . TRP B 1 73 ? 4.995 16.555 5.656 1 97.82 73 TRP B C 1
ATOM 2735 O O . TRP B 1 73 ? 5.359 15.443 5.265 1 97.82 73 TRP B O 1
ATOM 2745 N N . LEU B 1 74 ? 5.681 17.296 6.467 1 98.64 74 LEU B N 1
ATOM 2746 C CA . LEU B 1 74 ? 6.875 16.897 7.203 1 98.64 74 LEU B CA 1
ATOM 2747 C C . LEU B 1 74 ? 6.776 17.315 8.667 1 98.64 74 LEU B C 1
ATOM 2749 O O . LEU B 1 74 ? 6.301 18.411 8.974 1 98.64 74 LEU B O 1
ATOM 2753 N N . ALA B 1 75 ? 7.179 16.47 9.523 1 98.25 75 ALA B N 1
ATOM 2754 C CA . ALA B 1 75 ? 7.214 16.776 10.951 1 98.25 75 ALA B CA 1
ATOM 2755 C C . ALA B 1 75 ? 8.56 16.393 11.561 1 98.25 75 ALA B C 1
ATOM 2757 O O . ALA B 1 75 ? 9.057 15.286 11.339 1 98.25 75 ALA B O 1
ATOM 2758 N N . PHE B 1 76 ? 9.15 17.336 12.297 1 97.72 76 PHE B N 1
ATOM 2759 C CA . PHE B 1 76 ? 10.439 17.159 12.954 1 97.72 76 PHE B CA 1
ATOM 2760 C C . PHE B 1 76 ? 10.265 17.035 14.463 1 97.72 76 PHE B C 1
ATOM 2762 O O . PHE B 1 76 ? 9.619 17.877 15.09 1 97.72 76 PHE B O 1
ATOM 2769 N N . LYS B 1 77 ? 10.752 16.031 14.988 1 96.45 77 LYS B N 1
ATOM 2770 C CA . LYS B 1 77 ? 10.771 15.824 16.433 1 96.45 77 LYS B CA 1
ATOM 2771 C C . LYS B 1 77 ? 12.198 15.843 16.973 1 96.45 77 LYS B C 1
ATOM 2773 O O . LYS B 1 77 ? 13.045 15.063 16.532 1 96.45 77 LYS B O 1
ATOM 2778 N N . PRO B 1 78 ? 12.45 16.683 17.919 1 94.94 78 PRO B N 1
ATOM 2779 C CA . PRO B 1 78 ? 13.79 16.697 18.51 1 94.94 78 PRO B CA 1
ATOM 2780 C C . PRO B 1 78 ? 14.149 15.377 19.189 1 94.94 78 PRO B C 1
ATOM 2782 O O . PRO B 1 78 ? 13.299 14.76 19.836 1 94.94 78 PRO B O 1
ATOM 2785 N N . MET B 1 79 ? 15.32 14.964 18.836 1 91.41 79 MET B N 1
ATOM 2786 C CA . MET B 1 79 ? 15.923 13.806 19.49 1 91.41 79 MET B CA 1
ATOM 2787 C C . MET B 1 79 ? 17.22 14.192 20.193 1 91.41 79 MET B C 1
ATOM 2789 O O . MET B 1 79 ? 18.247 14.395 19.543 1 91.41 79 MET B O 1
ATOM 2793 N N . GLY B 1 80 ? 17.239 14.17 21.461 1 85.34 80 GLY B N 1
ATOM 2794 C CA . GLY B 1 80 ? 18.437 14.605 22.161 1 85.34 80 GLY B CA 1
ATOM 2795 C C . GLY B 1 80 ? 18.753 16.073 21.946 1 85.34 80 GLY B C 1
ATOM 2796 O O . GLY B 1 80 ? 17.845 16.901 21.845 1 85.34 80 GLY B O 1
ATOM 2797 N N . ASP B 1 81 ? 20.083 16.438 21.939 1 82.86 81 ASP B N 1
ATOM 2798 C CA . ASP B 1 81 ? 20.464 17.847 21.974 1 82.86 81 ASP B CA 1
ATOM 2799 C C . ASP B 1 81 ? 20.607 18.413 20.563 1 82.86 81 ASP B C 1
ATOM 2801 O O . ASP B 1 81 ? 20.362 19.6 20.337 1 82.86 81 ASP B O 1
ATOM 2805 N N . HIS B 1 82 ? 20.908 17.584 19.646 1 87.99 82 HIS B N 1
ATOM 2806 C CA . HIS B 1 82 ? 21.261 18.19 18.366 1 87.99 82 HIS B CA 1
ATOM 2807 C C . HIS B 1 82 ? 20.577 17.47 17.209 1 87.99 82 HIS B C 1
ATOM 2809 O O . HIS B 1 82 ? 20.682 17.898 16.057 1 87.99 82 HIS B O 1
ATOM 2815 N N . ASP B 1 83 ? 19.886 16.413 17.527 1 93.95 83 ASP B N 1
ATOM 2816 C CA . ASP B 1 83 ? 19.339 15.607 16.44 1 93.95 83 ASP B CA 1
ATOM 2817 C C . ASP B 1 83 ? 17.813 15.661 16.43 1 93.95 83 ASP B C 1
ATOM 2819 O O . ASP B 1 83 ? 17.198 16.164 17.373 1 93.95 83 ASP B O 1
ATOM 2823 N N . ALA B 1 84 ? 17.282 15.295 15.333 1 96.22 84 ALA B N 1
ATOM 2824 C CA . ALA B 1 84 ? 15.837 15.165 15.168 1 96.22 84 ALA B CA 1
ATOM 2825 C C . ALA B 1 84 ? 15.489 13.947 14.317 1 96.22 84 ALA B C 1
ATOM 2827 O O . ALA B 1 84 ? 16.353 13.394 13.631 1 96.22 84 ALA B O 1
ATOM 2828 N N . MET B 1 85 ? 14.339 13.551 14.513 1 96.64 85 MET B N 1
ATOM 2829 C CA . MET B 1 85 ? 13.672 12.64 13.587 1 96.64 85 MET B CA 1
ATOM 2830 C C . MET B 1 85 ? 12.687 13.393 12.699 1 96.64 85 MET B C 1
ATOM 2832 O O . MET B 1 85 ? 11.971 14.279 13.17 1 96.64 85 MET B O 1
ATOM 2836 N N . VAL B 1 86 ? 12.729 13.132 11.451 1 97.96 86 VAL B N 1
ATOM 2837 C CA . VAL B 1 86 ? 11.728 13.702 10.556 1 97.96 86 VAL B CA 1
ATOM 2838 C C . VAL B 1 86 ? 10.914 12.582 9.911 1 97.96 86 VAL B C 1
ATOM 2840 O O . VAL B 1 86 ? 11.462 11.537 9.55 1 97.96 86 VAL B O 1
ATOM 2843 N N . MET B 1 87 ? 9.639 12.713 9.872 1 98.38 87 MET B N 1
ATOM 2844 C CA . MET B 1 87 ? 8.709 11.868 9.129 1 98.38 87 MET B CA 1
ATOM 2845 C C . MET B 1 87 ? 7.844 12.703 8.19 1 98.38 87 MET B C 1
ATOM 2847 O O . MET B 1 87 ? 7.684 13.907 8.395 1 98.38 87 MET B O 1
ATOM 2851 N N . GLY B 1 88 ? 7.385 12.068 7.154 1 98.41 88 GLY B N 1
ATOM 2852 C CA . GLY B 1 88 ? 6.516 12.799 6.245 1 98.41 88 GLY B CA 1
ATOM 2853 C C . GLY B 1 88 ? 5.788 11.9 5.264 1 98.41 88 GLY B C 1
ATOM 2854 O O . GLY B 1 88 ? 6.032 10.692 5.221 1 98.41 88 GLY B O 1
ATOM 2855 N N . ASP B 1 89 ? 4.965 12.479 4.656 1 98.52 89 ASP B N 1
ATOM 2856 C CA . ASP B 1 89 ? 4.153 11.936 3.571 1 98.52 89 ASP B CA 1
ATOM 2857 C C . ASP B 1 89 ? 4.143 12.878 2.369 1 98.52 89 ASP B C 1
ATOM 2859 O O . ASP B 1 89 ? 3.575 13.97 2.434 1 98.52 89 ASP B O 1
ATOM 2863 N N . LEU B 1 90 ? 4.739 12.464 1.295 1 98.9 90 LEU B N 1
ATOM 2864 C CA . LEU B 1 90 ? 4.849 13.288 0.097 1 98.9 90 LEU B CA 1
ATOM 2865 C C . LEU B 1 90 ? 3.849 12.84 -0.964 1 98.9 90 LEU B C 1
ATOM 2867 O O . LEU B 1 90 ? 3.898 11.698 -1.427 1 98.9 90 LEU B O 1
ATOM 2871 N N . VAL B 1 91 ? 2.971 13.713 -1.329 1 98.82 91 VAL B N 1
ATOM 2872 C CA . VAL B 1 91 ? 2.04 13.464 -2.424 1 98.82 91 VAL B CA 1
ATOM 2873 C C . VAL B 1 91 ? 2.732 13.722 -3.76 1 98.82 91 VAL B C 1
ATOM 2875 O O . VAL B 1 91 ? 3.185 14.838 -4.027 1 98.82 91 VAL B O 1
ATOM 2878 N N . LEU B 1 92 ? 2.788 12.723 -4.61 1 98.89 92 LEU B N 1
ATOM 2879 C CA . LEU B 1 92 ? 3.544 12.817 -5.854 1 98.89 92 LEU B CA 1
ATOM 2880 C C . LEU B 1 92 ? 2.709 12.336 -7.035 1 98.89 92 LEU B C 1
ATOM 2882 O O . LEU B 1 92 ? 1.942 11.378 -6.909 1 98.89 92 LEU B O 1
ATOM 2886 N N . THR B 1 93 ? 2.913 13.049 -8.156 1 98.53 93 THR B N 1
ATOM 2887 C CA . THR B 1 93 ? 2.463 12.459 -9.411 1 98.53 93 THR B CA 1
ATOM 2888 C C . THR B 1 93 ? 3.418 11.358 -9.864 1 98.53 93 THR B C 1
ATOM 2890 O O . THR B 1 93 ? 4.536 11.251 -9.357 1 98.53 93 THR B O 1
ATOM 2893 N N . LEU B 1 94 ? 3.019 10.573 -10.801 1 98.2 94 LEU B N 1
ATOM 2894 C CA . LEU B 1 94 ? 3.801 9.41 -11.206 1 98.2 94 LEU B CA 1
ATOM 2895 C C . LEU B 1 94 ? 5.173 9.83 -11.722 1 98.2 94 LEU B C 1
ATOM 2897 O O . LEU B 1 94 ? 6.193 9.271 -11.313 1 98.2 94 LEU B O 1
ATOM 2901 N N . PRO B 1 95 ? 5.336 10.88 -12.529 1 98.2 95 PRO B N 1
ATOM 2902 C CA . PRO B 1 95 ? 6.656 11.261 -13.036 1 98.2 95 PRO B CA 1
ATOM 2903 C C . PRO B 1 95 ? 7.565 11.827 -11.948 1 98.2 95 PRO B C 1
ATOM 2905 O O . PRO B 1 95 ? 8.781 11.913 -12.137 1 98.2 95 PRO B O 1
ATOM 2908 N N . GLU B 1 96 ? 6.957 12.194 -10.864 1 98.76 96 GLU B N 1
ATOM 2909 C CA . GLU B 1 96 ? 7.734 12.821 -9.799 1 98.76 96 GLU B CA 1
ATOM 2910 C C . GLU B 1 96 ? 8.383 11.773 -8.9 1 98.76 96 GLU B C 1
ATOM 2912 O O . GLU B 1 96 ? 9.325 12.077 -8.164 1 98.76 96 GLU B O 1
ATOM 2917 N N . ILE B 1 97 ? 7.926 10.551 -8.948 1 98.79 97 ILE B N 1
ATOM 2918 C CA . ILE B 1 97 ? 8.313 9.536 -7.974 1 98.79 97 ILE B CA 1
ATOM 2919 C C . ILE B 1 97 ? 9.809 9.254 -8.09 1 98.79 97 ILE B C 1
ATOM 2921 O O . ILE B 1 97 ? 10.544 9.355 -7.105 1 98.79 97 ILE B O 1
ATOM 2925 N N . ASP B 1 98 ? 10.295 8.977 -9.258 1 97.89 98 ASP B N 1
ATOM 2926 C CA . ASP B 1 98 ? 11.674 8.537 -9.441 1 97.89 98 ASP B CA 1
ATOM 2927 C C . ASP B 1 98 ? 12.658 9.65 -9.084 1 97.89 98 ASP B C 1
ATOM 2929 O O . ASP B 1 98 ? 13.583 9.439 -8.297 1 97.89 98 ASP B O 1
ATOM 2933 N N . PRO B 1 99 ? 12.454 10.855 -9.6 1 98.56 99 PRO B N 1
ATOM 2934 C CA . PRO B 1 99 ? 13.435 11.89 -9.264 1 98.56 99 PRO B CA 1
ATOM 2935 C C . PRO B 1 99 ? 13.432 12.245 -7.779 1 98.56 99 PRO B C 1
ATOM 2937 O O . PRO B 1 99 ? 14.493 12.48 -7.195 1 98.56 99 PRO B O 1
ATOM 2940 N N . VAL B 1 100 ? 12.29 12.297 -7.159 1 98.87 100 VAL B N 1
ATOM 2941 C CA . VAL B 1 100 ? 12.222 12.588 -5.731 1 98.87 100 VAL B CA 1
ATOM 2942 C C . VAL B 1 100 ? 12.914 11.478 -4.944 1 98.87 100 VAL B C 1
ATOM 2944 O O . VAL B 1 100 ? 13.729 11.75 -4.059 1 98.87 100 VAL B O 1
ATOM 2947 N N . MET B 1 101 ? 12.605 10.249 -5.297 1 98.79 101 MET B N 1
ATOM 2948 C CA . MET B 1 101 ? 13.181 9.091 -4.619 1 98.79 101 MET B CA 1
ATOM 2949 C C . MET B 1 101 ? 14.703 9.107 -4.715 1 98.79 101 MET B C 1
ATOM 2951 O O . MET B 1 101 ? 15.394 8.852 -3.727 1 98.79 101 MET B O 1
ATOM 2955 N N . MET B 1 102 ? 15.224 9.389 -5.862 1 98.33 102 MET B N 1
ATOM 2956 C CA . MET B 1 102 ? 16.669 9.38 -6.07 1 98.33 102 MET B CA 1
ATOM 2957 C C . MET B 1 102 ? 17.352 10.428 -5.198 1 98.33 102 MET B C 1
ATOM 2959 O O . MET B 1 102 ? 18.416 10.173 -4.632 1 98.33 102 MET B O 1
ATOM 2963 N N . LYS B 1 103 ? 16.743 11.588 -5.085 1 98.63 103 LYS B N 1
ATOM 2964 C CA . LYS B 1 103 ? 17.324 12.628 -4.241 1 98.63 103 LYS B CA 1
ATOM 2965 C C . LYS B 1 103 ? 17.3 12.22 -2.771 1 98.63 103 LYS B C 1
ATOM 2967 O O . LYS B 1 103 ? 18.232 12.523 -2.022 1 98.63 103 LYS B O 1
ATOM 2972 N N . LEU B 1 104 ? 16.193 11.597 -2.362 1 98.75 104 LEU B N 1
ATOM 2973 C CA . LEU B 1 104 ? 16.101 11.136 -0.981 1 98.75 104 LEU B CA 1
ATOM 2974 C C . LEU B 1 104 ? 17.168 10.088 -0.685 1 98.75 104 LEU B C 1
ATOM 2976 O O . LEU B 1 104 ? 17.846 10.16 0.342 1 98.75 104 LEU B O 1
ATOM 2980 N N . ILE B 1 105 ? 17.341 9.176 -1.597 1 97.37 105 ILE B N 1
ATOM 2981 C CA . ILE B 1 105 ? 18.352 8.133 -1.468 1 97.37 105 ILE B CA 1
ATOM 2982 C C . ILE B 1 105 ? 19.735 8.768 -1.344 1 97.37 105 ILE B C 1
ATOM 2984 O O . ILE B 1 105 ? 20.505 8.424 -0.443 1 97.37 105 ILE B O 1
ATOM 2988 N N . GLU B 1 106 ? 20.001 9.693 -2.138 1 97.08 106 GLU B N 1
ATOM 2989 C CA . GLU B 1 106 ? 21.299 10.359 -2.172 1 97.08 106 GLU B CA 1
ATOM 2990 C C . GLU B 1 106 ? 21.58 11.087 -0.86 1 97.08 106 GLU B C 1
ATOM 2992 O O . GLU B 1 106 ? 22.736 11.215 -0.45 1 97.08 106 GLU B O 1
ATOM 2997 N N . SER B 1 107 ? 20.551 11.498 -0.229 1 97.73 107 SER B N 1
ATOM 2998 C CA . SER B 1 107 ? 20.722 12.352 0.942 1 97.73 107 SER B CA 1
ATOM 2999 C C . SER B 1 107 ? 20.546 11.561 2.234 1 97.73 107 SER B C 1
ATOM 3001 O O . SER B 1 107 ? 20.584 12.13 3.327 1 97.73 107 SER B O 1
ATOM 3003 N N . GLY B 1 108 ? 20.227 10.358 2.093 1 96.52 108 GLY B N 1
ATOM 3004 C CA . GLY B 1 108 ? 20.17 9.491 3.26 1 96.52 108 GLY B CA 1
ATOM 3005 C C . GLY B 1 108 ? 18.812 9.491 3.937 1 96.52 108 GLY B C 1
ATOM 3006 O O . GLY B 1 108 ? 18.681 9.039 5.076 1 96.52 108 GLY B O 1
ATOM 3007 N N . ILE B 1 109 ? 17.801 10.099 3.301 1 98.59 109 ILE B N 1
ATOM 3008 C CA . ILE B 1 109 ? 16.429 10.009 3.79 1 98.59 109 ILE B CA 1
ATOM 3009 C C . ILE B 1 109 ? 15.823 8.668 3.383 1 98.59 109 ILE B C 1
ATOM 3011 O O . ILE B 1 109 ? 15.921 8.262 2.222 1 98.59 109 ILE B O 1
ATOM 3015 N N . GLU B 1 110 ? 15.198 8.004 4.25 1 98.6 110 GLU B N 1
ATOM 3016 C CA . GLU B 1 110 ? 14.637 6.681 3.99 1 98.6 110 GLU B CA 1
ATOM 3017 C C . GLU B 1 110 ? 13.224 6.782 3.423 1 98.6 110 GLU B C 1
ATOM 3019 O O . GLU B 1 110 ? 12.477 7.702 3.764 1 98.6 110 GLU B O 1
ATOM 3024 N N . ILE B 1 111 ? 12.911 5.867 2.572 1 98.86 111 ILE B N 1
ATOM 3025 C CA . ILE B 1 111 ? 11.549 5.641 2.102 1 98.86 111 ILE B CA 1
ATOM 3026 C C . ILE B 1 111 ? 10.927 4.471 2.862 1 98.86 111 ILE B C 1
ATOM 3028 O O . ILE B 1 111 ? 11.482 3.37 2.881 1 98.86 111 ILE B O 1
ATOM 3032 N N . THR B 1 112 ? 9.782 4.702 3.442 1 98.78 112 THR B N 1
ATOM 3033 C CA . THR B 1 112 ? 9.214 3.669 4.302 1 98.78 112 THR B CA 1
ATOM 3034 C C . THR B 1 112 ? 7.974 3.053 3.661 1 98.78 112 THR B C 1
ATOM 3036 O O . THR B 1 112 ? 7.509 1.994 4.088 1 98.78 112 THR B O 1
ATOM 3039 N N . ALA B 1 113 ? 7.404 3.73 2.689 1 98.86 113 ALA B N 1
ATOM 3040 C CA . ALA B 1 113 ? 6.263 3.222 1.93 1 98.86 113 ALA B CA 1
ATOM 3041 C C . ALA B 1 113 ? 6.055 4.026 0.649 1 98.86 113 ALA B C 1
ATOM 3043 O O . ALA B 1 113 ? 6.447 5.192 0.571 1 98.86 113 ALA B O 1
ATOM 3044 N N . LEU B 1 114 ? 5.527 3.463 -0.302 1 98.91 114 LEU B N 1
ATOM 3045 C CA . LEU B 1 114 ? 5.062 4.045 -1.556 1 98.91 114 LEU B CA 1
ATOM 3046 C C . LEU B 1 114 ? 3.804 3.339 -2.051 1 98.91 114 LEU B C 1
ATOM 3048 O O . LEU B 1 114 ? 3.838 2.147 -2.362 1 98.91 114 LEU B O 1
ATOM 3052 N N . HIS B 1 115 ? 2.709 4.015 -2.077 1 98.67 115 HIS B N 1
ATOM 3053 C CA . HIS B 1 115 ? 1.443 3.398 -2.458 1 98.67 115 HIS B CA 1
ATOM 3054 C C . HIS B 1 115 ? 0.367 4.451 -2.701 1 98.67 115 HIS B C 1
ATOM 3056 O O . HIS B 1 115 ? 0.584 5.637 -2.442 1 98.67 115 HIS B O 1
ATOM 3062 N N . ASN B 1 116 ? -0.743 4.039 -3.173 1 98.05 116 ASN B N 1
ATOM 3063 C CA . ASN B 1 116 ? -1.883 4.925 -3.383 1 98.05 116 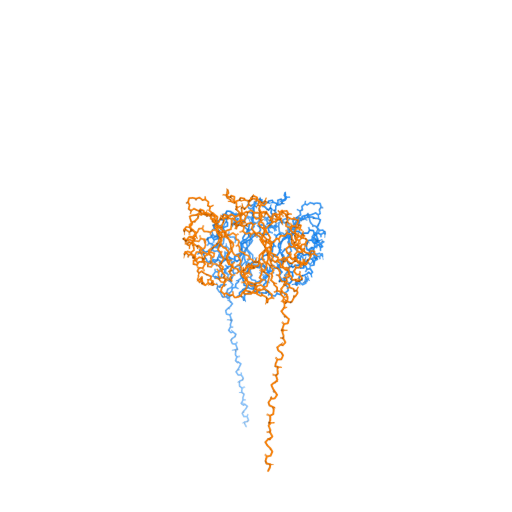ASN B CA 1
ATOM 3064 C C . ASN B 1 116 ? -2.698 5.103 -2.105 1 98.05 116 ASN B C 1
ATOM 3066 O O . ASN B 1 116 ? -2.773 4.191 -1.28 1 98.05 116 ASN B O 1
ATOM 3070 N N . HIS B 1 117 ? -3.356 6.263 -1.982 1 98.5 117 HIS B N 1
ATOM 3071 C CA . HIS B 1 117 ? -4.393 6.464 -0.976 1 98.5 117 HIS B CA 1
ATOM 3072 C C . HIS B 1 117 ? -5.78 6.473 -1.609 1 98.5 117 HIS B C 1
ATOM 3074 O O . HIS B 1 117 ? -6.775 6.194 -0.936 1 98.5 117 HIS B O 1
ATOM 3080 N N . LEU B 1 118 ? -5.814 6.847 -2.879 1 98.22 118 LEU B N 1
ATOM 3081 C CA . LEU B 1 118 ? -7.055 7.006 -3.629 1 98.22 118 LEU B CA 1
ATOM 3082 C C . LEU B 1 118 ? -7.075 6.089 -4.847 1 98.22 118 LEU B C 1
ATOM 3084 O O . LEU B 1 118 ? -6.021 5.716 -5.367 1 98.22 118 LEU B O 1
ATOM 3088 N N . GLN B 1 119 ? -8.242 5.759 -5.213 1 97.99 119 GLN B N 1
ATOM 3089 C CA . GLN B 1 119 ? -8.49 5.124 -6.503 1 97.99 119 GLN B CA 1
ATOM 3090 C C . GLN B 1 119 ? -9.159 6.094 -7.473 1 97.99 119 GLN B C 1
ATOM 3092 O O . GLN B 1 119 ? -9.958 6.938 -7.063 1 97.99 119 GLN B O 1
ATOM 3097 N N . ARG B 1 120 ? -8.794 6.054 -8.768 1 97.42 120 ARG B N 1
ATOM 3098 C CA . ARG B 1 120 ? -9.452 6.741 -9.875 1 97.42 120 ARG B CA 1
ATOM 3099 C C . ARG B 1 120 ? -9.074 8.218 -9.905 1 97.42 120 ARG B C 1
ATOM 3101 O O . ARG B 1 120 ? -9.665 9 -10.653 1 97.42 120 ARG B O 1
ATOM 3108 N N . ALA B 1 121 ? -8.159 8.667 -9.012 1 97.87 121 ALA B N 1
ATOM 3109 C CA . ALA B 1 121 ? -7.725 10.061 -9.047 1 97.87 121 ALA B CA 1
ATOM 3110 C C . ALA B 1 121 ? -7.043 10.39 -10.372 1 97.87 121 ALA B C 1
ATOM 3112 O O . ALA B 1 121 ? -6.273 9.583 -10.898 1 97.87 121 ALA B O 1
ATOM 3113 N N . GLN B 1 122 ? -7.351 11.575 -10.846 1 97.89 122 GLN B N 1
ATOM 3114 C CA . GLN B 1 122 ? -6.756 12.055 -12.089 1 97.89 122 GLN B CA 1
ATOM 3115 C C . GLN B 1 122 ? -6.251 13.488 -11.938 1 97.89 122 GLN B C 1
ATOM 3117 O O . GLN B 1 122 ? -7.04 14.412 -11.734 1 97.89 122 GLN B O 1
ATOM 3122 N N . PRO B 1 123 ? -4.975 13.711 -12.158 1 97.45 123 PRO B N 1
ATOM 3123 C CA . PRO B 1 123 ? -3.964 12.678 -12.394 1 97.45 123 PRO B CA 1
ATOM 3124 C C . PRO B 1 123 ? -3.78 11.748 -11.196 1 97.45 123 PRO B C 1
ATOM 3126 O O . PRO B 1 123 ? -4.119 12.115 -10.068 1 97.45 123 PRO B O 1
ATOM 3129 N N . GLU B 1 124 ? -3.264 10.58 -11.496 1 97.33 124 GLU B N 1
ATOM 3130 C CA . GLU B 1 124 ? -2.954 9.619 -10.442 1 97.33 124 GLU B CA 1
ATOM 3131 C C . GLU B 1 124 ? -1.928 10.184 -9.464 1 97.33 124 GLU B C 1
ATOM 3133 O O . GLU B 1 124 ? -0.933 10.784 -9.878 1 97.33 124 GLU B O 1
ATOM 3138 N N . THR B 1 125 ? -2.199 10.021 -8.213 1 98.09 125 THR B N 1
ATOM 3139 C CA . THR B 1 125 ? -1.298 10.478 -7.161 1 98.09 125 THR B CA 1
ATOM 3140 C C . THR B 1 125 ? -0.832 9.306 -6.301 1 98.09 125 THR B C 1
ATOM 3142 O O . THR B 1 125 ? -1.602 8.382 -6.032 1 98.09 125 THR B O 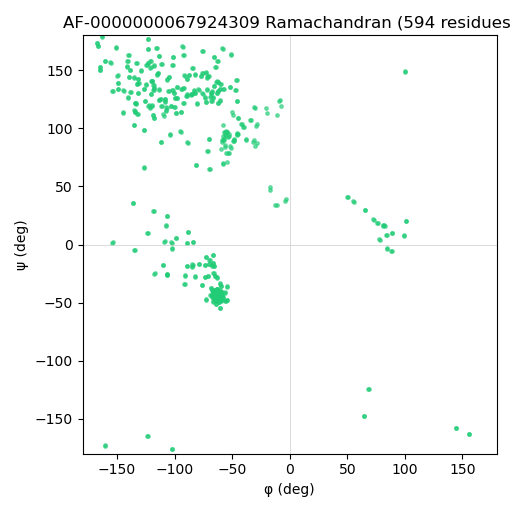1
ATOM 3145 N N . MET B 1 126 ? 0.369 9.349 -5.954 1 98.71 126 MET B N 1
ATOM 3146 C CA . MET B 1 126 ? 0.997 8.38 -5.061 1 98.71 126 MET B CA 1
ATOM 3147 C C . MET B 1 126 ? 1.563 9.067 -3.823 1 98.71 126 MET B C 1
ATOM 3149 O O . MET B 1 126 ? 1.804 10.276 -3.835 1 98.71 126 MET B O 1
ATOM 3153 N N . TYR B 1 127 ? 1.728 8.319 -2.819 1 98.82 127 TYR B N 1
ATOM 3154 C CA . TYR B 1 127 ? 2.173 8.825 -1.526 1 98.82 127 TYR B CA 1
ATOM 3155 C C . TYR B 1 127 ? 3.446 8.12 -1.073 1 98.82 127 TYR B C 1
ATOM 3157 O O . TYR B 1 127 ? 3.468 6.895 -0.932 1 98.82 127 TYR B O 1
ATOM 3165 N N . MET B 1 128 ? 4.458 8.875 -0.903 1 98.91 128 MET B N 1
ATOM 3166 C CA . MET B 1 128 ? 5.749 8.365 -0.451 1 98.91 128 MET B CA 1
ATOM 3167 C C . MET B 1 128 ? 6.021 8.774 0.992 1 98.91 128 MET B C 1
ATOM 3169 O O . MET B 1 128 ? 6.126 9.964 1.296 1 98.91 128 MET B O 1
ATOM 3173 N N . HIS B 1 129 ? 6.101 7.832 1.838 1 98.87 129 HIS B N 1
ATOM 3174 C CA . HIS B 1 129 ? 6.415 8.098 3.237 1 98.87 129 HIS B CA 1
ATOM 3175 C C . HIS B 1 129 ? 7.92 8.075 3.479 1 98.87 129 HIS B C 1
ATOM 3177 O O . HIS B 1 129 ? 8.631 7.242 2.912 1 98.87 129 HIS B O 1
ATOM 3183 N N . VAL B 1 130 ? 8.374 8.983 4.348 1 98.83 130 VAL B N 1
ATOM 3184 C CA . VAL B 1 130 ? 9.814 9.156 4.508 1 98.83 130 VAL B CA 1
ATOM 3185 C C . VAL B 1 130 ? 10.169 9.188 5.993 1 98.83 130 VAL B C 1
ATOM 3187 O O . VAL B 1 130 ? 9.326 9.516 6.832 1 98.83 130 VAL B O 1
ATOM 3190 N N . LEU B 1 131 ? 11.343 8.863 6.26 1 98.57 131 LEU B N 1
ATOM 3191 C CA . LEU B 1 131 ? 11.922 8.872 7.599 1 98.57 131 LEU B CA 1
ATOM 3192 C C . LEU B 1 131 ? 13.388 9.29 7.554 1 98.57 131 LEU B C 1
ATOM 3194 O O . LEU B 1 131 ? 14.14 8.838 6.687 1 98.57 131 LEU B O 1
ATOM 3198 N N . GLY B 1 132 ? 13.788 10.195 8.406 1 97.81 132 GLY B N 1
ATOM 3199 C CA . GLY B 1 132 ? 15.178 10.601 8.54 1 97.81 132 GLY B CA 1
ATOM 3200 C C . GLY B 1 132 ? 15.59 10.854 9.978 1 97.81 132 GLY B C 1
ATOM 3201 O O . GLY B 1 132 ? 14.759 11.216 10.813 1 97.81 132 GLY B O 1
ATOM 3202 N N . HIS B 1 133 ? 16.848 10.685 10.245 1 96.53 133 HIS B N 1
ATOM 3203 C CA . HIS B 1 133 ? 17.469 11.008 11.525 1 96.53 133 HIS B CA 1
ATOM 3204 C C . HIS B 1 133 ? 18.737 11.832 11.33 1 96.53 133 HIS B C 1
ATOM 3206 O O . HIS B 1 133 ? 19.511 11.578 10.404 1 96.53 133 HIS B O 1
ATOM 3212 N N . GLY B 1 134 ? 18.915 12.845 12.195 1 96.57 134 GLY B N 1
ATOM 3213 C CA . GLY B 1 134 ? 20.151 13.608 12.132 1 96.57 134 GLY B CA 1
ATOM 3214 C C . GLY B 1 134 ? 19.958 15.082 12.432 1 96.57 134 GLY B C 1
ATOM 3215 O O . GLY B 1 134 ? 19.043 15.457 13.168 1 96.57 134 GLY B O 1
ATOM 3216 N N . ASP B 1 135 ? 20.829 15.934 12.011 1 96.88 135 ASP B N 1
ATOM 3217 C CA . ASP B 1 135 ? 20.733 17.383 12.156 1 96.88 135 ASP B CA 1
ATOM 3218 C C . ASP B 1 135 ? 19.509 17.929 11.425 1 96.88 135 ASP B C 1
ATOM 3220 O O . ASP B 1 135 ? 19.357 17.723 10.219 1 96.88 135 ASP B O 1
ATOM 3224 N N . PRO B 1 136 ? 18.65 18.583 12.147 1 97.38 136 PRO B N 1
ATOM 3225 C CA . PRO B 1 136 ? 17.384 18.991 11.535 1 97.38 136 PRO B CA 1
ATOM 3226 C C . PRO B 1 136 ? 17.58 19.905 10.327 1 97.38 136 PRO B C 1
ATOM 3228 O O . PRO B 1 136 ? 16.804 19.844 9.37 1 97.38 136 PRO B O 1
ATOM 3231 N N . GLU B 1 137 ? 18.566 20.776 10.336 1 97.78 137 GLU B N 1
ATOM 3232 C CA . GLU B 1 137 ? 18.817 21.656 9.198 1 97.78 137 GLU B CA 1
ATOM 3233 C C . GLU B 1 137 ? 19.276 20.864 7.978 1 97.78 137 GLU B C 1
ATOM 3235 O O . GLU B 1 137 ? 18.884 21.168 6.85 1 97.78 137 GLU B O 1
ATOM 3240 N N . LYS B 1 138 ? 20.128 19.875 8.21 1 97.99 138 LYS B N 1
ATOM 3241 C CA . LYS B 1 138 ? 20.585 19.019 7.119 1 97.99 138 LYS B CA 1
ATOM 3242 C C . LYS B 1 138 ? 19.432 18.2 6.544 1 97.99 138 LYS B C 1
ATOM 3244 O O . LYS B 1 138 ? 19.333 18.028 5.328 1 97.99 138 LYS B O 1
ATOM 3249 N N . LEU B 1 139 ? 18.62 17.694 7.446 1 98.56 139 LEU B N 1
ATOM 3250 C CA . LEU B 1 139 ? 17.439 16.963 6.998 1 98.56 139 LEU B CA 1
ATOM 3251 C C . LEU B 1 139 ? 16.54 17.852 6.146 1 98.56 139 LEU B C 1
ATOM 3253 O O . LEU B 1 139 ? 16.067 17.431 5.087 1 98.56 139 LEU B O 1
ATOM 3257 N N . ALA B 1 140 ? 16.33 19.043 6.607 1 98.51 140 ALA B N 1
ATOM 3258 C CA . ALA B 1 140 ? 15.493 19.993 5.878 1 98.51 140 ALA B CA 1
ATOM 3259 C C . ALA B 1 140 ? 16.081 20.3 4.504 1 98.51 140 ALA B C 1
ATOM 3261 O O . ALA B 1 140 ? 15.35 20.391 3.515 1 98.51 140 ALA B O 1
ATOM 3262 N N . THR B 1 141 ? 17.369 20.468 4.407 1 98.64 141 THR B N 1
ATOM 3263 C CA . THR B 1 141 ? 18.048 20.732 3.143 1 98.64 141 THR B CA 1
ATOM 3264 C C . THR B 1 141 ? 17.861 19.566 2.176 1 98.64 141 THR B C 1
ATOM 3266 O O . THR B 1 141 ? 17.592 19.773 0.991 1 98.64 141 THR B O 1
ATOM 3269 N N . ALA B 1 142 ? 18.045 18.382 2.716 1 98.74 142 ALA B N 1
ATOM 3270 C CA . ALA B 1 142 ? 17.857 17.18 1.907 1 98.74 142 ALA B CA 1
ATOM 3271 C C . ALA B 1 142 ? 16.433 17.099 1.367 1 98.74 142 ALA B C 1
ATOM 3273 O O . ALA B 1 142 ? 16.225 16.821 0.184 1 98.74 142 ALA B O 1
ATOM 3274 N N . LEU B 1 143 ? 15.483 17.36 2.212 1 98.84 143 LEU B N 1
ATOM 3275 C CA . LEU B 1 143 ? 14.074 17.287 1.839 1 98.84 143 LEU B CA 1
ATOM 3276 C C . LEU B 1 143 ? 13.716 18.393 0.852 1 98.84 143 LEU B C 1
ATOM 3278 O O . LEU B 1 143 ? 12.929 18.174 -0.072 1 98.84 143 LEU B O 1
ATOM 3282 N N . HIS B 1 144 ? 14.291 19.547 1.044 1 98.65 144 HIS B N 1
ATOM 3283 C CA . HIS B 1 144 ? 14.105 20.623 0.078 1 98.65 144 HIS B CA 1
ATOM 3284 C C . HIS B 1 144 ? 14.574 20.204 -1.311 1 98.65 144 HIS B C 1
ATOM 3286 O O . HIS B 1 144 ? 13.878 20.435 -2.302 1 98.65 144 HIS B O 1
ATOM 3292 N N . SER B 1 145 ? 15.735 19.63 -1.348 1 98.51 145 SER B N 1
ATOM 3293 C CA . SER B 1 145 ? 16.301 19.183 -2.617 1 98.51 145 SER B CA 1
ATOM 3294 C C . SER B 1 145 ? 15.395 18.161 -3.296 1 98.51 145 SER B C 1
ATOM 3296 O O . SER B 1 145 ? 15.232 18.184 -4.518 1 98.51 145 SER B O 1
ATOM 3298 N N . ALA B 1 146 ? 14.853 17.277 -2.536 1 98.82 146 ALA B N 1
ATOM 3299 C CA . ALA B 1 146 ? 13.938 16.274 -3.076 1 98.82 146 ALA B CA 1
ATOM 3300 C C . ALA B 1 146 ? 12.649 16.92 -3.576 1 98.82 146 ALA B C 1
ATOM 3302 O O . ALA B 1 146 ? 12.174 16.607 -4.67 1 98.82 146 ALA B O 1
ATOM 3303 N N . LEU B 1 147 ? 12.083 17.802 -2.815 1 98.74 147 LEU B N 1
ATOM 3304 C CA . LEU B 1 147 ? 10.817 18.446 -3.147 1 98.74 147 LEU B CA 1
ATOM 3305 C C . LEU B 1 147 ? 10.954 19.302 -4.401 1 98.74 147 LEU B C 1
ATOM 3307 O O . LEU B 1 147 ? 9.992 19.464 -5.156 1 98.74 147 LEU B O 1
ATOM 3311 N N . GLN B 1 148 ? 12.15 19.803 -4.683 1 98.14 148 GLN B N 1
ATOM 3312 C CA . GLN B 1 148 ? 12.4 20.594 -5.883 1 98.14 148 GLN B CA 1
ATOM 3313 C C . GLN B 1 148 ? 12.227 19.751 -7.143 1 98.14 148 GLN B C 1
ATOM 3315 O O . GLN B 1 148 ? 12.121 20.289 -8.247 1 98.14 148 GLN B O 1
ATOM 3320 N N . GLN B 1 149 ? 12.269 18.423 -6.929 1 98.6 149 GLN B N 1
ATOM 3321 C CA . GLN B 1 149 ? 12.066 17.536 -8.07 1 98.6 149 GLN B CA 1
ATOM 3322 C C . GLN B 1 149 ? 10.58 17.31 -8.333 1 98.6 149 GLN B C 1
ATOM 3324 O O . GLN B 1 149 ? 10.212 16.517 -9.202 1 98.6 149 GLN B O 1
ATOM 3329 N N . SER B 1 150 ? 9.728 17.919 -7.59 1 98.5 150 SER B N 1
ATOM 3330 C CA . SER B 1 150 ? 8.279 17.839 -7.748 1 98.5 150 SER B CA 1
ATOM 3331 C C . SER B 1 150 ? 7.667 19.222 -7.942 1 98.5 150 SER B C 1
ATOM 3333 O O . SER B 1 150 ? 8.379 20.229 -7.934 1 98.5 150 SER B O 1
ATOM 3335 N N . GLY B 1 151 ? 6.373 19.283 -8.158 1 97.86 151 GLY B N 1
ATOM 3336 C CA . GLY B 1 151 ? 5.663 20.545 -8.294 1 97.86 151 GLY B CA 1
ATOM 3337 C C . GLY B 1 151 ? 5.185 21.107 -6.969 1 97.86 151 GLY B C 1
ATOM 3338 O O . GLY B 1 151 ? 4.408 22.064 -6.939 1 97.86 151 GLY B O 1
ATOM 3339 N N . THR B 1 152 ? 5.636 20.538 -5.843 1 97.9 152 THR B N 1
ATOM 3340 C CA . THR B 1 152 ? 5.197 20.977 -4.523 1 97.9 152 THR B CA 1
ATOM 3341 C C . THR B 1 152 ? 5.55 22.444 -4.295 1 97.9 152 THR B C 1
ATOM 3343 O O . THR B 1 152 ? 6.723 22.82 -4.343 1 97.9 152 THR B O 1
ATOM 3346 N N . PRO B 1 153 ? 4.594 23.196 -4.003 1 96.26 153 PRO B N 1
ATOM 3347 C CA . PRO B 1 153 ? 4.901 24.605 -3.743 1 96.26 153 PRO B CA 1
ATOM 3348 C C . PRO B 1 153 ? 5.692 24.808 -2.452 1 96.26 153 PRO B C 1
ATOM 3350 O O . PRO B 1 153 ? 5.301 24.299 -1.399 1 96.26 153 PRO B O 1
ATOM 3353 N N . LEU B 1 154 ? 6.753 25.481 -2.548 1 93.16 154 LEU B N 1
ATOM 3354 C CA . LEU B 1 154 ? 7.582 25.739 -1.376 1 93.16 154 LEU B CA 1
ATOM 3355 C C . LEU B 1 154 ? 7.499 27.205 -0.964 1 93.16 154 LEU B C 1
ATOM 3357 O O . LEU B 1 154 ? 8.151 27.621 -0.003 1 93.16 154 LEU B O 1
ATOM 3361 N N . SER B 1 155 ? 6.733 27.936 -1.641 1 83.97 155 SER B N 1
ATOM 3362 C CA . SER B 1 155 ? 6.58 29.338 -1.265 1 83.97 155 SER B CA 1
ATOM 3363 C C . SER B 1 155 ? 5.451 29.52 -0.256 1 83.97 155 SER B C 1
ATOM 3365 O O . SER B 1 155 ? 4.455 28.794 -0.294 1 83.97 155 SER B O 1
ATOM 3367 N N . ASP B 1 156 ? 5.871 30.139 0.688 1 70.54 156 ASP B N 1
ATOM 3368 C CA . ASP B 1 156 ? 4.828 30.457 1.659 1 70.54 156 ASP B CA 1
ATOM 3369 C C . ASP B 1 156 ? 3.7 31.257 1.011 1 70.54 156 ASP B C 1
ATOM 3371 O O . ASP B 1 156 ? 3.95 32.251 0.327 1 70.54 156 ASP B O 1
ATOM 3375 N N . ALA B 1 157 ? 2.972 30.53 0.172 1 57.97 157 ALA B N 1
ATOM 3376 C CA . ALA B 1 157 ? 1.884 31.348 -0.359 1 57.97 157 ALA B CA 1
ATOM 3377 C C . ALA B 1 157 ? 1.45 32.407 0.65 1 57.97 157 ALA B C 1
ATOM 3379 O O . ALA B 1 157 ? 1.489 32.173 1.86 1 57.97 157 ALA B O 1
ATOM 3380 N N . PRO B 1 158 ? 1.644 33.577 0.177 1 45.77 158 PRO B N 1
ATOM 3381 C CA . PRO B 1 158 ? 1.131 34.573 1.12 1 45.77 158 PRO B CA 1
ATOM 3382 C C . PRO B 1 158 ? -0.032 34.048 1.959 1 45.77 158 PRO B C 1
ATOM 3384 O O . PRO B 1 158 ? -0.811 33.215 1.488 1 45.77 158 PRO B O 1
ATOM 3387 N N . ALA B 1 159 ? 0.432 33.766 3.199 1 43.73 159 ALA B N 1
ATOM 3388 C CA . ALA B 1 159 ? -0.701 33.436 4.06 1 43.73 159 ALA B CA 1
ATOM 3389 C C . ALA B 1 159 ? -2.013 33.92 3.45 1 43.73 159 ALA B C 1
ATOM 3391 O O . ALA B 1 159 ? -2.26 35.126 3.372 1 43.73 159 ALA B O 1
ATOM 3392 N N . SER B 1 160 ? -2.131 33.613 2.163 1 40.98 160 SER B N 1
ATOM 3393 C CA . SER B 1 160 ? -3.474 34.15 1.968 1 40.98 160 SER B CA 1
ATOM 3394 C C . SER B 1 160 ? -4.216 34.278 3.294 1 40.98 160 SER B C 1
ATOM 3396 O O . SER B 1 160 ? -4.047 33.447 4.189 1 40.98 160 SER B O 1
ATOM 3398 N N . ALA B 1 161 ? -4.54 35.441 3.64 1 39.24 161 ALA B N 1
ATOM 3399 C CA . ALA B 1 161 ? -5.286 35.816 4.839 1 39.24 161 ALA B CA 1
ATOM 3400 C C . ALA B 1 161 ? -5.881 34.588 5.522 1 39.24 161 ALA B C 1
ATOM 3402 O O . ALA B 1 161 ? -6.324 33.652 4.853 1 39.24 161 ALA B O 1
ATOM 3403 N N . ALA B 1 162 ? -5.415 34.174 6.714 1 44.1 162 ALA B N 1
ATOM 3404 C CA . ALA B 1 162 ? -6.3 33.549 7.693 1 44.1 162 ALA B CA 1
ATOM 3405 C C . ALA B 1 162 ? -7.744 33.538 7.2 1 44.1 162 ALA B C 1
ATOM 3407 O O . ALA B 1 162 ? -8.454 34.54 7.319 1 44.1 162 ALA B O 1
ATOM 3408 N N . ALA B 1 163 ? -7.836 33.271 5.896 1 45.18 163 ALA B N 1
ATOM 3409 C CA . ALA B 1 163 ? -9.255 33.264 5.549 1 45.18 163 ALA B CA 1
ATOM 3410 C C . ALA B 1 163 ? -10.11 32.849 6.743 1 45.18 163 ALA B C 1
ATOM 3412 O O . ALA B 1 163 ? -9.892 31.787 7.33 1 45.18 163 ALA B O 1
ATOM 3413 N N . ALA B 1 164 ? -10.419 33.826 7.464 1 42.61 164 ALA B N 1
ATOM 3414 C CA . ALA B 1 164 ? -11.488 33.811 8.459 1 42.61 164 ALA B CA 1
ATOM 3415 C C . ALA B 1 164 ? -12.315 32.533 8.357 1 42.61 164 ALA B C 1
ATOM 3417 O O . ALA B 1 164 ? -12.483 31.98 7.267 1 42.61 164 ALA B O 1
ATOM 3418 N N . SER B 1 165 ? -12.419 31.842 9.395 1 50.49 165 SER B N 1
ATOM 3419 C CA . SER B 1 165 ? -13.433 30.845 9.725 1 50.49 165 SER B CA 1
ATOM 3420 C C . SER B 1 165 ? -14.61 30.913 8.758 1 50.49 165 SER B C 1
ATOM 3422 O O . SER B 1 165 ? -15.652 31.487 9.079 1 50.49 165 SER B O 1
ATOM 3424 N N . LYS B 1 166 ? -14.264 31.249 7.456 1 57.91 166 LYS B N 1
ATOM 3425 C CA . LYS B 1 166 ? -15.457 31.241 6.614 1 57.91 166 LYS B CA 1
ATOM 3426 C C . LYS B 1 166 ? -16.302 29.996 6.869 1 57.91 166 LYS B C 1
ATOM 3428 O O . LYS B 1 166 ? -15.766 28.926 7.165 1 57.91 166 LYS B O 1
ATOM 3433 N N . ALA B 1 167 ? -17.345 30.311 7.165 1 75.94 167 ALA B N 1
ATOM 3434 C CA . ALA B 1 167 ? -18.389 29.299 7.309 1 75.94 167 ALA B CA 1
ATOM 3435 C C . ALA B 1 167 ? -18.29 28.249 6.207 1 75.94 167 ALA B C 1
ATOM 3437 O O . ALA B 1 167 ? -18.114 28.585 5.033 1 75.94 167 ALA B O 1
ATOM 3438 N N . ILE B 1 168 ? -17.691 27.03 6.532 1 88.79 168 ILE B N 1
ATOM 3439 C CA . ILE B 1 168 ? -17.733 25.902 5.608 1 88.79 168 ILE B CA 1
ATOM 3440 C C . ILE B 1 168 ? -19.164 25.38 5.496 1 88.79 168 ILE B C 1
ATOM 3442 O O . ILE B 1 168 ? -19.895 25.336 6.488 1 88.79 168 ILE B O 1
ATOM 3446 N N . ASP B 1 169 ? -19.624 25.215 4.355 1 91.37 169 ASP B N 1
ATOM 3447 C CA . ASP B 1 169 ? -20.966 24.697 4.105 1 91.37 169 ASP B CA 1
ATOM 3448 C C . ASP B 1 169 ? -21.065 23.221 4.484 1 91.37 169 ASP B C 1
ATOM 3450 O O . ASP B 1 169 ? -21.284 22.367 3.622 1 91.37 169 ASP B O 1
ATOM 3454 N N . LEU B 1 170 ? -20.913 22.989 5.77 1 95.24 170 LEU B N 1
ATOM 3455 C CA . LEU B 1 170 ? -20.931 21.638 6.321 1 95.24 170 LEU B CA 1
ATOM 3456 C C . LEU B 1 170 ? -21.485 21.638 7.742 1 95.24 170 LEU B C 1
ATOM 3458 O O . LEU B 1 170 ? -21.144 22.509 8.546 1 95.24 170 LEU B O 1
ATOM 3462 N N . ASP B 1 171 ? -22.336 20.774 8.056 1 95.03 171 ASP B N 1
ATOM 3463 C CA . ASP B 1 171 ? -22.835 20.617 9.419 1 95.03 171 ASP B CA 1
ATOM 3464 C C . ASP B 1 171 ? -21.767 20.016 10.329 1 95.03 171 ASP B C 1
ATOM 3466 O O . ASP B 1 171 ? -21.859 18.85 10.717 1 95.03 171 ASP B O 1
ATOM 3470 N N . THR B 1 172 ? -20.864 20.806 10.791 1 96.48 172 THR B N 1
ATOM 3471 C CA . THR B 1 172 ? -19.728 20.325 11.57 1 96.48 172 THR B CA 1
ATOM 3472 C C . THR B 1 172 ? -20.177 19.865 12.954 1 96.48 172 THR B C 1
ATOM 3474 O O . THR B 1 172 ? -19.565 18.975 13.547 1 96.48 172 THR B O 1
ATOM 3477 N N . GLN B 1 173 ? -21.268 20.443 13.452 1 95.88 173 GLN B N 1
ATOM 3478 C CA . GLN B 1 173 ? -21.768 20.059 14.767 1 95.88 173 GLN B CA 1
ATOM 3479 C C . GLN B 1 173 ? -22.218 18.601 14.78 1 95.88 173 GLN B C 1
ATOM 3481 O O . GLN B 1 173 ? -21.903 17.857 15.711 1 95.88 173 GLN B O 1
ATOM 3486 N N . THR B 1 174 ? -22.972 18.286 13.782 1 97.09 174 THR B N 1
ATOM 3487 C CA . THR B 1 174 ? -23.423 16.904 13.664 1 97.09 174 THR B CA 1
ATOM 3488 C C . THR B 1 174 ? -22.233 15.954 13.558 1 97.09 174 THR B C 1
ATOM 3490 O O . THR B 1 174 ? -22.234 14.88 14.162 1 97.09 174 THR B O 1
ATOM 3493 N N . ILE B 1 175 ? -21.202 16.327 12.787 1 98.08 175 ILE B N 1
ATOM 3494 C CA . ILE B 1 175 ? -20.005 15.508 12.621 1 98.08 175 ILE B CA 1
ATOM 3495 C C . ILE B 1 175 ? -19.317 15.321 13.971 1 98.08 175 ILE B C 1
ATOM 3497 O O . ILE B 1 175 ? -19.062 14.19 14.393 1 98.08 175 ILE B O 1
ATOM 3501 N N . ASP B 1 176 ? -19.11 16.425 14.687 1 97.59 176 ASP B N 1
ATOM 3502 C CA . ASP B 1 176 ? -18.418 16.399 15.972 1 97.59 176 ASP B CA 1
ATOM 3503 C C . ASP B 1 176 ? -19.155 15.515 16.975 1 97.59 176 ASP B C 1
ATOM 3505 O O . ASP B 1 176 ? -18.538 14.698 17.662 1 97.59 176 ASP B O 1
ATOM 3509 N N . LYS B 1 177 ? -20.415 15.726 17.07 1 97.59 177 LYS B N 1
ATOM 3510 C CA . LYS B 1 177 ? -21.232 14.993 18.033 1 97.59 177 LYS B CA 1
ATOM 3511 C C . LYS B 1 177 ? -21.232 13.497 17.728 1 97.59 177 LYS B C 1
ATOM 3513 O O . LYS B 1 177 ? -21.094 12.674 18.635 1 97.59 177 LYS B O 1
ATOM 3518 N N . THR B 1 178 ? -21.4 13.19 16.501 1 98.3 178 THR B N 1
ATOM 3519 C CA . THR B 1 178 ? -21.497 11.79 16.105 1 98.3 178 THR B CA 1
ATOM 3520 C C . THR B 1 178 ? -20.163 11.077 16.309 1 98.3 178 THR B C 1
ATOM 3522 O O . THR B 1 178 ? -20.122 9.963 16.836 1 98.3 178 THR B O 1
ATOM 3525 N N . LEU B 1 179 ? -19.044 11.713 15.921 1 98.09 179 LEU B N 1
ATOM 3526 C CA . LEU B 1 179 ? -17.735 11.072 15.983 1 98.09 179 LEU B CA 1
ATOM 3527 C C . LEU B 1 179 ? -17.127 11.211 17.375 1 98.09 179 LEU B C 1
ATOM 3529 O O . LEU B 1 179 ? -16.184 10.495 17.719 1 98.09 179 LEU B O 1
ATOM 3533 N N . GLY B 1 180 ? -17.641 12.184 18.169 1 97.11 180 GLY B N 1
ATOM 3534 C CA . GLY B 1 180 ? -17.142 12.392 19.518 1 97.11 180 GLY B CA 1
ATOM 3535 C C . GLY B 1 180 ? -15.804 13.107 19.556 1 97.11 180 GLY B C 1
ATOM 3536 O O . GLY B 1 180 ? -15.06 12.992 20.532 1 97.11 180 GLY B O 1
ATOM 3537 N N . HIS B 1 181 ? -15.435 13.751 18.514 1 96.75 181 HIS B N 1
ATOM 3538 C CA . HIS B 1 181 ? -14.196 14.509 18.384 1 96.75 181 HIS B CA 1
ATOM 3539 C C . HIS B 1 181 ? -14.427 15.82 17.641 1 96.75 181 HIS B C 1
ATOM 3541 O O . HIS B 1 181 ? -15.191 15.864 16.674 1 96.75 181 HIS B O 1
ATOM 3547 N N . LYS B 1 182 ? -13.733 16.844 18.032 1 95.77 182 LYS B N 1
ATOM 3548 C CA . LYS B 1 182 ? -13.84 18.149 17.385 1 95.77 182 LYS B CA 1
ATOM 3549 C C . LYS B 1 182 ? -12.808 18.296 16.271 1 95.77 182 LYS B C 1
ATOM 3551 O O . LYS B 1 182 ? -11.642 17.937 16.447 1 95.77 182 LYS B O 1
ATOM 3556 N N . GLY B 1 183 ? -13.278 18.8 15.167 1 96.03 183 GLY B N 1
ATOM 3557 C CA . GLY B 1 183 ? -12.38 19.05 14.051 1 96.03 183 GLY B CA 1
ATOM 3558 C C . GLY B 1 183 ? -12.005 20.513 13.903 1 96.03 183 GLY B C 1
ATOM 3559 O O . GLY B 1 183 ? -12.284 21.323 14.789 1 96.03 183 GLY B O 1
ATOM 3560 N N . LYS B 1 184 ? -11.278 20.755 12.865 1 94.12 184 LYS B N 1
ATOM 3561 C CA . LYS B 1 184 ? -10.884 22.113 12.504 1 94.12 184 LYS B CA 1
ATOM 3562 C C . LYS B 1 184 ? -10.982 22.332 10.997 1 94.12 184 LYS B C 1
ATOM 3564 O O . LYS B 1 184 ? -10.795 21.396 10.215 1 94.12 184 LYS B O 1
ATOM 3569 N N . VAL B 1 185 ? -11.242 23.53 10.659 1 94.62 185 VAL B N 1
ATOM 3570 C CA . VAL B 1 185 ? -11.319 23.884 9.246 1 94.62 185 VAL B CA 1
ATOM 3571 C C . VAL B 1 185 ? -9.925 24.217 8.719 1 94.62 185 VAL B C 1
ATOM 3573 O O . VAL B 1 185 ? -9.185 24.981 9.343 1 94.62 185 VAL B O 1
ATOM 3576 N N . ASN B 1 186 ? -9.564 23.638 7.681 1 91.59 186 ASN B N 1
ATOM 3577 C CA . ASN B 1 186 ? -8.372 23.931 6.893 1 91.59 186 ASN B CA 1
ATOM 3578 C C . ASN B 1 186 ? -8.715 24.182 5.427 1 91.59 186 ASN B C 1
ATOM 3580 O O . ASN B 1 186 ? -8.873 23.237 4.652 1 91.59 186 ASN B O 1
ATOM 3584 N N . GLY B 1 187 ? -8.774 25.412 5.165 1 85.55 187 GLY B N 1
ATOM 3585 C CA . GLY B 1 187 ? -9.338 25.752 3.868 1 85.55 187 GLY B CA 1
ATOM 3586 C C . GLY B 1 187 ? -10.819 25.439 3.76 1 85.55 187 GLY B C 1
ATOM 3587 O O . GLY B 1 187 ? -11.612 25.866 4.602 1 85.55 187 GLY B O 1
AT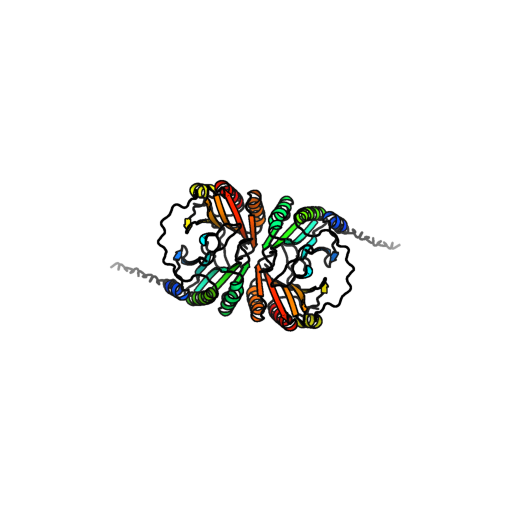OM 3588 N N . ASP B 1 188 ? -11.204 24.687 2.826 1 90.41 188 ASP B N 1
ATOM 3589 C CA . ASP B 1 188 ? -12.604 24.329 2.615 1 90.41 188 ASP B CA 1
ATOM 3590 C C . ASP B 1 188 ? -12.867 22.88 3.022 1 90.41 188 ASP B C 1
ATOM 3592 O O . ASP B 1 188 ? -13.788 22.243 2.507 1 90.41 188 ASP B O 1
ATOM 3596 N N . VAL B 1 189 ? -11.981 22.489 3.914 1 96.99 189 VAL B N 1
ATOM 3597 C CA . VAL B 1 189 ? -12.094 21.104 4.357 1 96.99 189 VAL B CA 1
ATOM 3598 C C . VAL B 1 189 ? -12.162 21.053 5.882 1 96.99 189 VAL B C 1
ATOM 3600 O O . VAL B 1 189 ? -11.462 21.803 6.566 1 96.99 189 VAL B O 1
ATOM 3603 N N . TYR B 1 190 ? -13.116 20.267 6.38 1 97.58 190 TYR B N 1
ATOM 3604 C CA . TYR B 1 190 ? -13.19 20.007 7.813 1 97.58 190 TYR B CA 1
ATOM 3605 C C . TYR B 1 190 ? -12.404 18.754 8.182 1 97.58 190 TYR B C 1
ATOM 3607 O O . TYR B 1 190 ? -12.669 17.67 7.656 1 97.58 190 TYR B O 1
ATOM 3615 N N . GLN B 1 191 ? -11.429 18.891 9.063 1 97.64 191 GLN B N 1
ATOM 3616 C CA . GLN B 1 191 ? -10.499 17.805 9.355 1 97.64 191 GLN B CA 1
ATOM 3617 C C . GLN B 1 191 ? -10.589 17.383 10.819 1 97.64 191 GLN B C 1
ATOM 3619 O O . GLN B 1 191 ? -10.63 18.23 11.714 1 97.64 191 GLN B O 1
ATOM 3624 N N . ILE B 1 192 ? -10.664 16.143 11.064 1 97.62 192 ILE B N 1
ATOM 3625 C CA . ILE B 1 192 ? -10.707 15.574 12.407 1 97.62 192 ILE B CA 1
ATOM 3626 C C . ILE B 1 192 ? -9.526 14.626 12.603 1 97.62 192 ILE B C 1
ATOM 3628 O O . ILE B 1 192 ? -9.231 13.803 11.734 1 97.62 192 ILE B O 1
ATOM 3632 N N . SER B 1 193 ? -8.798 14.78 13.657 1 96.92 193 SER B N 1
ATOM 3633 C CA . SER B 1 193 ? -7.699 13.914 14.072 1 96.92 193 SER B CA 1
ATOM 3634 C C . SER B 1 193 ? -8.052 13.144 15.341 1 96.92 193 SER B C 1
ATOM 3636 O O . SER B 1 193 ? -8.343 13.744 16.377 1 96.92 193 SER B O 1
ATOM 3638 N N . ILE B 1 194 ? -8.061 11.843 15.266 1 97.68 194 ILE B N 1
ATOM 3639 C CA . ILE B 1 194 ? -8.447 10.994 16.388 1 97.68 194 ILE B CA 1
ATOM 3640 C C . ILE B 1 194 ? -7.266 10.121 16.804 1 97.68 194 ILE B C 1
ATOM 3642 O O . ILE B 1 194 ? -6.931 9.151 16.12 1 97.68 194 ILE B O 1
ATOM 3646 N N . PRO B 1 195 ? -6.659 10.364 17.926 1 96.23 195 PRO B N 1
ATOM 3647 C CA . PRO B 1 195 ? -5.488 9.597 18.356 1 96.23 195 PRO B CA 1
ATOM 3648 C C . PRO B 1 195 ? -5.84 8.176 18.791 1 96.23 195 PRO B C 1
ATOM 3650 O O . PRO B 1 195 ? -6.902 7.952 19.378 1 96.23 195 PRO B O 1
ATOM 3653 N N . ARG B 1 196 ? -4.991 7.297 18.492 1 97.19 196 ARG B N 1
ATOM 3654 C CA . ARG B 1 196 ? -5.085 5.982 19.117 1 97.19 196 ARG B CA 1
ATOM 3655 C C . ARG B 1 196 ? -4.836 6.071 20.619 1 97.19 196 ARG B C 1
ATOM 3657 O O . ARG B 1 196 ? -4.223 7.028 21.097 1 97.19 196 ARG B O 1
ATOM 3664 N N . ALA B 1 197 ? -5.258 5.058 21.302 1 96.17 197 ALA B N 1
ATOM 3665 C CA . ALA B 1 197 ? -5.072 5.022 22.751 1 96.17 197 ALA B CA 1
ATOM 3666 C C . ALA B 1 197 ? -3.67 4.542 23.112 1 96.17 197 ALA B C 1
ATOM 3668 O O . ALA B 1 197 ? -3.14 4.893 24.169 1 96.17 197 ALA B O 1
ATOM 3669 N N . GLU B 1 198 ? -3.091 3.743 22.239 1 95.64 198 GLU B N 1
ATOM 3670 C CA . GLU B 1 198 ? -1.733 3.258 22.466 1 95.64 198 GLU B CA 1
ATOM 3671 C C . GLU B 1 198 ? -0.702 4.347 22.179 1 95.64 198 GLU B C 1
ATOM 3673 O O . GLU B 1 198 ? -0.929 5.216 21.335 1 95.64 198 GLU B O 1
ATOM 3678 N N . THR B 1 199 ? 0.335 4.3 22.902 1 95.39 199 THR B N 1
ATOM 3679 C CA . THR B 1 199 ? 1.505 5.046 22.452 1 95.39 199 THR B CA 1
ATOM 3680 C C . THR B 1 199 ? 2.161 4.355 21.26 1 95.39 199 THR B C 1
ATOM 3682 O O . THR B 1 199 ? 2.533 3.183 21.343 1 95.39 199 THR B O 1
ATOM 3685 N N . ILE B 1 200 ? 2.282 5.049 20.205 1 96.92 200 ILE B N 1
ATOM 3686 C CA . ILE B 1 200 ? 2.877 4.497 18.993 1 96.92 200 ILE B CA 1
ATOM 3687 C C . ILE B 1 200 ? 4.367 4.827 18.954 1 96.92 200 ILE B C 1
ATOM 3689 O O . ILE B 1 200 ? 4.768 5.957 19.242 1 96.92 200 ILE B O 1
ATOM 3693 N N . LYS B 1 201 ? 5.134 3.833 18.64 1 97.25 201 LYS B N 1
ATOM 3694 C CA . LYS B 1 201 ? 6.571 4.022 18.464 1 97.25 201 LYS B CA 1
ATOM 3695 C C . LYS B 1 201 ? 7.021 3.566 17.08 1 97.25 201 LYS B C 1
ATOM 3697 O O . LYS B 1 201 ? 6.351 2.753 16.44 1 97.25 201 LYS B O 1
ATOM 3702 N N . ASP B 1 202 ? 8.089 4.081 16.641 1 95.03 202 ASP B N 1
ATOM 3703 C CA . ASP B 1 202 ? 8.828 3.617 15.47 1 95.03 202 ASP B CA 1
ATOM 3704 C C . ASP B 1 202 ? 10.326 3.547 15.758 1 95.03 202 ASP B C 1
ATOM 3706 O O . ASP B 1 202 ? 10.946 4.558 16.096 1 95.03 202 ASP B O 1
ATOM 3710 N N . ASP B 1 203 ? 10.868 2.359 15.587 1 92.94 203 ASP B N 1
ATOM 3711 C CA . ASP B 1 203 ? 12.261 2.102 15.943 1 92.94 203 ASP B CA 1
ATOM 3712 C C . ASP B 1 203 ? 12.567 2.597 17.355 1 92.94 203 ASP B C 1
ATOM 3714 O O . ASP B 1 203 ? 13.554 3.304 17.57 1 92.94 203 ASP B O 1
ATOM 3718 N N . GLY B 1 204 ? 11.617 2.357 18.242 1 91.97 204 GLY B N 1
ATOM 3719 C CA . GLY B 1 204 ? 11.79 2.648 19.656 1 91.97 204 GLY B CA 1
ATOM 3720 C C . GLY B 1 204 ? 11.466 4.086 20.013 1 91.97 204 GLY B C 1
ATOM 3721 O O . GLY B 1 204 ? 11.432 4.446 21.192 1 91.97 204 GLY B O 1
ATOM 3722 N N . MET B 1 205 ? 11.145 4.911 19.032 1 93.38 205 MET B N 1
ATOM 3723 C CA . MET B 1 205 ? 10.863 6.321 19.286 1 93.38 205 MET B CA 1
ATOM 3724 C C . MET B 1 205 ? 9.365 6.598 19.216 1 93.38 205 MET B C 1
ATOM 3726 O O . MET B 1 205 ? 8.668 6.052 18.358 1 93.38 205 MET B O 1
ATOM 3730 N N . ASP B 1 206 ? 8.971 7.465 20.036 1 94.67 206 ASP B N 1
ATOM 3731 C CA . ASP B 1 206 ? 7.557 7.828 20.035 1 94.67 206 ASP B CA 1
ATOM 3732 C C . ASP B 1 206 ? 7.17 8.526 18.732 1 94.67 206 ASP B C 1
ATOM 3734 O O . ASP B 1 206 ? 7.926 9.352 18.216 1 94.67 206 ASP B O 1
ATOM 3738 N N . VAL B 1 207 ? 6.074 8.174 18.194 1 95.81 207 VAL B N 1
ATOM 3739 C CA . VAL B 1 207 ? 5.478 8.832 17.036 1 95.81 207 VAL B CA 1
ATOM 3740 C C . VAL B 1 207 ? 4.191 9.541 17.45 1 95.81 207 VAL B C 1
ATOM 3742 O O . VAL B 1 207 ? 3.101 8.972 17.348 1 95.81 207 VAL B O 1
ATOM 3745 N N . PRO B 1 208 ? 4.306 10.805 17.892 1 95.15 208 PRO B N 1
ATOM 3746 C CA . PRO B 1 208 ? 3.114 11.554 18.299 1 95.15 208 PRO B CA 1
ATOM 3747 C C . PRO B 1 208 ? 2.083 11.676 17.179 1 95.15 208 PRO B C 1
ATOM 3749 O O . PRO B 1 208 ? 2.405 11.443 16.011 1 95.15 208 PRO B O 1
ATOM 3752 N N . ASP B 1 209 ? 0.912 12.118 17.503 1 94.09 209 ASP B N 1
ATOM 3753 C CA . ASP B 1 209 ? -0.209 12.241 16.577 1 94.09 209 ASP B CA 1
ATOM 3754 C C . ASP B 1 209 ? 0.161 13.113 15.379 1 94.09 209 ASP B C 1
ATOM 3756 O O . ASP B 1 209 ? -0.177 12.787 14.239 1 94.09 209 ASP B O 1
ATOM 3760 N N . ALA B 1 210 ? 0.858 14.179 15.65 1 93.81 210 ALA B N 1
ATOM 3761 C CA . ALA B 1 210 ? 1.194 15.158 14.62 1 93.81 210 ALA B CA 1
ATOM 3762 C C . ALA B 1 210 ? 2.147 14.563 13.587 1 93.81 210 ALA B C 1
ATOM 3764 O O . ALA B 1 210 ? 2.356 15.143 12.519 1 93.81 210 ALA B O 1
ATOM 3765 N N . MET B 1 211 ? 2.663 13.353 13.875 1 95.65 211 MET B N 1
ATOM 3766 C CA . MET B 1 211 ? 3.613 12.708 12.973 1 95.65 211 MET B CA 1
ATOM 3767 C C . MET B 1 211 ? 2.96 11.541 12.239 1 95.65 211 MET B C 1
ATOM 3769 O O . MET B 1 211 ? 3.653 10.673 11.705 1 95.65 211 MET B O 1
ATOM 3773 N N . GLY B 1 212 ? 1.66 11.489 12.249 1 93.83 212 GLY B N 1
ATOM 3774 C CA . GLY B 1 212 ? 0.956 10.593 11.346 1 93.83 212 GLY B CA 1
ATOM 3775 C C . GLY B 1 212 ? 0.476 9.322 12.02 1 93.83 212 GLY B C 1
ATOM 3776 O O . GLY B 1 212 ? 0.224 8.316 11.352 1 93.83 212 GLY B O 1
ATOM 3777 N N . SER B 1 213 ? 0.345 9.321 13.378 1 95.72 213 SER B N 1
ATOM 3778 C CA . SER B 1 213 ? -0.064 8.103 14.07 1 95.72 213 SER B CA 1
ATOM 3779 C C . SER B 1 213 ? -1.532 8.168 14.481 1 95.72 213 SER B C 1
ATOM 3781 O O . SER B 1 213 ? -2.034 7.263 15.15 1 95.72 213 SER B O 1
ATOM 3783 N N . ALA B 1 214 ? -2.231 9.259 14.133 1 96.96 214 ALA B N 1
ATOM 3784 C CA . ALA B 1 214 ? -3.646 9.402 14.468 1 96.96 214 ALA B CA 1
ATOM 3785 C C . ALA B 1 214 ? -4.528 9.116 13.255 1 96.96 214 ALA B C 1
ATOM 3787 O O . ALA B 1 214 ? -4.095 9.282 12.112 1 96.96 214 ALA B O 1
ATOM 3788 N N . ILE B 1 215 ? -5.704 8.713 13.478 1 98.4 215 ILE B N 1
ATOM 3789 C CA . ILE B 1 215 ? -6.726 8.579 12.445 1 98.4 215 ILE B CA 1
ATOM 3790 C C . ILE B 1 215 ? -7.105 9.959 11.912 1 98.4 215 ILE B C 1
ATOM 3792 O O . ILE B 1 215 ? -7.371 10.88 12.689 1 98.4 215 ILE B O 1
ATOM 3796 N N . ALA B 1 216 ? -7.026 10.101 10.636 1 98.11 216 ALA B N 1
ATOM 3797 C CA . ALA B 1 216 ? -7.376 11.357 9.977 1 98.11 216 ALA B CA 1
ATOM 3798 C C . ALA B 1 216 ? -8.643 11.202 9.141 1 98.11 216 ALA B C 1
ATOM 3800 O O . ALA B 1 216 ? -8.734 10.302 8.301 1 98.11 216 ALA B O 1
ATOM 3801 N N . ILE B 1 217 ? -9.631 12.041 9.381 1 98.74 217 ILE B N 1
ATOM 3802 C CA . ILE B 1 217 ? -10.871 12.066 8.613 1 98.74 217 ILE B CA 1
ATOM 3803 C C . ILE B 1 217 ? -11.118 13.475 8.079 1 98.74 217 ILE B C 1
ATOM 3805 O O . ILE B 1 217 ? -11.207 14.432 8.852 1 98.74 217 ILE B O 1
ATOM 3809 N N . ASN B 1 218 ? -11.254 13.596 6.81 1 98.72 218 ASN B N 1
ATOM 3810 C CA . ASN B 1 218 ? -11.446 14.881 6.146 1 98.72 218 ASN B CA 1
ATOM 3811 C C . ASN B 1 218 ? -12.785 14.941 5.418 1 98.72 218 ASN B C 1
ATOM 3813 O O . ASN B 1 218 ? -13.183 13.978 4.76 1 98.72 218 ASN B O 1
ATOM 3817 N N . PHE B 1 219 ? -13.465 16.077 5.538 1 98.8 219 PHE B N 1
ATOM 3818 C CA . PHE B 1 219 ? -14.74 16.341 4.881 1 98.8 219 PHE B CA 1
ATOM 3819 C C . PHE B 1 219 ? -14.632 17.546 3.954 1 98.8 219 PHE B C 1
ATOM 3821 O O . PHE B 1 219 ? -14.328 18.654 4.4 1 98.8 219 PHE B O 1
ATOM 3828 N N . GLN B 1 220 ? -14.87 17.345 2.715 1 98.56 220 GLN B N 1
ATOM 3829 C CA . GLN B 1 220 ? -15.036 18.438 1.762 1 98.56 220 GLN B CA 1
ATOM 3830 C C . GLN B 1 220 ? -16.498 18.593 1.353 1 98.56 220 GLN B C 1
ATOM 3832 O O . GLN B 1 220 ? -17.067 17.704 0.716 1 98.56 220 GLN B O 1
ATOM 3837 N N . PRO B 1 221 ? -17.084 19.73 1.649 1 98.12 221 PRO B N 1
ATOM 3838 C CA . PRO B 1 221 ? -18.469 19.916 1.21 1 98.12 221 PRO B CA 1
ATOM 3839 C C . PRO B 1 221 ? -18.624 19.83 -0.307 1 98.12 221 PRO B C 1
ATOM 3841 O O . PRO B 1 221 ? -17.778 20.339 -1.047 1 98.12 221 PRO B O 1
ATOM 3844 N N . THR B 1 222 ? -19.708 19.13 -0.702 1 97.9 222 THR B N 1
ATOM 3845 C CA . THR B 1 22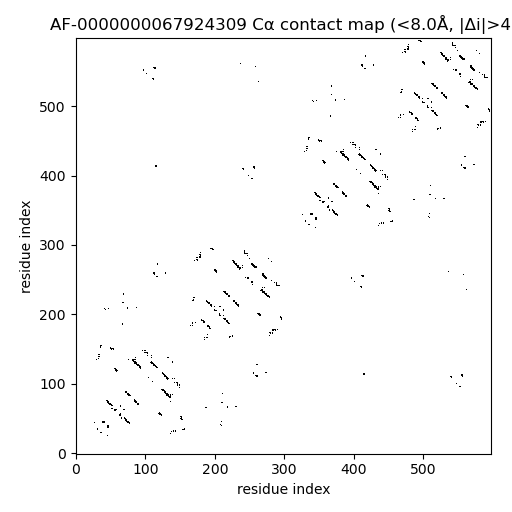2 ? -19.953 19 -2.134 1 97.9 222 THR B CA 1
ATOM 3846 C C . THR B 1 222 ? -21.34 19.524 -2.495 1 97.9 222 THR B C 1
ATOM 3848 O O . THR B 1 222 ? -21.825 19.297 -3.606 1 97.9 222 THR B O 1
ATOM 3851 N N . GLY B 1 223 ? -22.022 20.19 -1.549 1 95.39 223 GLY B N 1
ATOM 3852 C CA . GLY B 1 223 ? -23.311 20.824 -1.782 1 95.39 223 GLY B CA 1
ATOM 3853 C C . GLY B 1 223 ? -24.481 19.995 -1.288 1 95.39 223 GLY B C 1
ATOM 3854 O O . GLY B 1 223 ? -24.406 18.765 -1.251 1 95.39 223 GLY B O 1
ATOM 3855 N N . GLY B 1 224 ? -25.563 20.661 -0.856 1 95.3 224 GLY B N 1
ATOM 3856 C CA . GLY B 1 224 ? -26.817 20.017 -0.498 1 95.3 224 GLY B CA 1
ATOM 3857 C C . GLY B 1 224 ? -26.7 19.119 0.718 1 95.3 224 GLY B C 1
ATOM 3858 O O . GLY B 1 224 ? -27.33 18.061 0.778 1 95.3 224 GLY B O 1
ATOM 3859 N N . GLY B 1 225 ? -25.759 19.486 1.635 1 96.24 225 GLY B N 1
ATOM 3860 C CA . GLY B 1 225 ? -25.61 18.695 2.846 1 96.24 225 GLY B CA 1
ATOM 3861 C C . GLY B 1 225 ? -24.72 17.481 2.66 1 96.24 225 GLY B C 1
ATOM 3862 O O . GLY B 1 225 ? -24.574 16.666 3.573 1 96.24 225 GLY B O 1
ATOM 3863 N N . LYS B 1 226 ? -24.068 17.409 1.481 1 98.15 226 LYS B N 1
ATOM 3864 C CA . LYS B 1 226 ? -23.185 16.291 1.163 1 98.15 226 LYS B CA 1
ATOM 3865 C C . LYS B 1 226 ? -21.72 16.677 1.35 1 98.15 226 LYS B C 1
ATOM 3867 O O . LYS B 1 226 ? -21.389 17.862 1.418 1 98.15 226 LYS B O 1
ATOM 3872 N N . ALA B 1 227 ? -20.938 15.653 1.457 1 98.71 227 ALA B N 1
ATOM 3873 C CA . ALA B 1 227 ? -19.491 15.843 1.535 1 98.71 227 ALA B CA 1
ATOM 3874 C C . ALA B 1 227 ? -18.749 14.654 0.931 1 98.71 227 ALA B C 1
ATOM 3876 O O . ALA B 1 227 ? -19.225 13.518 0.997 1 98.71 227 ALA B O 1
ATOM 3877 N N . ALA B 1 228 ? -17.671 14.941 0.335 1 98.8 228 ALA B N 1
ATOM 3878 C CA . ALA B 1 228 ? -16.659 13.922 0.069 1 98.8 228 ALA B CA 1
ATOM 3879 C C . ALA B 1 228 ? -15.783 13.686 1.296 1 98.8 228 ALA B C 1
ATOM 3881 O O . ALA B 1 228 ? -15.342 14.637 1.944 1 98.8 228 ALA B O 1
ATOM 3882 N N . ILE B 1 229 ? -15.637 12.454 1.637 1 98.88 229 ILE B N 1
ATOM 3883 C CA . ILE B 1 229 ? -14.8 12.132 2.787 1 98.88 229 ILE B CA 1
ATOM 3884 C C . ILE B 1 229 ? -13.648 11.229 2.351 1 98.88 229 ILE B C 1
ATOM 3886 O O . ILE B 1 229 ? -13.812 10.388 1.465 1 98.88 229 ILE B O 1
ATOM 3890 N N . THR B 1 230 ? -12.456 11.453 2.91 1 98.82 230 THR B N 1
ATOM 3891 C CA . THR B 1 230 ? -11.314 10.552 2.806 1 98.82 230 THR B CA 1
ATOM 3892 C C . THR B 1 230 ? -10.417 10.672 4.034 1 98.82 230 THR B C 1
ATOM 3894 O O . THR B 1 230 ? -10.658 11.509 4.906 1 98.82 230 THR B O 1
ATOM 3897 N N . GLY B 1 231 ? -9.505 9.822 4.201 1 98.35 231 GLY B N 1
ATOM 3898 C CA . GLY B 1 231 ? -8.566 9.733 5.308 1 98.35 231 GLY B CA 1
ATOM 3899 C C . GLY B 1 231 ? -8.015 8.335 5.512 1 98.35 231 GLY B C 1
ATOM 3900 O O . GLY B 1 231 ? -7.887 7.567 4.557 1 98.35 231 GLY B O 1
ATOM 3901 N N . ASP B 1 232 ? -7.485 8.16 6.646 1 98.12 232 ASP B N 1
ATOM 3902 C CA . ASP B 1 232 ? -6.967 6.824 6.925 1 98.12 232 ASP B CA 1
ATOM 3903 C C . ASP B 1 232 ? -7.255 6.413 8.367 1 98.12 232 ASP B C 1
ATOM 3905 O O . ASP B 1 232 ? -7.069 7.206 9.293 1 98.12 232 ASP B O 1
ATOM 3909 N N . PHE B 1 233 ? -7.864 5.267 8.556 1 98.81 233 PHE B N 1
ATOM 3910 C CA . PHE B 1 233 ? -7.862 4.598 9.852 1 98.81 233 PHE B CA 1
ATOM 3911 C C . PHE B 1 233 ? -6.488 4.012 10.156 1 98.81 233 PHE B C 1
ATOM 3913 O O . PHE B 1 233 ? -5.851 3.423 9.28 1 98.81 233 PHE B O 1
ATOM 3920 N N . VAL B 1 234 ? -6.012 4.222 11.306 1 98.76 234 VAL B N 1
ATOM 3921 C CA . VAL B 1 234 ? -4.763 3.644 11.791 1 98.76 234 VAL B CA 1
ATOM 3922 C C . VAL B 1 234 ? -5.061 2.426 12.662 1 98.76 234 VAL B C 1
ATOM 3924 O O . VAL B 1 234 ? -5.568 2.562 13.778 1 98.76 234 VAL B O 1
ATOM 3927 N N . LEU B 1 235 ? -4.675 1.242 12.204 1 98.84 235 LEU B N 1
ATOM 3928 C CA . LEU B 1 235 ? -5.239 0.016 12.759 1 98.84 235 LEU B CA 1
ATOM 3929 C C . LEU B 1 235 ? -4.135 -0.962 13.149 1 98.84 235 LEU B C 1
ATOM 3931 O O . LEU B 1 235 ? -3.083 -1.005 12.507 1 98.84 235 LEU B O 1
ATOM 3935 N N . ILE B 1 236 ? -4.446 -1.737 14.155 1 98.28 236 ILE B N 1
ATOM 3936 C CA . ILE B 1 236 ? -3.668 -2.951 14.377 1 98.28 236 ILE B CA 1
ATOM 3937 C C . ILE B 1 236 ? -4.343 -4.131 13.683 1 98.28 236 ILE B C 1
ATOM 3939 O O . ILE B 1 236 ? -5.496 -4.033 13.258 1 98.28 236 ILE B O 1
ATOM 3943 N N . ALA B 1 237 ? -3.712 -5.254 13.605 1 98.18 237 ALA B N 1
ATOM 3944 C CA . ALA B 1 237 ? -4.096 -6.376 12.752 1 98.18 237 ALA B CA 1
ATOM 3945 C C . ALA B 1 237 ? -5.533 -6.81 13.029 1 98.18 237 ALA B C 1
ATOM 3947 O O . ALA B 1 237 ? -6.345 -6.914 12.107 1 98.18 237 ALA B O 1
ATOM 3948 N N . PRO B 1 238 ? -5.981 -7.023 14.276 1 98.21 238 PRO B N 1
ATOM 3949 C CA . PRO B 1 238 ? -7.334 -7.529 14.521 1 98.21 238 PRO B CA 1
ATOM 3950 C C . PRO B 1 238 ? -8.416 -6.504 14.19 1 98.21 238 PRO B C 1
ATOM 3952 O O . PRO B 1 238 ? -9.597 -6.852 14.11 1 98.21 238 PRO B O 1
ATOM 3955 N N . GLU B 1 239 ? -8.025 -5.286 14.011 1 98.77 239 GLU B N 1
ATOM 3956 C CA . GLU B 1 239 ? -8.994 -4.223 13.763 1 98.77 239 GLU B CA 1
ATOM 3957 C C . GLU B 1 239 ? -9.283 -4.076 12.272 1 98.77 239 GLU B C 1
ATOM 3959 O O . GLU B 1 239 ? -10.3 -3.496 11.885 1 98.77 239 GLU B O 1
ATOM 3964 N N . VAL B 1 240 ? -8.426 -4.584 11.391 1 98.83 240 VAL B N 1
ATOM 3965 C CA . VAL B 1 240 ? -8.472 -4.302 9.96 1 98.83 240 VAL B CA 1
ATOM 3966 C C . VAL B 1 240 ? -9.807 -4.767 9.384 1 98.83 240 VAL B C 1
ATOM 3968 O O . VAL B 1 240 ? -10.541 -3.977 8.785 1 98.83 240 VAL B O 1
ATOM 3971 N N . ASN B 1 241 ? -10.153 -6.001 9.575 1 98.77 241 ASN B N 1
ATOM 3972 C CA . ASN B 1 241 ? -11.323 -6.536 8.888 1 98.77 241 ASN B CA 1
ATOM 3973 C C . A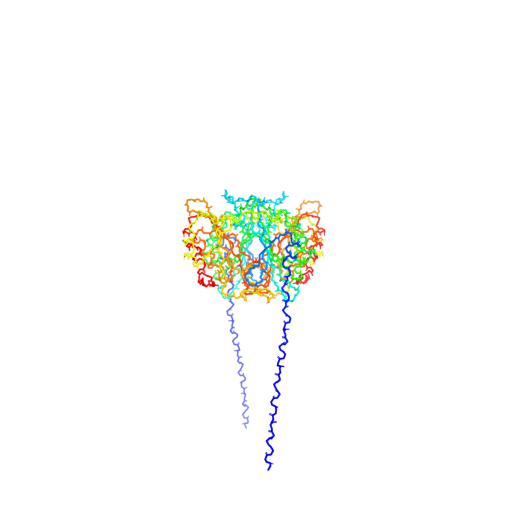SN B 1 241 ? -12.621 -6.063 9.538 1 98.77 241 ASN B C 1
ATOM 3975 O O . ASN B 1 241 ? -13.6 -5.781 8.845 1 98.77 241 ASN B O 1
ATOM 3979 N N . PRO B 1 242 ? -12.706 -5.875 10.899 1 98.79 242 PRO B N 1
ATOM 3980 C CA . PRO B 1 242 ? -13.903 -5.261 11.477 1 98.79 242 PRO B CA 1
ATOM 3981 C C . PRO B 1 242 ? -14.151 -3.847 10.956 1 98.79 242 PRO B C 1
ATOM 3983 O O . PRO B 1 242 ? -15.292 -3.486 10.656 1 98.79 242 PRO B O 1
ATOM 3986 N N . VAL B 1 243 ? -13.129 -3.071 10.852 1 98.89 243 VAL B N 1
ATOM 3987 C CA . VAL B 1 243 ? -13.276 -1.708 10.351 1 98.89 243 VAL B CA 1
ATOM 3988 C C . VAL B 1 243 ? -13.669 -1.74 8.876 1 98.89 243 VAL B C 1
ATOM 3990 O O . VAL B 1 243 ? -14.553 -0.994 8.446 1 98.89 243 VAL B O 1
ATOM 3993 N N . LEU B 1 244 ? -12.97 -2.605 8.143 1 98.82 244 LEU B N 1
ATOM 3994 C CA . LEU B 1 244 ? -13.29 -2.768 6.729 1 98.82 244 LEU B CA 1
ATOM 3995 C C . LEU B 1 244 ? -14.766 -3.098 6.541 1 98.82 244 LEU B C 1
ATOM 3997 O O . LEU B 1 244 ? -15.442 -2.49 5.708 1 98.82 244 LEU B O 1
ATOM 4001 N N . ARG B 1 245 ? -15.284 -4.026 7.269 1 98.57 245 ARG B N 1
ATOM 4002 C CA . ARG B 1 245 ? -16.684 -4.433 7.194 1 98.57 245 ARG B CA 1
ATOM 4003 C C . ARG B 1 245 ? -17.611 -3.268 7.523 1 98.57 245 ARG B C 1
ATOM 4005 O O . ARG B 1 245 ? -18.586 -3.023 6.81 1 98.57 245 ARG B O 1
ATOM 4012 N N . ALA B 1 246 ? -17.289 -2.551 8.597 1 98.77 246 ALA B N 1
ATOM 4013 C CA . ALA B 1 246 ? -18.125 -1.428 9.016 1 98.77 246 ALA B CA 1
ATOM 4014 C C . ALA B 1 246 ? -18.205 -0.366 7.922 1 98.77 246 ALA B C 1
ATOM 4016 O O . ALA B 1 246 ? -19.282 0.169 7.647 1 98.77 246 ALA B O 1
ATOM 4017 N N . LEU B 1 247 ? -17.068 -0.078 7.3 1 98.86 247 LEU B N 1
ATOM 4018 C CA . LEU B 1 247 ? -17.055 0.918 6.234 1 98.86 247 LEU B CA 1
ATOM 4019 C C . LEU B 1 247 ? -17.889 0.452 5.045 1 98.86 247 LEU B C 1
ATOM 4021 O O . LEU B 1 247 ? -18.767 1.178 4.575 1 98.86 247 LEU B O 1
ATOM 4025 N N . ARG B 1 248 ? -17.678 -0.734 4.637 1 98.57 248 ARG B N 1
ATOM 4026 C CA . ARG B 1 248 ? -18.336 -1.222 3.43 1 98.57 248 ARG B CA 1
ATOM 4027 C C . ARG B 1 248 ? -19.84 -1.36 3.644 1 98.57 248 ARG B C 1
ATOM 4029 O O . ARG B 1 248 ? -20.63 -1.054 2.749 1 98.57 248 ARG B O 1
ATOM 4036 N N . GLU B 1 249 ? -20.197 -1.807 4.777 1 97.66 249 GLU B N 1
ATOM 4037 C CA . GLU B 1 249 ? -21.616 -1.936 5.092 1 97.66 249 GLU B CA 1
ATOM 4038 C C . GLU B 1 249 ? -22.284 -0.569 5.203 1 97.66 249 GLU B C 1
ATOM 4040 O O . GLU B 1 249 ? -23.512 -0.466 5.157 1 97.66 249 GLU B O 1
ATOM 4045 N N . SER B 1 250 ? -21.479 0.468 5.377 1 98.4 250 SER B N 1
ATOM 4046 C CA . SER B 1 250 ? -22.006 1.824 5.493 1 98.4 250 SER B CA 1
ATOM 4047 C C . SER B 1 250 ? -21.91 2.57 4.166 1 98.4 250 SER B C 1
ATOM 4049 O O . SER B 1 250 ? -22.145 3.778 4.109 1 98.4 250 SER B O 1
ATOM 4051 N N . GLY B 1 251 ? -21.51 1.88 3.151 1 97.66 251 GLY B N 1
ATOM 4052 C CA . GLY B 1 251 ? -21.448 2.484 1.83 1 97.66 251 GLY B CA 1
ATOM 4053 C C . GLY B 1 251 ? -20.198 3.315 1.611 1 97.66 251 GLY B C 1
ATOM 4054 O O . GLY B 1 251 ? -20.164 4.174 0.728 1 97.66 251 GLY B O 1
ATOM 4055 N N . ILE B 1 252 ? -19.228 3.138 2.439 1 98.78 252 ILE B N 1
ATOM 4056 C CA . ILE B 1 252 ? -17.951 3.83 2.299 1 98.78 252 ILE B CA 1
ATOM 4057 C C . ILE B 1 252 ? -16.925 2.896 1.662 1 98.78 252 ILE B C 1
ATOM 4059 O O . ILE B 1 252 ? -16.745 1.762 2.112 1 98.78 252 ILE B O 1
ATOM 4063 N N . GLU B 1 253 ? -16.25 3.339 0.656 1 98.59 253 GLU B N 1
ATOM 4064 C CA . GLU B 1 253 ? -15.286 2.528 -0.081 1 98.59 253 GLU B CA 1
ATOM 4065 C C . GLU B 1 253 ? -13.976 2.39 0.69 1 98.59 253 GLU B C 1
ATOM 4067 O O . GLU B 1 253 ? -13.561 3.317 1.388 1 98.59 253 GLU B O 1
ATOM 4072 N N . VAL B 1 254 ? -13.397 1.253 0.555 1 98.81 254 VAL B N 1
ATOM 4073 C CA . VAL B 1 254 ? -12.02 1.055 0.995 1 98.81 254 VAL B CA 1
ATOM 4074 C C . VAL B 1 254 ? -11.076 1.143 -0.203 1 98.81 254 VAL B C 1
ATOM 4076 O O . VAL B 1 254 ? -11.137 0.311 -1.111 1 98.81 254 VAL B O 1
ATOM 4079 N N . ASN B 1 255 ? -10.189 2.103 -0.172 1 98.61 255 ASN B N 1
ATOM 4080 C CA . ASN B 1 255 ? -9.318 2.371 -1.311 1 98.61 255 ASN B CA 1
ATOM 4081 C C . ASN B 1 255 ? -8.008 1.596 -1.209 1 98.61 255 ASN B C 1
ATOM 4083 O O . ASN B 1 255 ? -7.414 1.235 -2.227 1 98.61 255 ASN B O 1
ATOM 4087 N N . ALA B 1 256 ? -7.532 1.426 0.023 1 98.78 256 ALA B N 1
ATOM 4088 C CA . ALA B 1 256 ? -6.227 0.793 0.203 1 98.78 256 ALA B CA 1
ATOM 4089 C C . ALA B 1 256 ? -6.028 0.349 1.649 1 98.78 256 ALA B C 1
ATOM 4091 O O . ALA B 1 256 ? -6.606 0.933 2.57 1 98.78 256 ALA B O 1
ATOM 4092 N N . VAL B 1 257 ? -5.293 -0.656 1.843 1 98.87 257 VAL B N 1
ATOM 4093 C CA . VAL B 1 257 ? -4.809 -1.152 3.128 1 98.87 257 VAL B CA 1
ATOM 4094 C C . VAL B 1 257 ? -3.32 -1.475 3.03 1 98.87 257 VAL B C 1
ATOM 4096 O O . VAL B 1 257 ? -2.918 -2.356 2.266 1 98.87 257 VAL B O 1
ATOM 4099 N N . HIS B 1 258 ? -2.483 -0.737 3.755 1 98.76 258 HIS B N 1
ATOM 4100 C CA . HIS B 1 258 ? -1.039 -0.92 3.672 1 98.76 258 HIS B CA 1
ATOM 4101 C C . HIS B 1 258 ? -0.332 -0.274 4.859 1 98.76 258 HIS B C 1
ATOM 4103 O O . HIS B 1 258 ? -0.981 0.304 5.734 1 98.76 258 HIS B O 1
ATOM 4109 N N . ASN B 1 259 ? 0.932 -0.37 4.919 1 98.44 259 ASN B N 1
ATOM 4110 C CA . ASN B 1 259 ? 1.734 0.243 5.973 1 98.44 259 ASN B CA 1
ATOM 4111 C C . ASN B 1 259 ? 2.217 1.634 5.572 1 98.44 259 ASN B C 1
ATOM 4113 O O . ASN B 1 259 ? 2.23 1.974 4.388 1 98.44 259 ASN B O 1
ATOM 4117 N N . HIS B 1 260 ? 2.661 2.412 6.597 1 98.68 260 HIS B N 1
ATOM 4118 C CA . HIS B 1 260 ? 3.341 3.679 6.354 1 98.68 260 HIS B CA 1
ATOM 4119 C C . HIS B 1 260 ? 4.765 3.654 6.9 1 98.68 260 HIS B C 1
ATOM 4121 O O . HIS B 1 260 ? 5.62 4.421 6.452 1 98.68 260 HIS B O 1
ATOM 4127 N N . MET B 1 261 ? 4.987 2.801 7.901 1 98.4 261 MET B N 1
ATOM 4128 C CA . MET B 1 261 ? 6.259 2.763 8.617 1 98.4 261 MET B CA 1
ATOM 4129 C C . MET B 1 261 ? 6.879 1.372 8.551 1 98.4 261 MET B C 1
ATOM 4131 O O . MET B 1 261 ? 6.209 0.405 8.184 1 98.4 261 MET B O 1
ATOM 4135 N N . LEU B 1 262 ? 8.127 1.254 8.941 1 98.25 262 LEU B N 1
ATOM 4136 C CA . LEU B 1 262 ? 8.829 -0.018 8.803 1 98.25 262 LEU B CA 1
ATOM 4137 C C . LEU B 1 262 ? 9.01 -0.689 10.161 1 98.25 262 LEU B C 1
ATOM 4139 O O . LEU B 1 262 ? 9.145 -1.912 10.24 1 98.25 262 LEU B O 1
ATOM 4143 N N . ASP B 1 263 ? 9.021 0.101 11.261 1 97.44 263 ASP B N 1
ATOM 4144 C CA . ASP B 1 263 ? 9.336 -0.464 12.569 1 97.44 263 ASP B CA 1
ATOM 4145 C C . ASP B 1 263 ? 8.377 0.057 13.637 1 97.44 263 ASP B C 1
ATOM 4147 O O . ASP B 1 263 ? 8.803 0.43 14.733 1 97.44 263 ASP B O 1
ATOM 4151 N N . ASP B 1 264 ? 7.168 0.247 13.238 1 97.73 264 ASP B N 1
ATOM 4152 C CA . ASP B 1 264 ? 6.165 0.736 14.18 1 97.73 264 ASP B CA 1
ATOM 4153 C C . ASP B 1 264 ? 5.772 -0.352 15.176 1 97.73 264 ASP B C 1
ATOM 4155 O O . ASP B 1 264 ? 5.763 -1.537 14.838 1 97.73 264 ASP B O 1
ATOM 4159 N N . GLN B 1 265 ? 5.479 0.131 16.325 1 97.1 265 GLN B N 1
ATOM 4160 C CA . GLN B 1 265 ? 4.964 -0.684 17.421 1 97.1 265 GLN B CA 1
ATOM 4161 C C . GLN B 1 265 ? 3.829 0.03 18.151 1 97.1 265 GLN B C 1
ATOM 4163 O O . GLN B 1 265 ? 4.014 1.134 18.666 1 97.1 265 GLN B O 1
ATOM 4168 N N . PRO B 1 266 ? 2.693 -0.637 18.396 1 97.14 266 PRO B N 1
ATOM 4169 C CA . PRO B 1 266 ? 2.318 -1.855 17.674 1 97.14 266 PRO B CA 1
ATOM 4170 C C . PRO B 1 266 ? 2.394 -1.69 16.158 1 97.14 266 PRO B C 1
ATOM 4172 O O . PRO B 1 266 ? 2.472 -0.564 15.66 1 97.14 266 PRO B O 1
ATOM 4175 N N . ARG B 1 267 ? 2.402 -2.793 15.464 1 97.17 267 ARG B N 1
ATOM 4176 C CA . ARG B 1 267 ? 2.362 -2.751 14.006 1 97.17 267 ARG B CA 1
ATOM 4177 C C . ARG B 1 267 ? 1.066 -2.118 13.512 1 97.17 267 ARG B C 1
ATOM 4179 O O . ARG B 1 267 ? -0.025 -2.531 13.911 1 97.17 267 ARG B O 1
ATOM 4186 N N . LEU B 1 268 ? 1.253 -1.181 12.63 1 98.51 268 LEU B N 1
ATOM 4187 C CA . LEU B 1 268 ? 0.084 -0.423 12.196 1 98.51 268 LEU B CA 1
ATOM 4188 C C . LEU B 1 268 ? -0.211 -0.675 10.721 1 98.51 268 LEU B C 1
ATOM 4190 O O . LEU B 1 268 ? 0.704 -0.94 9.937 1 98.51 268 LEU B O 1
ATOM 4194 N N . PHE B 1 269 ? -1.439 -0.64 10.414 1 98.77 269 PHE B N 1
ATOM 4195 C CA . PHE B 1 269 ? -1.971 -0.672 9.057 1 98.77 269 PHE B CA 1
ATOM 4196 C C . PHE B 1 269 ? -2.874 0.528 8.801 1 98.77 269 PHE B C 1
ATOM 4198 O O . PHE B 1 269 ? -3.667 0.91 9.664 1 98.77 269 PHE B O 1
ATOM 4205 N N . PHE B 1 270 ? -2.716 1.083 7.674 1 98.87 270 PHE B N 1
ATOM 4206 C CA . PHE B 1 270 ? -3.491 2.259 7.295 1 98.87 270 PHE B CA 1
ATOM 4207 C C . PHE B 1 270 ? -4.529 1.904 6.237 1 98.87 270 PHE B C 1
ATOM 4209 O O . PHE B 1 270 ? -4.189 1.369 5.18 1 98.87 270 PHE B O 1
ATOM 4216 N N . MET B 1 271 ? -5.745 2.18 6.562 1 98.91 271 MET B N 1
ATOM 4217 C CA . MET B 1 271 ? -6.862 1.923 5.657 1 98.91 271 MET B CA 1
ATOM 4218 C C . MET B 1 271 ? -7.436 3.228 5.117 1 98.91 271 MET B C 1
ATOM 4220 O O . MET B 1 271 ? -8.028 4.007 5.866 1 98.91 271 MET B O 1
ATOM 4224 N N . HIS B 1 272 ? -7.233 3.432 3.871 1 98.9 272 HIS B N 1
ATOM 4225 C CA . HIS B 1 272 ? -7.744 4.63 3.214 1 98.9 272 HIS B CA 1
ATOM 4226 C C . HIS B 1 272 ? -9.138 4.393 2.643 1 98.9 272 HIS B C 1
ATOM 4228 O O . HIS B 1 272 ? -9.45 3.289 2.191 1 98.9 272 HIS B O 1
ATOM 4234 N N . PHE B 1 273 ? -9.959 5.395 2.67 1 98.88 273 PHE B N 1
ATOM 4235 C CA . PHE B 1 273 ? -11.362 5.237 2.307 1 98.88 273 PHE B CA 1
ATOM 4236 C C . PHE B 1 273 ? -11.848 6.43 1.492 1 98.88 273 PHE B C 1
ATOM 4238 O O . PHE B 1 273 ? -11.183 7.466 1.441 1 98.88 273 PHE B O 1
ATOM 4245 N N . TRP B 1 274 ? -12.94 6.269 0.83 1 98.81 274 TRP B N 1
ATOM 4246 C CA . TRP B 1 274 ? -13.557 7.309 0.013 1 98.81 274 TRP B CA 1
ATOM 4247 C C . TRP B 1 274 ? -15.074 7.153 -0.014 1 98.81 274 TRP B C 1
ATOM 4249 O O . TRP B 1 274 ? -15.588 6.035 -0.09 1 98.81 274 TRP B O 1
ATOM 4259 N N . ALA B 1 275 ? -15.709 8.266 0.077 1 98.81 275 ALA B N 1
ATOM 4260 C CA . ALA B 1 275 ? -17.139 8.332 -0.215 1 98.81 275 ALA B CA 1
ATOM 4261 C C . ALA B 1 275 ? -17.571 9.763 -0.521 1 98.81 275 ALA B C 1
ATOM 4263 O O . ALA B 1 275 ? -16.862 10.716 -0.191 1 98.81 275 ALA B O 1
ATOM 4264 N N . ASN B 1 276 ? -18.636 9.989 -1.193 1 98.69 276 ASN B N 1
ATOM 4265 C CA . ASN B 1 276 ? -19.344 11.249 -1.396 1 98.69 276 ASN B CA 1
ATOM 4266 C C . ASN B 1 276 ? -20.852 11.075 -1.236 1 98.69 276 ASN B C 1
ATOM 4268 O O . ASN B 1 276 ? -21.519 10.547 -2.127 1 98.69 276 ASN B O 1
ATOM 4272 N N . ASP B 1 277 ? -21.366 11.501 -0.101 1 98.55 277 ASP B N 1
ATOM 4273 C CA . ASP B 1 277 ? -22.757 11.251 0.262 1 98.55 277 ASP B CA 1
ATOM 4274 C C . ASP B 1 277 ? -23.225 12.222 1.344 1 98.55 277 ASP B C 1
ATOM 4276 O O . ASP B 1 277 ? -22.521 13.179 1.673 1 98.55 277 ASP B O 1
ATOM 4280 N N . ASP B 1 278 ? -24.425 12.007 1.867 1 98.4 278 ASP B N 1
ATOM 4281 C CA . ASP B 1 278 ? -24.997 12.804 2.948 1 98.4 278 ASP B CA 1
ATOM 4282 C C . ASP B 1 278 ? -24.097 12.781 4.182 1 98.4 278 ASP B C 1
ATOM 4284 O O . ASP B 1 278 ? -23.656 11.714 4.615 1 98.4 278 ASP B O 1
ATOM 4288 N N . VAL B 1 279 ? -23.868 13.925 4.771 1 98.2 279 VAL B N 1
ATOM 4289 C CA . VAL B 1 279 ? -22.916 14.081 5.866 1 98.2 279 VAL B CA 1
ATOM 4290 C C . VAL B 1 279 ? -23.357 13.236 7.059 1 98.2 279 VAL B C 1
ATOM 4292 O O . VAL B 1 279 ? -22.53 12.599 7.716 1 98.2 279 VAL B O 1
ATOM 4295 N N . GLY B 1 280 ? -24.593 13.267 7.417 1 98.25 280 GLY B N 1
ATOM 4296 C CA . GLY B 1 280 ? -25.085 12.476 8.534 1 98.25 280 GLY B CA 1
ATOM 4297 C C . GLY B 1 280 ? -24.857 10.987 8.357 1 98.25 280 GLY B C 1
ATOM 4298 O O . GLY B 1 280 ? -24.436 10.303 9.293 1 98.25 280 GLY B O 1
ATOM 4299 N N . LYS B 1 281 ? -25.149 10.507 7.116 1 98.48 281 LYS B N 1
ATOM 4300 C CA . LYS B 1 281 ? -24.932 9.101 6.789 1 98.48 281 LYS B CA 1
ATOM 4301 C C . LYS B 1 281 ? -23.457 8.729 6.914 1 98.48 281 LYS B C 1
ATOM 4303 O O . LYS B 1 281 ? -23.119 7.699 7.501 1 98.48 281 LYS B O 1
ATOM 4308 N N . LEU B 1 282 ? -22.627 9.582 6.375 1 98.81 282 LEU B N 1
ATOM 4309 C CA . LEU B 1 282 ? -21.192 9.317 6.387 1 98.81 282 LEU B CA 1
ATOM 4310 C C . LEU B 1 282 ? -20.647 9.342 7.811 1 98.81 282 LEU B C 1
ATOM 4312 O O . LEU B 1 282 ? -19.843 8.486 8.187 1 98.81 282 LEU B O 1
ATOM 4316 N N . ALA B 1 283 ? -21.069 10.298 8.633 1 98.76 283 ALA B N 1
ATOM 4317 C CA . ALA B 1 283 ? -20.61 10.393 10.016 1 98.76 283 ALA B CA 1
ATOM 4318 C C . ALA B 1 283 ? -20.987 9.143 10.806 1 98.76 283 ALA B C 1
ATOM 4320 O O . ALA B 1 283 ? -20.186 8.636 11.595 1 98.76 283 ALA B O 1
ATOM 4321 N N . LYS B 1 284 ? -22.181 8.639 10.591 1 98.8 284 LYS B N 1
ATOM 4322 C CA . LYS B 1 284 ? -22.626 7.435 11.287 1 98.8 284 LYS B CA 1
ATOM 4323 C C . LYS B 1 284 ? -21.785 6.226 10.888 1 98.8 284 LYS B C 1
ATOM 4325 O O . LYS B 1 284 ? -21.408 5.418 11.739 1 98.8 284 LYS B O 1
ATOM 4330 N N . GLY B 1 285 ? -21.587 6.111 9.576 1 98.85 285 GLY B N 1
ATOM 4331 C CA . GLY B 1 285 ? -20.744 5.022 9.109 1 98.85 285 GLY B CA 1
ATOM 4332 C C . GLY B 1 285 ? -19.337 5.073 9.673 1 98.85 285 GLY B C 1
ATOM 4333 O O . GLY B 1 285 ? -18.784 4.046 10.07 1 98.85 285 GLY B O 1
ATOM 4334 N N . LEU B 1 286 ? -18.748 6.257 9.693 1 98.89 286 LEU B N 1
ATOM 4335 C CA . LEU B 1 286 ? -17.413 6.45 10.25 1 98.89 286 LEU B CA 1
ATOM 4336 C C . LEU B 1 286 ? -17.393 6.127 11.74 1 98.89 286 LEU B C 1
ATOM 4338 O O . LEU B 1 286 ? -16.421 5.561 12.244 1 98.89 286 LEU B O 1
ATOM 4342 N N . LYS B 1 287 ? -18.472 6.492 12.443 1 98.76 287 LYS B N 1
ATOM 4343 C CA . LYS B 1 287 ? -18.573 6.182 13.866 1 98.76 287 LYS B CA 1
ATOM 4344 C C . LYS B 1 287 ? -18.579 4.674 14.101 1 98.76 287 LYS B C 1
ATOM 4346 O O . LYS B 1 287 ? -17.928 4.182 15.025 1 98.76 287 LYS B O 1
ATOM 4351 N N . LEU B 1 288 ? -19.307 3.944 13.293 1 98.78 288 LEU B N 1
ATOM 4352 C CA . LEU B 1 288 ? -19.348 2.49 13.405 1 98.78 288 LEU B CA 1
ATOM 4353 C C . LEU B 1 288 ? -17.96 1.89 13.212 1 98.78 288 LEU B C 1
ATOM 4355 O O . LEU B 1 288 ? -17.588 0.938 13.902 1 98.78 288 LEU B O 1
ATOM 4359 N N . ALA B 1 289 ? -17.218 2.457 12.268 1 98.83 289 ALA B N 1
ATOM 4360 C CA . ALA B 1 289 ? -15.852 1.994 12.041 1 98.83 289 ALA B CA 1
ATOM 4361 C C . ALA B 1 289 ? -14.948 2.355 13.217 1 98.83 289 ALA B C 1
ATOM 4363 O O . ALA B 1 289 ? -14.146 1.534 13.667 1 98.83 289 ALA B O 1
ATOM 4364 N N . LEU B 1 290 ? -15.081 3.571 13.719 1 98.62 290 LEU B N 1
ATOM 4365 C CA . LEU B 1 290 ? -14.274 4.028 14.845 1 98.62 290 LEU B CA 1
ATOM 4366 C C . LEU B 1 290 ? -14.517 3.161 16.075 1 98.62 290 LEU B C 1
ATOM 4368 O O . LEU B 1 290 ? -13.6 2.924 16.864 1 98.62 290 LEU B O 1
ATOM 4372 N N . ASP B 1 291 ? -15.699 2.692 16.227 1 98.2 291 ASP B N 1
ATOM 4373 C CA . ASP B 1 291 ? -16.061 1.875 17.381 1 98.2 291 ASP B CA 1
ATOM 4374 C C . ASP B 1 291 ? -15.327 0.536 17.358 1 98.2 291 ASP B C 1
ATOM 4376 O O . ASP B 1 291 ? -15.295 -0.178 18.363 1 98.2 291 ASP B O 1
ATOM 4380 N N . GLN B 1 292 ? -14.771 0.186 16.18 1 98.5 292 GLN B N 1
ATOM 4381 C CA . GLN B 1 292 ? -14.027 -1.063 16.063 1 98.5 292 GLN B CA 1
ATOM 4382 C C . GLN B 1 292 ? -12.552 -0.858 16.396 1 98.5 292 GLN B C 1
ATOM 4384 O O . GLN B 1 292 ? -11.743 -1.777 16.252 1 98.5 292 GLN B O 1
ATOM 4389 N N . THR B 1 293 ? -12.137 0.352 16.757 1 98.05 293 THR B N 1
ATOM 4390 C CA . THR B 1 293 ? -10.743 0.7 17.006 1 98.05 293 THR B CA 1
ATOM 4391 C C . THR B 1 293 ? -10.545 1.142 18.453 1 98.05 293 THR B C 1
ATOM 4393 O O . THR B 1 293 ? -11.496 1.566 19.113 1 98.05 293 THR B O 1
ATOM 4396 N N . HIS B 1 294 ? -9.357 0.961 18.943 1 97.31 294 HIS B N 1
ATOM 4397 C CA . HIS B 1 294 ? -8.989 1.446 20.269 1 97.31 294 HIS B CA 1
ATOM 4398 C C . HIS B 1 294 ? -8.467 2.877 20.207 1 97.31 294 HIS B C 1
ATOM 4400 O O . HIS B 1 294 ? -7.256 3.098 20.126 1 97.31 294 HIS B O 1
ATOM 4406 N N . THR B 1 295 ? -9.412 3.824 20.286 1 95.35 295 THR B N 1
ATOM 4407 C CA . THR B 1 295 ? -9.067 5.237 20.174 1 95.35 295 THR B CA 1
ATOM 4408 C C . THR B 1 295 ? -9.26 5.949 21.51 1 95.35 295 THR B C 1
ATOM 4410 O O . THR B 1 295 ? -9.99 5.465 22.378 1 95.35 295 THR B O 1
ATOM 4413 N N . ARG B 1 296 ? -8.541 7.004 21.623 1 88.97 296 ARG B N 1
ATOM 4414 C CA . ARG B 1 296 ? -8.726 7.847 22.799 1 88.97 296 ARG B CA 1
ATOM 4415 C C . ARG B 1 296 ? -10.094 8.521 22.78 1 88.97 296 ARG B C 1
ATOM 4417 O O . ARG B 1 296 ? -10.57 8.941 21.723 1 88.97 296 ARG B O 1
ATOM 4424 N N . THR B 1 297 ? -10.729 8.39 23.946 1 78.33 297 THR B N 1
ATOM 4425 C CA . THR B 1 297 ? -12.036 9.032 24.044 1 78.33 297 THR B CA 1
ATOM 4426 C C . THR B 1 297 ? -11.896 10.551 24.011 1 78.33 297 THR B C 1
ATOM 4428 O O . THR B 1 297 ? -10.905 11.099 24.498 1 78.33 297 THR B O 1
ATOM 4431 N N . GLY B 1 298 ? -12.508 11.174 23.161 1 64.69 298 GLY B N 1
ATOM 4432 C CA . GLY B 1 298 ? -12.514 12.625 23.061 1 64.69 298 GLY B CA 1
ATOM 4433 C C . GLY B 1 298 ? -12.824 13.312 24.378 1 64.69 298 GLY B C 1
ATOM 4434 O O . GLY B 1 298 ? -13.553 12.77 25.211 1 64.69 298 GLY B O 1
ATOM 4435 N N . SER B 1 299 ? -11.966 14.019 24.967 1 47.21 299 SER B N 1
ATOM 4436 C CA . SER B 1 299 ? -12.319 14.853 26.111 1 47.21 299 SER B CA 1
ATOM 4437 C C . SER B 1 299 ? -13.288 15.96 25.71 1 47.21 299 SER B C 1
ATOM 4439 O O . SER B 1 299 ? -13.319 16.375 24.55 1 47.21 299 SER B O 1
#

Foldseek 3Di:
DPPPPPPPPPPPPPPPPPPPPLDQAPQVLLLVLLLAAFDQDPQSKTKTKFFPPVDFKDDPRRTDDSVFARIKMKIWHDDGRFKIKIKIKHKAQPVLVVQLVVLCVVLVKDWFDKAAQDPPMVVGIIITMIMDMGGSSSVSNSNSNSCVSGSTDSHPPPVPPVPPPPPQPEPQVLLCVLQQFHWDDDDNKTKTWWAFPDQKDFPRHTQDSSRPRTWMKMWHDDDDQKTKIKTKDKAADVLVVQLVVLCVVLVKAWGDWAANGDGMPPGIIITMIIDIDHPNSNSNSVNSSCVSGRTDRRD/DPPPPPPPPPPPPPPPPPPPPLDQAPQVLLLVLLLAAFDQDPQSKTKTKFFPPVDFKDDPRRTDDSVFARIKMKIWHDDTRFKIKIKIKHKAQPVLVVQLVVLCVVLVKDWFDKAAQAPPMVVGIIITMIMDMGGSSSVSNSNSNSCVSGSTDSHPPPVPPVPPPPPQPEPQVLLCVLQQFHWDDDDNKTKTWWAFPDQKDFPRHTQDSSRPRTWMKMWHDDDDQKTKIKTKDKAADVLVVQLVVLCVVLVKAWGDWAANGDGMPPGIIITMIIDIDHPNSNSNSVNSSCVSGRTDRRD

InterPro domains:
  IPR011094 Uncharacterised protein family, LppY/LpqO [PF07485] (29-148)
  IPR011094 Uncharacterised protein family, LppY/LpqO [PF07485] (174-291)

Solvent-accessible surface area (backbone atoms only — not comparable to full-atom values): 31665 Å² total; per-residue (Å²): 135,84,76,78,78,76,78,77,78,79,78,78,76,76,75,74,75,74,70,75,73,68,58,73,79,62,61,66,56,26,20,61,42,36,43,38,68,59,44,76,44,91,89,68,26,40,36,29,76,35,43,30,73,75,58,80,32,28,43,93,86,39,73,55,53,30,68,48,79,34,55,14,36,40,26,37,36,74,40,82,65,66,29,20,37,36,36,35,37,41,64,31,45,73,84,26,46,62,57,24,49,52,40,26,56,75,60,65,37,40,65,43,16,28,44,52,55,63,68,77,38,37,67,54,53,34,36,39,20,36,40,38,76,42,45,50,45,60,51,23,37,39,50,27,59,16,42,67,47,44,77,53,55,46,63,68,57,67,70,63,64,80,69,60,87,60,81,60,76,56,70,56,64,62,43,23,64,60,59,47,47,74,60,47,76,47,86,73,19,43,36,34,74,48,42,46,58,65,78,39,24,42,77,87,34,78,39,54,53,88,62,71,52,28,23,37,44,23,36,31,56,69,56,94,62,19,23,35,37,32,44,31,48,67,29,43,60,86,30,46,52,58,24,50,49,32,27,49,76,49,69,29,44,76,50,18,31,32,39,58,60,67,49,41,37,72,58,57,34,35,37,14,34,42,42,73,44,48,43,70,58,51,33,51,23,51,32,54,22,51,70,48,50,70,54,51,77,55,130,136,84,77,78,80,77,80,78,79,78,78,79,76,77,74,74,75,75,67,75,73,68,60,72,79,62,60,66,56,25,20,60,41,36,43,40,68,58,44,78,44,92,88,67,25,42,35,29,77,34,42,31,73,74,57,78,32,28,43,91,86,39,74,56,53,31,71,49,78,32,54,14,36,40,25,35,36,73,42,82,65,67,30,20,38,37,36,35,38,42,63,30,45,71,85,26,46,61,57,23,49,52,39,26,56,74,60,65,38,40,66,42,17,28,45,53,54,62,67,76,37,38,66,55,54,35,38,38,20,37,40,36,76,42,46,50,45,59,51,23,36,37,52,28,60,17,42,67,48,43,78,54,56,44,63,67,58,66,70,60,64,79,68,58,88,60,82,60,75,58,71,56,65,61,43,23,64,60,59,46,45,76,60,46,75,46,85,72,20,43,37,33,74,46,42,47,59,66,81,41,24,43,78,88,36,78,40,55,53,89,62,69,54,28,24,37,45,22,35,30,56,68,56,95,61,19,24,36,36,32,43,31,48,64,28,42,60,87,29,46,52,57,25,50,50,33,27,50,76,49,70,29,45,77,49,18,31,32,40,58,60,67,49,41,36,72,57,57,35,36,38,14,32,42,43,74,44,49,43,70,58,50,34,52,23,50,32,56,22,51,71,48,48,71,53,52,76,56,128

Sequence (598 aa):
MRGKITTGLALAASLGIAQPSLAAPDWKAVAQALGKSGQEVPGGIYRVGLPRSDLKVTLDGLELKPALALGSWLAFKPMGDHDAMVMGDLVLTLPEIDPVMMKLIESGIEITALHNHLQRAQPETMYMHVLGHGDPEKLATALHSALQQSGTPLSDAPASAAAASKAIDLDTQTIDKTLGHKGKVNGDVYQISIPRAETIKDDGMDVPDAMGSAIAINFQPTGGGKAAITGDFVLIAPEVNPVLRALRESGIEVNAVHNHMLDDQPRLFFMHFWANDDVGKLAKGLKLALDQTHTRTGSMRGKITTGLALAASLGIAQPSLAAPDWKAVAQALGKSGQEVPGGIYRVGLPRSDLKVTLDGLELKPALALGSWLAFKPMGDHDAMVMGDLVLTLPEIDPVMMKLIESGIEITALHNHLQRAQPETMYMHVLGHGDPEKLATALHSALQQSGTPLSDAPASAAAASKAIDLDTQTIDKTLGHKGKVNGDVYQISIPRAETIKDDGMDVPDAMGSAIAINFQPTGGGKAAITGDFVLIAPEVNPVLRALRESGIEVNAVHNHMLDDQPRLFFMHFWANDDVGKLAKGLKLALDQTHTRTGS

Organism: Mesorhizobium plurifarium (NCBI:txid69974)

Radius of gyration: 28.9 Å; Cα contacts (8 Å, |Δi|>4): 1251; chains: 2; bounding box: 60×119×112 Å

pLDDT: mean 90.18, std 18.31, range [22.91, 98.92]

Secondary structure (DSSP, 8-state):
--------------------------HHHHHHHHTS--EEETTTEEEEEEE-TT---EETTEEPPHHHH-EEEEEEEEETTTEEEEEEEEEEEHHHHHHHHHHHHHHTPEEEEEE-S-SS-BS-EEEEEEEEEE-HHHHHHHHHHHHTTS----S-------------SS-HHHHHHHHTS--EEETTEEEEEE-BSSPPEETTEE--GGGTTSEEEEEEEEETTEEEEEEEEEE-HHHHHHHHHHHHHTTPEEEEEE-S-SSEES--EEEEEEEEEEHHHHHHHHHHHHTTS-B----/--------------------------HHHHHHHHTS--EEETTTEEEEEEE-TT---EETTEEPPHHHH-EEEEEEEEETTTEEEEEEEEEEEHHHHHHHHHHHHHHTPEEEEEE-S-SS-BS-EEEEEEEEEE-HHHHHHHHHHHHTTS----S-------------SS-HHHHHHHHTS--EEETTEEEEEEEBSSPPEETTEE--GGGTTEEEEEEEEEETTEEEEEEEEEE-HHHHHHHHHHHHHTTPEEEEEE-S-SSEES--EEEEEEEEEEHHHHHHHHHHHHTTS-B----

Nearest PDB structures (foldseek):
  6vh5-assembly1_C  TM=5.947E-01  e=1.906E-01  Brucella abortus 2308
  3bzq-assembly1_A  TM=6.339E-01  e=3.556E-01  Mycobacterium tuberculosis H37Rv
  7qri-assembly1_B  TM=5.821E-01  e=1.906E-01  Homo sapiens
  3lf0-assembly1_A  TM=6.213E-01  e=4.215E-01  Mycobacterium tuberculosis
  7jsr-assembly1_A  TM=2.319E-01  e=4.215E-01  Mycolicibacterium smegmatis MC2 155